Protein AF-A0A3D5KLB0-F1 (afdb_monomer_lite)

Secondary structure (DSSP, 8-state):
-HHHHHHHHHHTT-HHHHHHHHHHHHHH-TT-HHHHHHHHHHHHHHHHHH--HHHHHHHHHHHHHHHHHH--HHHHHHHHHHHHHTT-HHHHHHHHHHHHTTS-TT---HHHHHHHHHHHHHTT-HHHHHHHHHHHHHHHTT-HHHHHHHHHHHHHHHTTS---HHHHHHHPPPEEEEEEEPBPPPTTS-SSS-GGGHHHHHHHHHHHHHHTTEEEEEE---TBHHHHHHHHHHHTTPEEEEEESS-HHHHHHHHTGGG-HHHHHHHHHHHHHS-EEES-SS--TT-THHHHHHHHHHHHHHHHHHHHHTPPEEEEEE--TT-----TTSHHHHHTT-S-GGGEEEE-GGGTS-S-------PPP----SEEEEEEEEEE-GGGTT-HHHHHHHHHHHTTTTTTTEEEEEEETTEEEEEES-HHHHHHHHHHHHHHHHHHHS----EEEEEEEEEEEETTEEESHHHHHHHHHGGGPPTT-EEEEHHHHHHHTTSSS-EEEEEEEEETTTEEEEEEEE---

Radius of gyration: 25.97 Å; chains: 1; bounding box: 57×70×69 Å

pLDDT: mean 86.75, std 13.16, range [27.41, 98.62]

Foldseek 3Di:
DQLVQLVLQQLLLVLVVSCVSLVVVCVVPLLDPSSLLSNLSSLLSVCVVVVDLVSLVVSLVSLVVNCVRVVDLSSLLSNLLSCLVVVNLVVSLVSLVSSVVVADPPDPDLVSLQSVLSSCQSVVVQVSSLVSLVSSLVSCPPVLVSLLVSLSSCVSSCVRGPHPPSSNVSSAHQEEEEEDEDAEDFVVGFPFHHPVCQVVLLVVLLVVCVVRRHQEYFAELFHGDRLSNLVSSVVVNHAYAYEDLEDPVQCCVPGFPSVDPVSVVSVVVSCVVHPYHYQDPDHPLVACQSLLLVLLLSLLVQVSVCVSRVHHYAYEYAGAPLPPDDDRSHPVVSLLLHPCVVRYHYDHSVVRDDDDHDDDDDDDDDDDRLKYKWKKKKKADQVCQVPQVVLVVQLVVCCVVCVVFWPAWDGHRRMIMTTTPALVSNVVSVVSSQVVSCVVPVDQFMWMEIETDTWGCDPRDTDDPVVVVRVVCRVVTGGNWYKYWSSSSSNVVSDPFDKRWRWSQQDPPRTTMTTIDGDDD

Structure (mmCIF, N/CA/C/O backbone):
data_AF-A0A3D5KLB0-F1
#
_entry.id   AF-A0A3D5KLB0-F1
#
loop_
_atom_site.group_PDB
_atom_site.id
_atom_site.type_symbol
_atom_site.label_atom_id
_atom_site.label_alt_id
_atom_site.label_comp_id
_atom_site.label_asym_id
_atom_site.label_entity_id
_atom_site.label_seq_id
_atom_site.pdbx_PDB_ins_code
_atom_site.Cartn_x
_atom_site.Cartn_y
_atom_site.Cartn_z
_atom_site.occupancy
_atom_site.B_iso_or_equiv
_atom_site.auth_seq_id
_atom_site.auth_comp_id
_atom_site.auth_asym_id
_atom_site.auth_atom_id
_atom_site.pdbx_PDB_model_num
ATOM 1 N N . ALA A 1 1 ? -2.690 -20.987 -11.565 1.00 55.50 1 ALA A N 1
ATOM 2 C CA . ALA A 1 1 ? -2.633 -20.817 -10.094 1.00 55.50 1 ALA A CA 1
ATOM 3 C C . ALA A 1 1 ? -1.190 -20.671 -9.607 1.00 55.50 1 ALA A C 1
ATOM 5 O O . ALA A 1 1 ? -0.867 -19.614 -9.087 1.00 55.50 1 ALA A O 1
ATOM 6 N N . TYR A 1 2 ? -0.313 -21.654 -9.857 1.00 65.38 2 TYR A N 1
ATOM 7 C CA . TYR A 1 2 ? 1.107 -21.614 -9.461 1.00 65.38 2 TYR A CA 1
ATOM 8 C C . TYR A 1 2 ? 1.873 -20.370 -9.959 1.00 65.38 2 TYR A C 1
ATOM 10 O O . TYR A 1 2 ? 2.547 -19.728 -9.162 1.00 65.38 2 TYR A O 1
ATOM 18 N N . HIS A 1 3 ? 1.715 -19.970 -11.229 1.00 73.12 3 HIS A N 1
ATOM 19 C CA . HIS A 1 3 ? 2.395 -18.784 -11.786 1.00 73.12 3 HIS A CA 1
ATOM 20 C C . HIS A 1 3 ? 1.969 -17.480 -11.102 1.00 73.12 3 HIS A C 1
ATOM 22 O O . HIS A 1 3 ? 2.809 -16.689 -10.688 1.00 73.12 3 HIS A O 1
ATOM 28 N N . LEU A 1 4 ? 0.658 -17.273 -10.933 1.00 66.88 4 LEU A N 1
ATOM 29 C CA . LEU A 1 4 ? 0.118 -16.083 -10.269 1.00 66.88 4 LEU A CA 1
ATOM 30 C C . LEU A 1 4 ? 0.560 -16.002 -8.807 1.00 66.88 4 LEU A C 1
ATOM 32 O O . LEU A 1 4 ? 0.846 -14.909 -8.336 1.00 66.88 4 LEU A O 1
ATOM 36 N N . TYR A 1 5 ? 0.659 -17.145 -8.125 1.00 65.19 5 TYR A N 1
ATOM 37 C CA . TYR A 1 5 ? 1.131 -17.202 -6.747 1.00 65.19 5 TYR A CA 1
ATOM 38 C C . TYR A 1 5 ? 2.631 -16.893 -6.625 1.00 65.19 5 TYR A C 1
ATOM 40 O O . TYR A 1 5 ? 3.045 -16.107 -5.779 1.00 65.19 5 TYR A O 1
ATOM 48 N N . ALA A 1 6 ? 3.460 -17.439 -7.516 1.00 68.56 6 ALA A N 1
ATOM 49 C CA . ALA A 1 6 ? 4.883 -17.110 -7.552 1.00 68.56 6 ALA A CA 1
ATOM 50 C C . ALA A 1 6 ? 5.122 -15.632 -7.900 1.00 68.56 6 ALA A C 1
ATOM 52 O O . ALA A 1 6 ? 5.950 -14.970 -7.277 1.00 68.56 6 ALA A O 1
ATOM 53 N N . LEU A 1 7 ? 4.352 -15.087 -8.847 1.00 69.12 7 LEU A N 1
ATOM 54 C CA . LEU A 1 7 ? 4.393 -13.670 -9.200 1.00 69.12 7 LEU A CA 1
ATOM 55 C C . LEU A 1 7 ? 3.906 -12.774 -8.062 1.00 69.12 7 LEU A C 1
ATOM 57 O O . LEU A 1 7 ? 4.493 -11.712 -7.863 1.00 69.12 7 LEU A O 1
ATOM 61 N N . SER A 1 8 ? 2.866 -13.168 -7.320 1.00 64.25 8 SER A N 1
ATOM 62 C CA . SER A 1 8 ? 2.427 -12.405 -6.152 1.00 64.25 8 SER A CA 1
ATOM 63 C C . SER A 1 8 ? 3.509 -12.405 -5.082 1.00 64.25 8 SER A C 1
ATOM 65 O O . SER A 1 8 ? 3.887 -11.323 -4.654 1.00 64.25 8 SER A O 1
ATOM 67 N N . LEU A 1 9 ? 4.091 -13.566 -4.751 1.00 64.56 9 LEU A N 1
ATOM 68 C CA . LEU A 1 9 ? 5.199 -13.670 -3.793 1.00 64.56 9 LEU A CA 1
ATOM 69 C C . LEU A 1 9 ? 6.428 -12.853 -4.230 1.00 64.56 9 LEU A C 1
ATOM 71 O O . LEU A 1 9 ? 7.028 -12.157 -3.418 1.00 64.56 9 LEU A O 1
ATOM 75 N N . SER A 1 10 ? 6.792 -12.884 -5.514 1.00 66.38 10 SER A N 1
ATOM 76 C CA . SER A 1 10 ? 7.931 -12.120 -6.040 1.00 66.38 10 SER A CA 1
ATOM 77 C C . SER A 1 10 ? 7.689 -10.609 -6.013 1.00 66.38 10 SER A C 1
ATOM 79 O O . SER A 1 10 ? 8.540 -9.855 -5.547 1.00 66.38 10 SER A O 1
ATOM 81 N N . LYS A 1 11 ? 6.517 -10.149 -6.475 1.00 63.69 11 LYS A N 1
ATOM 82 C CA . LYS A 1 11 ? 6.145 -8.719 -6.463 1.00 63.69 11 LYS A CA 1
ATOM 83 C C . LYS A 1 11 ? 6.002 -8.159 -5.055 1.00 63.69 11 LYS A C 1
ATOM 85 O O . LYS A 1 11 ? 6.143 -6.957 -4.859 1.00 63.69 11 LYS A O 1
ATOM 90 N N . ALA A 1 12 ? 5.729 -9.045 -4.117 1.00 57.78 12 ALA A N 1
ATOM 91 C CA . ALA A 1 12 ? 5.667 -8.800 -2.700 1.00 57.78 12 ALA A CA 1
ATOM 92 C C . ALA A 1 12 ? 7.023 -8.825 -2.005 1.00 57.78 12 ALA A C 1
ATOM 94 O O . ALA A 1 12 ? 7.050 -8.857 -0.794 1.00 57.78 12 ALA A O 1
ATOM 95 N N . GLU A 1 13 ? 8.143 -8.855 -2.719 1.00 61.75 13 GLU A N 1
ATOM 96 C CA . GLU A 1 13 ? 9.479 -8.918 -2.116 1.00 61.75 13 GLU A CA 1
ATOM 97 C C . GLU A 1 13 ? 9.805 -10.239 -1.381 1.00 61.75 13 GLU A C 1
ATOM 99 O O . GLU A 1 13 ? 10.946 -10.406 -0.930 1.00 61.75 13 GLU A O 1
ATOM 104 N N . ALA A 1 14 ? 8.885 -11.221 -1.343 1.00 63.81 14 ALA A N 1
ATOM 105 C CA . ALA A 1 14 ? 9.052 -12.560 -0.747 1.00 63.81 14 ALA A CA 1
ATOM 106 C C . ALA A 1 14 ? 9.805 -13.485 -1.702 1.00 63.81 14 ALA A C 1
ATOM 108 O O . ALA A 1 14 ? 9.432 -14.633 -1.949 1.00 63.81 14 ALA A O 1
ATOM 109 N N . SER A 1 15 ? 10.888 -12.975 -2.274 1.00 71.81 15 SER A N 1
ATOM 110 C CA . SER A 1 15 ? 11.546 -13.623 -3.402 1.00 71.81 15 SER A CA 1
ATOM 111 C C . SER A 1 15 ? 12.196 -14.954 -3.009 1.00 71.81 15 SER A C 1
ATOM 113 O O . SER A 1 15 ? 12.241 -15.855 -3.834 1.00 71.81 15 SER A O 1
ATOM 115 N N . GLY A 1 16 ? 12.597 -15.137 -1.744 1.00 72.06 16 GLY A N 1
ATOM 116 C CA . GLY A 1 16 ? 13.082 -16.432 -1.243 1.00 72.06 16 GLY A CA 1
ATOM 117 C C . GLY A 1 16 ? 11.972 -17.483 -1.117 1.00 72.06 16 GLY A C 1
ATOM 118 O O . GLY A 1 16 ? 12.146 -18.631 -1.517 1.00 72.06 16 GLY A O 1
ATOM 119 N N . ALA A 1 17 ? 10.787 -17.093 -0.634 1.00 67.81 17 ALA A N 1
ATOM 120 C CA . ALA A 1 17 ? 9.629 -17.989 -0.608 1.00 67.81 17 ALA A CA 1
ATOM 121 C C . ALA A 1 17 ? 9.127 -18.295 -2.029 1.00 67.81 17 ALA A C 1
ATOM 123 O O . ALA A 1 17 ? 8.791 -19.440 -2.328 1.00 67.81 17 ALA A O 1
ATOM 124 N N . ALA A 1 18 ? 9.128 -17.290 -2.913 1.00 77.38 18 ALA A N 1
ATOM 125 C CA . ALA A 1 18 ? 8.813 -17.449 -4.328 1.00 77.38 18 ALA A CA 1
ATOM 126 C C . ALA A 1 18 ? 9.775 -18.430 -5.007 1.00 77.38 18 ALA A C 1
ATOM 128 O O . ALA A 1 18 ? 9.322 -19.314 -5.725 1.00 77.38 18 ALA A O 1
ATOM 129 N N . GLU A 1 19 ? 11.077 -18.313 -4.746 1.00 84.06 19 GLU A N 1
ATOM 130 C CA . GLU A 1 19 ? 12.104 -19.213 -5.271 1.00 84.06 19 GLU A CA 1
ATOM 131 C C . GLU A 1 19 ? 11.890 -20.646 -4.767 1.00 84.06 19 GLU A C 1
ATOM 133 O O . GLU A 1 19 ? 11.704 -21.553 -5.577 1.00 84.06 19 GLU A O 1
ATOM 138 N N . LYS A 1 20 ? 11.780 -20.856 -3.446 1.00 81.31 20 LYS A N 1
ATOM 139 C CA . LYS A 1 20 ? 11.517 -22.185 -2.858 1.00 81.31 20 LYS A CA 1
ATOM 140 C C . LYS A 1 20 ? 10.246 -22.830 -3.427 1.00 81.31 20 LYS A C 1
ATOM 142 O O . LYS A 1 20 ? 10.227 -24.033 -3.682 1.00 81.31 20 LYS A O 1
ATOM 147 N N . PHE A 1 21 ? 9.190 -22.042 -3.635 1.00 79.69 21 PHE A N 1
ATOM 148 C CA . PHE A 1 21 ? 7.925 -22.513 -4.198 1.00 79.69 21 PHE A CA 1
ATOM 149 C C . PHE A 1 21 ? 8.008 -22.811 -5.702 1.00 79.69 21 PHE A C 1
ATOM 151 O O . PHE A 1 21 ? 7.431 -23.794 -6.167 1.00 79.69 21 PHE A O 1
ATOM 158 N N . PHE A 1 22 ? 8.687 -21.959 -6.474 1.00 86.44 22 PHE A N 1
ATOM 159 C CA . PHE A 1 22 ? 8.640 -21.990 -7.935 1.00 86.44 22 PHE A CA 1
ATOM 160 C C . PHE A 1 22 ? 9.756 -22.823 -8.576 1.00 86.44 22 PHE A C 1
ATOM 162 O O . PHE A 1 22 ? 9.565 -23.337 -9.678 1.00 86.44 22 PHE A O 1
ATOM 169 N N . SER A 1 23 ? 10.878 -23.040 -7.884 1.00 88.12 23 SER A N 1
ATOM 170 C CA . SER A 1 23 ? 12.003 -23.853 -8.372 1.00 88.12 23 SER A CA 1
ATOM 171 C C . SER A 1 23 ? 11.596 -25.253 -8.868 1.00 88.12 23 SER A C 1
ATOM 173 O O . SER A 1 23 ? 12.036 -25.636 -9.959 1.00 88.12 23 SER A O 1
ATOM 175 N N . PRO A 1 24 ? 10.717 -26.018 -8.179 1.00 87.19 24 PRO A N 1
ATOM 176 C CA . PRO A 1 24 ? 10.232 -27.302 -8.694 1.00 87.19 24 PRO A CA 1
ATOM 177 C C . PRO A 1 24 ? 9.402 -27.172 -9.980 1.00 87.19 24 PRO A C 1
ATOM 179 O O . PRO A 1 24 ? 9.506 -28.015 -10.870 1.00 87.19 24 PRO A O 1
ATOM 182 N N . VAL A 1 25 ? 8.600 -26.106 -10.099 1.00 87.25 25 VAL A N 1
ATOM 183 C CA . VAL A 1 25 ? 7.750 -25.838 -11.274 1.00 87.25 25 VAL A CA 1
ATOM 184 C C . VAL A 1 25 ? 8.613 -25.500 -12.490 1.00 87.25 25 VAL A C 1
ATOM 186 O O . VAL A 1 25 ? 8.428 -26.081 -13.561 1.00 87.25 25 VAL A O 1
ATOM 189 N N . TYR A 1 26 ? 9.596 -24.614 -12.311 1.00 90.06 26 TYR A N 1
ATOM 190 C CA . TYR A 1 26 ? 10.558 -24.265 -13.354 1.00 90.06 26 TYR A CA 1
ATOM 191 C C . TYR A 1 26 ? 11.363 -25.489 -13.813 1.00 90.06 26 TYR A C 1
ATOM 193 O O . TYR A 1 26 ? 11.449 -25.752 -15.011 1.00 90.06 26 TYR A O 1
ATOM 201 N N . SER A 1 27 ? 11.882 -26.284 -12.870 1.00 90.06 27 SER A N 1
ATOM 202 C CA . SER A 1 27 ? 12.705 -27.466 -13.173 1.00 90.06 27 SER A CA 1
ATOM 203 C C . SER A 1 27 ? 11.974 -28.508 -14.027 1.00 90.06 27 SER A C 1
ATOM 205 O O . SER A 1 27 ? 12.606 -29.206 -14.816 1.00 90.06 27 SER A O 1
ATOM 207 N N . ALA A 1 28 ? 10.645 -28.601 -13.911 1.00 90.56 28 ALA A N 1
ATOM 208 C CA . ALA A 1 28 ? 9.840 -29.509 -14.723 1.00 90.56 28 ALA A CA 1
ATOM 209 C C . ALA A 1 28 ? 9.703 -29.057 -16.190 1.00 90.56 28 ALA A C 1
ATOM 211 O O . ALA A 1 28 ? 9.507 -29.891 -17.071 1.00 90.56 28 ALA A O 1
ATOM 212 N N . THR A 1 29 ? 9.778 -27.749 -16.468 1.00 88.62 29 THR A N 1
ATOM 213 C CA . THR A 1 29 ? 9.538 -27.178 -17.810 1.00 88.62 29 THR A CA 1
ATOM 214 C C . THR A 1 29 ? 10.426 -25.953 -18.101 1.00 88.62 29 THR A C 1
ATOM 216 O O . THR A 1 29 ? 9.918 -24.865 -18.378 1.00 88.62 29 THR A O 1
ATOM 219 N N . PRO A 1 30 ? 11.765 -26.100 -18.101 1.00 85.62 30 PRO A N 1
ATOM 220 C CA . PRO A 1 30 ? 12.692 -24.964 -18.195 1.00 85.62 30 PRO A CA 1
ATOM 221 C C . PRO A 1 30 ? 12.663 -24.237 -19.552 1.00 85.62 30 PRO A C 1
ATOM 223 O O . PRO A 1 30 ? 13.030 -23.067 -19.643 1.00 85.62 30 PRO A O 1
ATOM 226 N N . ALA A 1 31 ? 12.207 -24.909 -20.614 1.00 85.44 31 ALA A N 1
ATOM 227 C CA . ALA A 1 31 ? 12.060 -24.322 -21.948 1.00 85.44 31 ALA A CA 1
ATOM 228 C C . ALA A 1 31 ? 10.818 -23.418 -22.086 1.00 85.44 31 ALA A C 1
ATOM 230 O O . ALA A 1 31 ? 10.718 -22.653 -23.044 1.00 85.44 31 ALA A O 1
ATOM 231 N N . ASN A 1 32 ? 9.864 -23.489 -21.149 1.00 91.56 32 ASN A N 1
ATOM 232 C CA . ASN A 1 32 ? 8.684 -22.632 -21.175 1.00 91.56 32 ASN A CA 1
ATOM 233 C C . ASN A 1 32 ? 9.086 -21.176 -20.874 1.00 91.56 32 ASN A C 1
ATOM 235 O O . ASN A 1 32 ? 9.681 -20.890 -19.836 1.00 91.56 32 ASN A O 1
ATOM 239 N N . GLU A 1 33 ? 8.760 -20.264 -21.793 1.00 89.88 33 GLU A N 1
ATOM 240 C CA . GLU A 1 33 ? 9.120 -18.844 -21.706 1.00 89.88 33 GLU A CA 1
ATOM 241 C C . GLU A 1 33 ? 8.577 -18.163 -20.446 1.00 89.88 33 GLU A C 1
ATOM 243 O O . GLU A 1 33 ? 9.309 -17.433 -19.779 1.00 89.88 33 GLU A O 1
ATOM 248 N N . GLU A 1 34 ? 7.317 -18.425 -20.092 1.00 88.56 34 GLU A N 1
ATOM 249 C CA . GLU A 1 34 ? 6.672 -17.837 -18.916 1.00 88.56 34 GLU A CA 1
ATOM 250 C C . GLU A 1 34 ? 7.376 -18.293 -17.630 1.00 88.56 34 GLU A C 1
ATOM 252 O O . GLU A 1 34 ? 7.691 -17.472 -16.771 1.00 88.56 34 GLU A O 1
ATOM 257 N N . ASN A 1 35 ? 7.723 -19.579 -17.531 1.00 91.12 35 ASN A N 1
ATOM 258 C CA . ASN A 1 35 ? 8.427 -20.128 -16.372 1.00 91.12 35 ASN A CA 1
ATOM 259 C C . ASN A 1 35 ? 9.850 -19.586 -16.246 1.00 91.12 35 ASN A C 1
ATOM 261 O O . ASN A 1 35 ? 10.268 -19.215 -15.148 1.00 91.12 35 ASN A O 1
ATOM 265 N N . ALA A 1 36 ? 10.584 -19.498 -17.357 1.00 92.56 36 ALA A N 1
ATOM 266 C CA . ALA A 1 36 ? 11.909 -18.886 -17.372 1.00 92.56 36 ALA A CA 1
ATOM 267 C C . ALA A 1 36 ? 11.844 -17.397 -16.994 1.00 92.56 36 ALA A C 1
ATOM 269 O O . ALA A 1 36 ? 12.669 -16.917 -16.215 1.00 92.56 36 ALA A O 1
ATOM 270 N N . GLY A 1 37 ? 10.829 -16.683 -17.488 1.00 91.31 37 GLY A N 1
ATOM 271 C CA . GLY A 1 37 ? 10.561 -15.290 -17.151 1.00 91.31 37 GLY A CA 1
ATOM 272 C C . GLY A 1 37 ? 10.271 -15.068 -15.669 1.00 91.31 37 GLY A C 1
ATOM 273 O O . GLY A 1 37 ? 10.889 -14.211 -15.038 1.00 91.31 37 GLY A O 1
ATOM 274 N N . ILE A 1 38 ? 9.374 -15.871 -15.091 1.00 90.50 38 ILE A N 1
ATOM 275 C CA . ILE A 1 38 ? 9.019 -15.798 -13.668 1.00 90.50 38 ILE A CA 1
ATOM 276 C C . ILE A 1 38 ? 10.234 -16.129 -12.799 1.00 90.50 38 ILE A C 1
ATOM 278 O O . ILE A 1 38 ? 10.566 -15.350 -11.906 1.00 90.50 38 ILE A O 1
ATOM 282 N N . MET A 1 39 ? 10.933 -17.234 -13.078 1.00 94.06 39 MET A N 1
ATOM 283 C CA . MET A 1 39 ? 12.095 -17.648 -12.288 1.00 94.06 39 MET A CA 1
ATOM 284 C C . MET A 1 39 ? 13.238 -16.629 -12.381 1.00 94.06 39 MET A C 1
ATOM 286 O O . MET A 1 39 ? 13.785 -16.202 -11.364 1.00 94.06 39 MET A O 1
ATOM 290 N N . GLY A 1 40 ? 13.556 -16.156 -13.588 1.00 93.50 40 GLY A N 1
ATOM 291 C CA . GLY A 1 40 ? 14.539 -15.093 -13.779 1.00 93.50 40 GLY A CA 1
ATOM 292 C C . GLY A 1 40 ? 14.119 -13.780 -13.108 1.00 93.50 40 GLY A C 1
ATOM 293 O O . GLY A 1 40 ? 14.967 -13.028 -12.632 1.00 93.50 40 GLY A O 1
ATOM 294 N N . GLY A 1 41 ? 12.820 -13.477 -13.049 1.00 91.00 41 GLY A N 1
ATOM 295 C CA . GLY A 1 41 ? 12.266 -12.327 -12.332 1.00 91.00 41 GLY A CA 1
ATOM 296 C C . GLY A 1 41 ? 12.463 -12.427 -10.819 1.00 91.00 41 GLY A C 1
ATOM 297 O O . GLY A 1 41 ? 12.949 -11.472 -10.213 1.00 91.00 41 GLY A O 1
ATOM 298 N N . ILE A 1 42 ? 12.171 -13.595 -10.238 1.00 89.62 42 ILE A N 1
ATOM 299 C CA . ILE A 1 42 ? 12.395 -13.907 -8.818 1.00 89.62 42 ILE A CA 1
ATOM 300 C C . ILE A 1 42 ? 13.872 -13.731 -8.452 1.00 89.62 42 ILE A C 1
ATOM 302 O O . ILE A 1 42 ? 14.194 -13.045 -7.484 1.00 89.62 42 ILE A O 1
ATOM 306 N N . LEU A 1 43 ? 14.780 -14.288 -9.256 1.00 92.62 43 LEU A N 1
ATOM 307 C CA . LEU A 1 43 ? 16.221 -14.177 -9.023 1.00 92.62 43 LEU A CA 1
ATOM 308 C C . LEU A 1 43 ? 16.728 -12.736 -9.182 1.00 92.62 43 LEU A C 1
ATOM 310 O O . LEU A 1 43 ? 17.587 -12.297 -8.423 1.00 92.62 43 LEU A O 1
ATOM 314 N N . LYS A 1 44 ? 16.170 -11.956 -10.117 1.00 90.38 44 LYS A N 1
ATOM 315 C CA . LYS A 1 44 ? 16.472 -10.519 -10.234 1.00 90.38 44 LYS A CA 1
ATOM 316 C C . LYS A 1 44 ? 16.041 -9.735 -8.998 1.00 90.38 44 LYS A C 1
ATOM 318 O O . LYS A 1 44 ? 16.764 -8.834 -8.581 1.00 90.38 44 LYS A O 1
ATOM 323 N N . GLU A 1 45 ? 14.877 -10.047 -8.435 1.00 85.75 45 GLU A N 1
ATOM 324 C CA . GLU A 1 45 ? 14.444 -9.460 -7.165 1.00 85.75 45 GLU A CA 1
ATOM 325 C C . GLU A 1 45 ? 15.398 -9.876 -6.032 1.00 85.75 45 GLU A C 1
ATOM 327 O O . GLU A 1 45 ? 15.933 -9.008 -5.347 1.00 85.75 45 GLU A O 1
ATOM 332 N N . LEU A 1 46 ? 15.726 -11.168 -5.890 1.00 85.69 46 LEU A N 1
ATOM 333 C CA . LEU A 1 46 ? 16.715 -11.646 -4.908 1.00 85.69 46 LEU A CA 1
ATOM 334 C C . LEU A 1 46 ? 18.063 -10.930 -5.034 1.00 85.69 46 LEU A C 1
ATOM 336 O O . LEU A 1 46 ? 18.630 -10.508 -4.026 1.00 85.69 46 LEU A O 1
ATOM 340 N N . PHE A 1 47 ? 18.553 -10.740 -6.259 1.00 88.25 47 PHE A N 1
ATOM 341 C CA . PHE A 1 47 ? 19.758 -9.966 -6.527 1.00 88.25 47 PHE A CA 1
ATOM 342 C C . PHE A 1 47 ? 19.626 -8.513 -6.045 1.00 88.25 47 PHE A C 1
ATOM 344 O O . PHE A 1 47 ? 20.520 -8.029 -5.359 1.00 88.25 47 PHE A O 1
ATOM 351 N N . ARG A 1 48 ? 18.514 -7.820 -6.333 1.00 83.50 48 ARG A N 1
ATOM 352 C CA . ARG A 1 48 ? 18.299 -6.436 -5.864 1.00 83.50 48 ARG A CA 1
ATOM 353 C C . ARG A 1 48 ? 18.357 -6.317 -4.344 1.00 83.50 48 ARG A C 1
ATOM 355 O O . ARG A 1 48 ? 18.950 -5.364 -3.843 1.00 83.50 48 ARG A O 1
ATOM 362 N N . TYR A 1 49 ? 17.760 -7.266 -3.625 1.00 75.69 49 TYR A N 1
ATOM 363 C CA . TYR A 1 49 ? 17.727 -7.231 -2.161 1.00 75.69 49 TYR A CA 1
ATOM 364 C C . TYR A 1 49 ? 19.063 -7.611 -1.529 1.00 75.69 49 TYR A C 1
ATOM 366 O O . TYR A 1 49 ? 19.502 -6.964 -0.585 1.00 75.69 49 TYR A O 1
ATOM 374 N N . THR A 1 50 ? 19.699 -8.671 -2.023 1.00 82.19 50 THR A N 1
ATOM 375 C CA . THR A 1 50 ? 20.892 -9.251 -1.382 1.00 82.19 50 THR A CA 1
ATOM 376 C C . THR A 1 50 ? 22.200 -8.687 -1.917 1.00 82.19 50 THR A C 1
ATOM 378 O O . THR A 1 50 ? 23.227 -8.809 -1.257 1.00 82.19 50 THR A O 1
ATOM 381 N N . GLN A 1 51 ? 22.178 -8.111 -3.123 1.00 83.56 51 GLN A N 1
ATOM 382 C CA . GLN A 1 51 ? 23.358 -7.740 -3.910 1.00 83.56 51 GLN A CA 1
ATOM 383 C C . GLN A 1 51 ? 24.318 -8.923 -4.168 1.00 83.56 51 GLN A C 1
ATOM 385 O O . GLN A 1 51 ? 25.458 -8.730 -4.594 1.00 83.56 51 GLN A O 1
ATOM 390 N N . ASP A 1 52 ? 23.858 -10.163 -3.955 1.00 89.06 52 ASP A N 1
ATOM 391 C CA . ASP A 1 52 ? 24.636 -11.379 -4.173 1.00 89.06 52 ASP A CA 1
ATOM 392 C C . ASP A 1 52 ? 24.674 -11.714 -5.671 1.00 89.06 52 ASP A C 1
ATOM 394 O O . ASP A 1 52 ? 23.665 -12.071 -6.289 1.00 89.06 52 ASP A O 1
ATOM 398 N N . GLN A 1 53 ? 25.868 -11.609 -6.258 1.00 90.19 53 GLN A N 1
ATOM 399 C CA . GLN A 1 53 ? 26.113 -11.816 -7.686 1.00 90.19 53 GLN A CA 1
ATOM 400 C C . GLN A 1 53 ? 25.670 -13.194 -8.189 1.00 90.19 53 GLN A C 1
ATOM 402 O O . GLN A 1 53 ? 25.394 -13.327 -9.385 1.00 90.19 53 GLN A O 1
ATOM 407 N N . LYS A 1 54 ? 25.550 -14.207 -7.316 1.00 94.38 54 LYS A N 1
ATOM 408 C CA . LYS A 1 54 ? 25.072 -15.535 -7.729 1.00 94.38 54 LYS A CA 1
ATOM 409 C C . LYS A 1 54 ? 23.693 -15.457 -8.388 1.00 94.38 54 LYS A C 1
ATOM 411 O O . LYS A 1 54 ? 23.503 -16.010 -9.465 1.00 94.38 54 LYS A O 1
ATOM 416 N N . TYR A 1 55 ? 22.772 -14.668 -7.827 1.00 93.75 55 TYR A N 1
ATOM 417 C CA . TYR A 1 55 ? 21.408 -14.565 -8.341 1.00 93.75 55 TYR A CA 1
ATOM 418 C C . TYR A 1 55 ? 21.368 -13.825 -9.679 1.00 93.75 55 TYR A C 1
ATOM 420 O O . TYR A 1 55 ? 20.589 -14.177 -10.563 1.00 93.75 55 TYR A O 1
ATOM 428 N N . ALA A 1 56 ? 22.245 -12.834 -9.870 1.00 92.69 56 ALA A N 1
ATOM 429 C CA . ALA A 1 56 ? 22.387 -12.163 -11.158 1.00 92.69 56 ALA A CA 1
ATOM 430 C C . ALA A 1 56 ? 22.914 -13.111 -12.247 1.00 92.69 56 ALA A C 1
ATOM 432 O O . ALA A 1 56 ? 22.440 -13.074 -13.385 1.00 92.69 56 ALA A O 1
ATOM 433 N N . ILE A 1 57 ? 23.882 -13.961 -11.895 1.00 95.00 57 ILE A N 1
ATOM 434 C CA . ILE A 1 57 ? 24.467 -14.970 -12.783 1.00 95.00 57 ILE A CA 1
ATOM 435 C C . ILE A 1 57 ? 23.440 -16.052 -13.137 1.00 95.00 57 ILE A C 1
ATOM 437 O O . ILE A 1 57 ? 23.283 -16.369 -14.313 1.00 95.00 57 ILE A O 1
ATOM 441 N N . GLU A 1 58 ? 22.705 -16.571 -12.158 1.00 95.81 58 GLU A N 1
ATOM 442 C CA . GLU A 1 58 ? 21.666 -17.576 -12.391 1.00 95.81 58 GLU A CA 1
ATOM 443 C C . GLU A 1 58 ? 20.523 -17.015 -13.245 1.00 95.81 58 GLU A C 1
ATOM 445 O O . GLU A 1 58 ? 20.141 -17.627 -14.242 1.00 95.81 58 GLU A O 1
ATOM 450 N N . ALA A 1 59 ? 20.033 -15.807 -12.936 1.00 96.00 59 ALA A N 1
ATOM 451 C CA . ALA A 1 59 ? 19.016 -15.144 -13.750 1.00 96.00 59 ALA A CA 1
ATOM 452 C C . ALA A 1 59 ? 19.488 -14.959 -15.199 1.00 96.00 59 ALA A C 1
ATOM 454 O O . ALA A 1 59 ? 18.740 -15.254 -16.133 1.00 96.00 59 ALA A O 1
ATOM 455 N N . ARG A 1 60 ? 20.736 -14.503 -15.401 1.00 96.44 60 ARG A N 1
ATOM 456 C CA . ARG A 1 60 ? 21.353 -14.372 -16.731 1.00 96.44 60 ARG A CA 1
ATOM 457 C C . ARG A 1 60 ? 21.277 -15.684 -17.501 1.00 96.44 60 ARG A C 1
ATOM 459 O O . ARG A 1 60 ? 20.865 -15.670 -18.657 1.00 96.44 60 ARG A O 1
ATOM 466 N N . ASP A 1 61 ? 21.681 -16.785 -16.877 1.00 96.25 61 ASP A N 1
ATOM 467 C CA . ASP A 1 61 ? 21.772 -18.082 -17.541 1.00 96.25 61 ASP A CA 1
ATOM 468 C C . ASP A 1 61 ? 20.381 -18.641 -17.870 1.00 96.25 61 ASP A C 1
ATOM 470 O O . ASP A 1 61 ? 20.181 -19.144 -18.975 1.00 96.25 61 ASP A O 1
ATOM 474 N N . ILE A 1 62 ? 19.388 -18.459 -16.991 1.00 96.38 62 ILE A N 1
ATOM 475 C CA . ILE A 1 62 ? 17.985 -18.813 -17.269 1.00 96.38 62 ILE A CA 1
ATOM 476 C C . ILE A 1 62 ? 17.450 -18.036 -18.477 1.00 96.38 62 ILE A C 1
ATOM 478 O O . ILE A 1 62 ? 16.954 -18.640 -19.433 1.00 96.38 62 ILE A O 1
ATOM 482 N N . TYR A 1 63 ? 17.582 -16.706 -18.472 1.00 97.38 63 TYR A N 1
ATOM 483 C CA . TYR A 1 63 ? 17.102 -15.873 -19.575 1.00 97.38 63 TYR A CA 1
ATOM 484 C C . TYR A 1 63 ? 17.824 -16.185 -20.890 1.00 97.38 63 TYR A C 1
ATOM 486 O O . TYR A 1 63 ? 17.179 -16.299 -21.931 1.00 97.38 63 TYR A O 1
ATOM 494 N N . ALA A 1 64 ? 19.148 -16.360 -20.853 1.00 96.69 64 ALA A N 1
ATOM 495 C CA . ALA A 1 64 ? 19.953 -16.658 -22.034 1.00 96.69 64 ALA A CA 1
ATOM 496 C C . ALA A 1 64 ? 19.620 -18.033 -22.630 1.00 96.69 64 ALA A C 1
ATOM 498 O O . ALA A 1 64 ? 19.463 -18.153 -23.845 1.00 96.69 64 ALA A O 1
ATOM 499 N N . ASN A 1 65 ? 19.473 -19.060 -21.787 1.00 95.88 65 ASN A N 1
ATOM 500 C CA . ASN A 1 65 ? 19.114 -20.404 -22.230 1.00 95.88 65 ASN A CA 1
ATOM 501 C C . ASN A 1 65 ? 17.727 -20.432 -22.869 1.00 95.88 65 ASN A C 1
ATOM 503 O O . ASN A 1 65 ? 17.566 -21.050 -23.921 1.00 95.88 65 ASN A O 1
ATOM 507 N N . ASN A 1 66 ? 16.749 -19.740 -22.275 1.00 96.19 66 ASN A N 1
ATOM 508 C CA . ASN A 1 66 ? 15.423 -19.640 -22.868 1.00 96.19 66 ASN A CA 1
ATOM 509 C C . ASN A 1 66 ? 15.464 -18.874 -24.197 1.00 96.19 66 ASN A C 1
ATOM 511 O O . ASN A 1 66 ? 14.966 -19.383 -25.196 1.00 96.19 66 ASN A O 1
ATOM 515 N N . PHE A 1 67 ? 16.128 -17.715 -24.245 1.00 96.38 67 PHE A N 1
ATOM 516 C CA . PHE A 1 67 ? 16.250 -16.917 -25.467 1.00 96.38 67 PHE A CA 1
ATOM 517 C C . PHE A 1 67 ? 16.895 -17.692 -26.624 1.00 96.38 67 PHE A C 1
ATOM 519 O O . PHE A 1 67 ? 16.448 -17.575 -27.760 1.00 96.38 67 PHE A O 1
ATOM 526 N N . ASN A 1 68 ? 17.906 -18.520 -26.351 1.00 94.75 68 ASN A N 1
ATOM 527 C CA . ASN A 1 68 ? 18.541 -19.351 -27.377 1.00 94.75 68 ASN A CA 1
ATOM 528 C C . ASN A 1 68 ? 17.595 -20.405 -27.984 1.00 94.75 68 ASN A C 1
ATOM 530 O O . ASN A 1 68 ? 17.866 -20.888 -29.080 1.00 94.75 68 ASN A O 1
ATOM 534 N N . GLN A 1 69 ? 16.522 -20.781 -27.283 1.00 93.06 69 GLN A N 1
ATOM 535 C CA . GLN A 1 69 ? 15.558 -21.792 -27.730 1.00 93.06 69 GLN A CA 1
ATOM 536 C C . GLN A 1 69 ? 14.295 -21.174 -28.331 1.00 93.06 69 GLN A C 1
ATOM 538 O O . GLN A 1 69 ? 13.793 -21.655 -29.341 1.00 93.06 69 GLN A O 1
ATOM 543 N N . THR A 1 70 ? 13.763 -20.137 -27.685 1.00 92.56 70 THR A N 1
ATOM 544 C CA . THR A 1 70 ? 12.469 -19.524 -28.023 1.00 92.56 70 THR A CA 1
ATOM 545 C C . THR A 1 70 ? 12.622 -18.293 -28.887 1.00 92.56 70 THR A C 1
ATOM 547 O O . THR A 1 70 ? 11.678 -17.883 -29.556 1.00 92.56 70 THR A O 1
ATOM 550 N N . GLU A 1 71 ? 13.808 -17.680 -28.860 1.00 92.12 71 GLU A N 1
ATOM 551 C CA . GLU A 1 71 ? 14.091 -16.461 -29.591 1.00 92.12 71 GLU A CA 1
ATOM 552 C C . GLU A 1 71 ? 13.205 -15.258 -29.179 1.00 92.12 71 GLU A C 1
ATOM 554 O O . GLU A 1 71 ? 13.175 -14.248 -29.894 1.00 92.12 71 GLU A O 1
ATOM 559 N N . SER A 1 72 ? 12.552 -15.343 -28.007 1.00 93.62 72 SER A N 1
ATOM 560 C CA . SER A 1 72 ? 11.649 -14.330 -27.443 1.00 93.62 72 SER A CA 1
ATOM 561 C C . SER A 1 72 ? 12.362 -13.027 -27.079 1.00 93.62 72 SER A C 1
ATOM 563 O O . SER A 1 72 ? 13.407 -13.016 -26.423 1.00 93.62 72 SER A O 1
ATOM 565 N N . TYR A 1 73 ? 11.767 -11.889 -27.446 1.00 94.50 73 TYR A N 1
ATOM 566 C CA . TYR A 1 73 ? 12.307 -10.580 -27.073 1.00 94.50 73 TYR A CA 1
ATOM 567 C C . TYR A 1 73 ? 12.288 -10.355 -25.556 1.00 94.50 73 TYR A C 1
ATOM 569 O O . TYR A 1 73 ? 13.172 -9.671 -25.040 1.00 94.50 73 TYR A O 1
ATOM 577 N N . TYR A 1 74 ? 11.317 -10.937 -24.842 1.00 93.44 74 TYR A N 1
ATOM 578 C CA . TYR A 1 74 ? 11.139 -10.740 -23.407 1.00 93.44 74 TYR A CA 1
ATOM 579 C C . TYR A 1 74 ? 12.278 -11.381 -22.610 1.00 93.44 74 TYR A C 1
ATOM 581 O O . TYR A 1 74 ? 12.926 -10.711 -21.799 1.00 93.44 74 TYR A O 1
ATOM 589 N N . THR A 1 75 ? 12.582 -12.655 -22.863 1.00 95.44 75 THR A N 1
ATOM 590 C CA . THR A 1 75 ? 13.725 -13.313 -22.215 1.00 95.44 75 THR A CA 1
ATOM 591 C C . THR A 1 75 ? 15.048 -12.799 -22.773 1.00 95.44 75 THR A C 1
ATOM 593 O O . THR A 1 75 ? 15.995 -12.611 -22.011 1.00 95.44 75 THR A O 1
ATOM 596 N N . GLY A 1 76 ? 15.095 -12.439 -24.059 1.00 97.00 76 GLY A N 1
ATOM 597 C CA . GLY A 1 76 ? 16.264 -11.837 -24.694 1.00 97.00 76 GLY A CA 1
ATOM 598 C C . GLY A 1 76 ? 16.711 -10.520 -24.055 1.00 97.00 76 GLY A C 1
ATOM 599 O O . GLY A 1 76 ? 17.891 -10.371 -23.734 1.00 97.00 76 GLY A O 1
ATOM 600 N N . ILE A 1 77 ? 15.810 -9.548 -23.858 1.00 97.00 77 ILE A N 1
ATOM 601 C CA . ILE A 1 77 ? 16.209 -8.231 -23.328 1.00 97.00 77 ILE A CA 1
ATOM 602 C C . ILE A 1 77 ? 16.673 -8.335 -21.880 1.00 97.00 77 ILE A C 1
ATOM 604 O O . ILE A 1 77 ? 17.684 -7.745 -21.499 1.00 97.00 77 ILE A O 1
ATOM 608 N N . ASN A 1 78 ? 16.007 -9.188 -21.101 1.00 96.31 78 ASN A N 1
ATOM 609 C CA . ASN A 1 78 ? 16.431 -9.502 -19.748 1.00 96.31 78 ASN A CA 1
ATOM 610 C C . ASN A 1 78 ? 17.802 -10.190 -19.737 1.00 96.31 78 ASN A C 1
ATOM 612 O O . ASN A 1 78 ? 18.656 -9.791 -18.948 1.00 96.31 78 ASN A O 1
ATOM 616 N N . ALA A 1 79 ? 18.064 -11.141 -20.643 1.00 96.81 79 ALA A N 1
ATOM 617 C CA . ALA A 1 79 ? 19.391 -11.737 -20.795 1.00 96.81 79 ALA A CA 1
ATOM 618 C C . ALA A 1 79 ? 20.447 -10.663 -21.090 1.00 96.81 79 ALA A C 1
ATOM 620 O O . ALA A 1 79 ? 21.471 -10.614 -20.410 1.00 96.81 79 ALA A O 1
ATOM 621 N N . ALA A 1 80 ? 20.191 -9.773 -22.057 1.00 96.69 80 ALA A N 1
ATOM 622 C CA . ALA A 1 80 ? 21.107 -8.693 -22.424 1.00 96.69 80 ALA A CA 1
ATOM 623 C C . ALA A 1 80 ? 21.444 -7.794 -21.224 1.00 96.69 80 ALA A C 1
ATOM 625 O O . ALA A 1 80 ? 22.620 -7.533 -20.958 1.00 96.69 80 ALA A O 1
ATOM 626 N N . SER A 1 81 ? 20.433 -7.388 -20.457 1.00 95.25 81 SER A N 1
ATOM 627 C CA . SER A 1 81 ? 20.612 -6.579 -19.250 1.00 95.25 81 SER A CA 1
ATOM 628 C C . SER A 1 81 ? 21.396 -7.307 -18.161 1.00 95.25 81 SER A C 1
ATOM 630 O O . SER A 1 81 ? 22.306 -6.721 -17.575 1.00 95.25 81 SER A O 1
ATOM 632 N N . MET A 1 82 ? 21.144 -8.600 -17.936 1.00 95.25 82 MET A N 1
ATOM 633 C CA . MET A 1 82 ? 21.909 -9.380 -16.956 1.00 95.25 82 MET A CA 1
ATOM 634 C C . MET A 1 82 ? 23.353 -9.664 -17.415 1.00 95.25 82 MET A C 1
ATOM 636 O O . MET A 1 82 ? 24.275 -9.692 -16.596 1.00 95.25 82 MET A O 1
ATOM 640 N N . PHE A 1 83 ? 23.604 -9.816 -18.721 1.00 95.19 83 PHE A N 1
ATOM 641 C CA . PHE A 1 83 ? 24.966 -9.867 -19.267 1.00 95.19 83 PHE A CA 1
ATOM 642 C C . PHE A 1 83 ? 25.704 -8.543 -19.052 1.00 95.19 83 PHE A C 1
ATOM 644 O O . PHE A 1 83 ? 26.862 -8.562 -18.637 1.00 95.19 83 PHE A O 1
ATOM 651 N N . ALA A 1 84 ? 25.049 -7.404 -19.292 1.00 92.12 84 ALA A N 1
ATOM 652 C CA . ALA A 1 84 ? 25.643 -6.092 -19.045 1.00 92.12 84 ALA A CA 1
ATOM 653 C C . ALA A 1 84 ? 25.993 -5.914 -17.560 1.00 92.12 84 ALA A C 1
ATOM 655 O O . ALA A 1 84 ? 27.115 -5.526 -17.239 1.00 92.12 84 ALA A O 1
ATOM 656 N N . LEU A 1 85 ? 25.068 -6.288 -16.673 1.00 90.50 85 LEU A N 1
ATOM 657 C CA . LEU A 1 85 ? 25.225 -6.211 -15.222 1.00 90.50 85 LEU A CA 1
ATOM 658 C C . LEU A 1 85 ? 26.376 -7.083 -14.699 1.00 90.50 85 LEU A C 1
ATOM 660 O O . LEU A 1 85 ? 27.129 -6.662 -13.830 1.00 90.50 85 LEU A O 1
ATOM 664 N N . THR A 1 86 ? 26.568 -8.269 -15.279 1.00 90.56 86 THR A N 1
ATOM 665 C CA . THR A 1 86 ? 27.666 -9.190 -14.922 1.00 90.56 86 THR A CA 1
ATOM 666 C C . THR A 1 86 ? 28.976 -8.905 -15.680 1.00 90.56 86 THR A C 1
ATOM 668 O O . THR A 1 86 ? 29.860 -9.759 -15.746 1.00 90.56 86 THR A O 1
ATOM 671 N N . GLY A 1 87 ? 29.116 -7.716 -16.285 1.00 88.81 87 GLY A N 1
ATOM 672 C CA . GLY A 1 87 ? 30.345 -7.239 -16.938 1.00 88.81 87 GLY A CA 1
ATOM 673 C C . GLY A 1 87 ? 30.574 -7.734 -18.374 1.00 88.81 87 GLY A C 1
ATOM 674 O O . GLY A 1 87 ? 31.542 -7.338 -19.026 1.00 88.81 87 GLY A O 1
ATOM 675 N N . LYS A 1 88 ? 29.676 -8.549 -18.934 1.00 92.50 88 LYS A N 1
ATOM 676 C CA . LYS A 1 88 ? 29.780 -9.144 -20.279 1.00 92.50 88 LYS A CA 1
ATOM 677 C C . LYS A 1 88 ? 29.139 -8.252 -21.352 1.00 92.50 88 LYS A C 1
ATOM 679 O O . LYS A 1 88 ? 28.217 -8.640 -22.069 1.00 92.50 88 LYS A O 1
ATOM 684 N N . SER A 1 89 ? 29.664 -7.032 -21.482 1.00 90.38 89 SER A N 1
ATOM 685 C CA . SER A 1 89 ? 29.102 -5.981 -22.348 1.00 90.38 89 SER A CA 1
ATOM 686 C C . SER A 1 89 ? 29.033 -6.334 -23.842 1.00 90.38 89 SER A C 1
ATOM 688 O O . SER A 1 89 ? 28.155 -5.829 -24.536 1.00 90.38 89 SER A O 1
ATOM 690 N N . VAL A 1 90 ? 29.946 -7.160 -24.365 1.00 95.31 90 VAL A N 1
ATOM 691 C CA . VAL A 1 90 ? 29.938 -7.548 -25.792 1.00 95.31 90 VAL A CA 1
ATOM 692 C C . VAL A 1 90 ? 28.708 -8.402 -26.100 1.00 95.31 90 VAL A C 1
ATOM 694 O O . VAL A 1 90 ? 27.892 -8.016 -26.934 1.00 95.31 90 VAL A O 1
ATOM 697 N N . THR A 1 91 ? 28.508 -9.481 -25.341 1.00 96.25 91 THR A N 1
ATOM 698 C CA . THR A 1 91 ? 27.348 -10.374 -25.475 1.00 96.25 91 THR A CA 1
ATOM 699 C C . THR A 1 91 ? 26.029 -9.635 -25.256 1.00 96.25 91 THR A C 1
ATOM 701 O O . THR A 1 91 ? 25.074 -9.840 -26.002 1.00 96.25 91 THR A O 1
ATOM 704 N N . ALA A 1 92 ? 25.978 -8.713 -24.287 1.00 95.75 92 ALA A N 1
ATOM 705 C CA . ALA A 1 92 ? 24.798 -7.878 -24.067 1.00 95.75 92 ALA A CA 1
ATOM 706 C C . ALA A 1 92 ? 24.397 -7.094 -25.330 1.00 95.75 92 ALA A C 1
ATOM 708 O O . ALA A 1 92 ? 23.231 -7.094 -25.724 1.00 95.75 92 ALA A O 1
ATOM 709 N N . LYS A 1 93 ? 25.369 -6.467 -26.006 1.00 96.75 93 LYS A N 1
ATOM 710 C CA . LYS A 1 93 ? 25.129 -5.703 -27.240 1.00 96.75 93 LYS A CA 1
ATOM 711 C C . LYS A 1 93 ? 24.743 -6.594 -28.418 1.00 96.75 93 LYS A C 1
ATOM 713 O O . LYS A 1 93 ? 23.915 -6.191 -29.230 1.00 96.75 93 LYS A O 1
ATOM 718 N N . GLU A 1 94 ? 25.327 -7.783 -28.535 1.00 97.69 94 GLU A N 1
ATOM 719 C CA . GLU A 1 94 ? 24.955 -8.754 -29.572 1.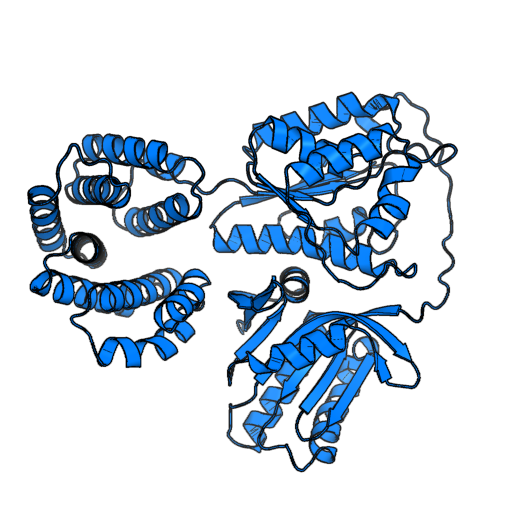00 97.69 94 GLU A CA 1
ATOM 720 C C . GLU A 1 94 ? 23.488 -9.168 -29.438 1.00 97.69 94 GLU A C 1
ATOM 722 O O . GLU A 1 94 ? 22.740 -9.115 -30.415 1.00 97.69 94 GLU A O 1
ATOM 727 N N . ILE A 1 95 ? 23.054 -9.508 -28.221 1.00 97.75 95 ILE A N 1
ATOM 728 C CA . ILE A 1 95 ? 21.660 -9.866 -27.939 1.00 97.75 95 ILE A CA 1
ATOM 729 C C . ILE A 1 95 ? 20.737 -8.664 -28.186 1.00 97.75 95 ILE A C 1
ATOM 731 O O . ILE A 1 95 ? 19.727 -8.808 -28.873 1.00 97.75 95 ILE A O 1
ATOM 735 N N . ALA A 1 96 ? 21.105 -7.464 -27.722 1.00 97.31 96 ALA A N 1
ATOM 736 C CA . ALA A 1 96 ? 20.326 -6.247 -27.960 1.00 97.31 96 ALA A CA 1
ATOM 737 C C . ALA A 1 96 ? 20.123 -5.960 -29.461 1.00 97.31 96 ALA A C 1
ATOM 739 O O . ALA A 1 96 ? 19.012 -5.642 -29.883 1.00 97.31 96 ALA A O 1
ATOM 740 N N . ASN A 1 97 ? 21.159 -6.128 -30.292 1.00 98.00 97 ASN A N 1
ATOM 741 C CA . ASN A 1 97 ? 21.031 -5.984 -31.746 1.00 98.00 97 ASN A CA 1
ATOM 742 C C . ASN A 1 97 ? 20.111 -7.051 -32.360 1.00 98.00 97 ASN A C 1
ATOM 744 O O . ASN A 1 97 ? 19.302 -6.717 -33.224 1.00 98.00 97 ASN A O 1
ATOM 748 N N . LYS A 1 98 ? 20.187 -8.311 -31.902 1.00 97.12 98 LYS A N 1
ATOM 749 C CA . LYS A 1 98 ? 19.277 -9.380 -32.356 1.00 97.12 98 LYS A CA 1
ATOM 750 C C . LYS A 1 98 ? 17.813 -9.060 -32.043 1.00 97.12 98 LYS A C 1
ATOM 752 O O . LYS A 1 98 ? 16.951 -9.326 -32.872 1.00 97.12 98 LYS A O 1
ATOM 757 N N . ILE A 1 99 ? 17.534 -8.473 -30.880 1.00 96.88 99 ILE A N 1
ATOM 758 C CA . ILE A 1 99 ? 16.177 -8.059 -30.489 1.00 96.88 99 ILE A CA 1
ATOM 759 C C . ILE A 1 99 ? 15.683 -6.915 -31.375 1.00 96.88 99 ILE A C 1
ATOM 761 O O . ILE A 1 99 ? 14.577 -6.982 -31.904 1.00 96.88 99 ILE A O 1
ATOM 765 N N . LEU A 1 100 ? 16.515 -5.892 -31.599 1.00 96.75 100 LEU A N 1
ATOM 766 C CA . LEU A 1 100 ? 16.159 -4.771 -32.475 1.00 96.75 100 LEU A CA 1
ATOM 767 C C . LEU A 1 100 ? 15.894 -5.200 -33.921 1.00 96.75 100 LEU A C 1
ATOM 769 O O . LEU A 1 100 ? 15.078 -4.576 -34.584 1.00 96.75 100 LEU A O 1
ATOM 773 N N . ALA A 1 101 ? 16.560 -6.249 -34.409 1.00 95.69 101 ALA A N 1
ATOM 774 C CA . ALA A 1 101 ? 16.314 -6.789 -35.745 1.00 95.69 101 ALA A CA 1
ATOM 775 C C . ALA A 1 101 ? 14.952 -7.499 -35.879 1.00 95.69 101 ALA A C 1
ATOM 777 O O . ALA A 1 101 ? 14.485 -7.702 -36.996 1.00 95.69 101 ALA A O 1
ATOM 778 N N . LYS A 1 102 ? 14.326 -7.887 -34.759 1.00 93.62 102 LYS A N 1
ATOM 779 C CA . LYS A 1 102 ? 13.043 -8.605 -34.725 1.00 93.62 102 LYS A CA 1
ATOM 780 C C . LYS A 1 102 ? 11.840 -7.702 -34.493 1.00 93.62 102 LYS A C 1
ATOM 782 O O . LYS A 1 102 ? 10.749 -8.025 -34.947 1.00 93.62 102 LYS A O 1
ATOM 787 N N . LEU A 1 103 ? 12.026 -6.614 -33.751 1.00 94.88 103 LEU A N 1
ATOM 788 C CA . LEU A 1 103 ? 10.937 -5.723 -33.364 1.00 94.88 103 LEU A CA 1
ATOM 789 C C . LEU A 1 103 ? 10.748 -4.595 -34.381 1.00 94.88 103 LEU A C 1
ATOM 791 O O . LEU A 1 103 ? 11.713 -4.023 -34.888 1.00 94.88 103 LEU A O 1
ATOM 795 N N . SER A 1 104 ? 9.490 -4.239 -34.641 1.00 93.19 104 SER A N 1
ATOM 796 C CA . SER A 1 104 ? 9.157 -3.092 -35.488 1.00 93.19 104 SER A CA 1
ATOM 797 C C . SER A 1 104 ? 9.287 -1.780 -34.711 1.00 93.19 104 SER A C 1
ATOM 799 O O . SER A 1 104 ? 8.733 -1.637 -33.622 1.00 93.19 104 SER A O 1
ATOM 801 N N . ILE A 1 105 ? 9.955 -0.784 -35.300 1.00 90.56 105 ILE A N 1
ATOM 802 C CA . ILE A 1 105 ? 10.051 0.587 -34.759 1.00 90.56 105 ILE A CA 1
ATOM 803 C C . ILE A 1 105 ? 8.667 1.239 -34.585 1.00 90.56 105 ILE A C 1
ATOM 805 O O . ILE A 1 105 ? 8.456 2.034 -33.666 1.00 90.56 105 ILE A O 1
ATOM 809 N N . ASP A 1 106 ? 7.697 0.849 -35.412 1.00 91.38 106 ASP A N 1
ATOM 810 C CA . ASP A 1 106 ? 6.355 1.429 -35.431 1.00 91.38 106 ASP A CA 1
ATOM 811 C C . ASP A 1 106 ? 5.380 0.739 -34.468 1.00 91.38 106 ASP A C 1
ATOM 813 O O . ASP A 1 106 ? 4.241 1.189 -34.331 1.00 91.38 106 ASP A O 1
ATOM 817 N N . THR A 1 107 ? 5.822 -0.290 -33.736 1.00 92.88 107 THR A N 1
ATOM 818 C CA . THR A 1 107 ? 4.972 -1.072 -32.825 1.00 92.88 107 THR A CA 1
ATOM 819 C C . THR A 1 107 ? 4.178 -0.218 -31.840 1.00 92.88 107 THR A C 1
ATOM 821 O O . THR A 1 107 ? 4.694 0.722 -31.236 1.00 92.88 107 THR A O 1
ATOM 824 N N . SER A 1 108 ? 2.899 -0.549 -31.674 1.00 92.62 108 SER A N 1
ATOM 825 C CA . SER A 1 108 ? 2.017 0.042 -30.668 1.00 92.62 108 SER A CA 1
ATOM 826 C C . SER A 1 108 ? 1.965 -0.768 -29.372 1.00 92.62 108 SER A C 1
ATOM 828 O O . SER A 1 108 ? 1.244 -0.371 -28.457 1.00 92.62 108 SER A O 1
ATOM 830 N N . ASP A 1 109 ? 2.682 -1.893 -29.284 1.00 95.75 109 ASP A N 1
ATOM 831 C CA . ASP A 1 109 ? 2.745 -2.679 -28.056 1.00 95.75 109 ASP A CA 1
ATOM 832 C C . ASP A 1 109 ? 3.671 -2.018 -27.027 1.00 95.75 109 ASP A C 1
ATOM 834 O O . ASP A 1 109 ? 4.801 -1.619 -27.315 1.00 95.75 109 ASP A O 1
ATOM 838 N N . PHE A 1 110 ? 3.182 -1.899 -25.792 1.00 95.81 110 PHE A N 1
ATOM 839 C CA . PHE A 1 110 ? 3.926 -1.252 -24.716 1.00 95.81 110 PHE A CA 1
ATOM 840 C C . PHE A 1 110 ? 5.236 -1.976 -24.395 1.00 95.81 110 PHE A C 1
ATOM 842 O O . PHE A 1 110 ? 6.261 -1.314 -24.216 1.00 95.81 110 PHE A O 1
ATOM 849 N N . TRP A 1 111 ? 5.208 -3.309 -24.311 1.00 95.56 111 TRP A N 1
ATOM 850 C CA . TRP A 1 111 ? 6.365 -4.107 -23.919 1.00 95.56 111 TRP A CA 1
ATOM 851 C C . TRP A 1 111 ? 7.427 -4.129 -25.013 1.00 95.56 111 TRP A C 1
ATOM 853 O O . TRP A 1 111 ? 8.615 -4.043 -24.701 1.00 95.56 111 TRP A O 1
ATOM 863 N N . GLU A 1 112 ? 7.026 -4.157 -26.282 1.00 97.06 112 GLU A N 1
ATOM 864 C CA . GLU A 1 112 ? 7.951 -4.008 -27.405 1.00 97.06 112 GLU A CA 1
ATOM 865 C C . GLU A 1 112 ? 8.615 -2.621 -27.416 1.00 97.06 112 GLU A C 1
ATOM 867 O O . GLU A 1 112 ? 9.839 -2.534 -27.528 1.00 97.06 112 GLU A O 1
ATOM 872 N N . ILE A 1 113 ? 7.855 -1.534 -27.210 1.00 97.62 113 ILE A N 1
ATOM 873 C CA . ILE A 1 113 ? 8.396 -0.161 -27.152 1.00 97.62 113 ILE A CA 1
ATOM 874 C C . ILE A 1 113 ? 9.469 -0.027 -26.064 1.00 97.62 113 ILE A C 1
ATOM 876 O O . ILE A 1 113 ? 10.558 0.491 -26.330 1.00 97.62 113 ILE A O 1
ATOM 880 N N . VAL A 1 114 ? 9.183 -0.474 -24.836 1.00 97.00 114 VAL A N 1
ATOM 881 C CA . VAL A 1 114 ? 10.148 -0.359 -23.726 1.00 97.00 114 VAL A CA 1
ATOM 882 C C . VAL A 1 114 ? 11.331 -1.311 -23.901 1.00 97.00 114 VAL A C 1
ATOM 884 O O . VAL A 1 114 ? 12.449 -0.955 -23.539 1.00 97.00 114 VAL A O 1
ATOM 887 N N . THR A 1 115 ? 11.125 -2.464 -24.546 1.00 97.44 115 THR A N 1
ATOM 888 C CA . THR A 1 115 ? 12.207 -3.385 -24.924 1.00 97.44 115 THR A CA 1
ATOM 889 C C . THR A 1 115 ? 13.158 -2.745 -25.936 1.00 97.44 115 THR A C 1
ATOM 891 O O . THR A 1 115 ? 14.377 -2.825 -25.774 1.00 97.44 115 THR A O 1
ATOM 894 N N . ILE A 1 116 ? 12.629 -2.060 -26.958 1.00 98.06 116 ILE A N 1
ATOM 895 C CA . ILE A 1 116 ? 13.444 -1.300 -27.915 1.00 98.06 116 ILE A CA 1
ATOM 896 C C . ILE A 1 116 ? 14.223 -0.204 -27.182 1.00 98.06 116 ILE A C 1
ATOM 898 O O . ILE A 1 116 ? 15.427 -0.061 -27.402 1.00 98.06 116 ILE A O 1
ATOM 902 N N . ALA A 1 117 ? 13.568 0.535 -26.283 1.00 97.31 117 ALA A N 1
ATOM 903 C CA . ALA A 1 117 ? 14.208 1.584 -25.495 1.00 97.31 117 ALA A CA 1
ATOM 904 C C . ALA A 1 117 ? 15.397 1.049 -24.675 1.00 97.31 117 ALA A C 1
ATOM 906 O O . ALA A 1 117 ? 16.490 1.622 -24.710 1.00 97.31 117 ALA A O 1
ATOM 907 N N . GLU A 1 118 ? 15.213 -0.080 -23.987 1.00 96.88 118 GLU A N 1
ATOM 908 C CA . GLU A 1 118 ? 16.253 -0.749 -23.201 1.00 96.88 118 GLU A CA 1
ATOM 909 C C . GLU A 1 118 ? 17.395 -1.265 -24.085 1.00 96.88 118 GLU A C 1
ATOM 911 O O . GLU A 1 118 ? 18.564 -1.023 -23.788 1.00 96.88 118 GLU A O 1
ATOM 916 N N . ALA A 1 119 ? 17.090 -1.881 -25.231 1.00 97.25 119 ALA A N 1
ATOM 917 C CA . ALA A 1 119 ? 18.113 -2.338 -26.168 1.00 97.25 119 ALA A CA 1
ATOM 918 C C . ALA A 1 119 ? 18.964 -1.167 -26.692 1.00 97.25 119 ALA A C 1
ATOM 920 O O . ALA A 1 119 ? 20.194 -1.254 -26.737 1.00 97.25 119 ALA A O 1
ATOM 921 N N . LYS A 1 120 ? 18.336 -0.036 -27.043 1.00 96.50 120 LYS A N 1
ATOM 922 C CA . LYS A 1 120 ? 19.037 1.189 -27.468 1.00 96.50 120 LYS A CA 1
ATOM 923 C C . LYS A 1 120 ? 19.899 1.764 -26.345 1.00 96.50 120 LYS A C 1
ATOM 925 O O . LYS A 1 120 ? 21.031 2.177 -26.606 1.00 96.50 120 LYS A O 1
ATOM 930 N N . LEU A 1 121 ? 19.410 1.731 -25.107 1.00 95.25 121 LEU A N 1
ATOM 931 C CA . LEU A 1 121 ? 20.166 2.148 -23.928 1.00 95.25 121 LEU A CA 1
ATOM 932 C C . LEU A 1 121 ? 21.434 1.293 -23.745 1.00 95.25 121 LEU A C 1
ATOM 934 O O . LEU A 1 121 ? 22.527 1.851 -23.659 1.00 95.25 121 LEU A O 1
ATOM 938 N N . LEU A 1 122 ? 21.322 -0.041 -23.790 1.00 94.31 122 LEU A N 1
ATOM 939 C CA . LEU A 1 122 ? 22.462 -0.971 -23.688 1.00 94.31 122 LEU A CA 1
ATOM 940 C C . LEU A 1 122 ? 23.489 -0.784 -24.822 1.00 94.31 122 LEU A C 1
ATOM 942 O O . LEU A 1 122 ? 24.695 -0.978 -24.640 1.00 94.31 122 LEU A O 1
ATOM 946 N N . LEU A 1 123 ? 23.026 -0.353 -25.998 1.00 95.38 123 LEU A N 1
ATOM 947 C CA . LEU A 1 123 ? 23.868 -0.000 -27.144 1.00 95.38 123 LEU A CA 1
ATOM 948 C C . LEU A 1 123 ? 24.497 1.400 -27.043 1.00 95.38 123 LEU A C 1
ATOM 950 O O . LEU A 1 123 ? 25.191 1.816 -27.970 1.00 95.38 123 LEU A O 1
ATOM 954 N N . LYS A 1 124 ? 24.305 2.113 -25.926 1.00 93.38 124 LYS A N 1
ATOM 955 C CA . LYS A 1 124 ? 24.751 3.499 -25.698 1.00 93.38 124 LYS A CA 1
ATOM 956 C C . LYS A 1 124 ? 24.121 4.527 -26.653 1.00 93.38 124 LYS A C 1
ATOM 958 O O . LYS A 1 124 ? 24.698 5.586 -26.887 1.00 93.38 124 LYS A O 1
ATOM 963 N N . LYS A 1 125 ? 22.933 4.241 -27.195 1.00 94.94 125 LYS A N 1
ATOM 964 C CA . LYS A 1 125 ? 22.156 5.136 -28.070 1.00 94.94 125 LYS A CA 1
ATOM 965 C C . LYS A 1 125 ? 21.135 5.924 -27.247 1.00 94.94 125 LYS A C 1
ATOM 967 O O . LYS A 1 125 ? 19.928 5.742 -27.387 1.00 94.94 125 LYS A O 1
ATOM 972 N N . SER A 1 126 ? 21.627 6.770 -26.340 1.00 91.31 126 SER A N 1
ATOM 973 C CA . SER A 1 126 ? 20.802 7.392 -25.293 1.00 91.31 126 SER A CA 1
ATOM 974 C C . SER A 1 126 ? 19.656 8.253 -25.828 1.00 91.31 126 SER A C 1
ATOM 976 O O . SER A 1 126 ? 18.575 8.227 -25.253 1.00 91.31 126 SER A O 1
ATOM 978 N N . GLN A 1 127 ? 19.861 8.988 -26.925 1.00 94.25 127 GLN A N 1
ATOM 979 C CA . GLN A 1 127 ? 18.816 9.843 -27.502 1.00 94.25 127 GLN A CA 1
ATOM 980 C C . GLN A 1 127 ? 17.644 9.016 -28.050 1.00 94.25 127 GLN A C 1
ATOM 982 O O . GLN A 1 127 ? 16.504 9.246 -27.660 1.00 94.25 127 GLN A O 1
ATOM 987 N N . GLU A 1 128 ? 17.936 7.984 -28.848 1.00 95.81 128 GLU A N 1
ATOM 988 C CA . GLU A 1 128 ? 16.920 7.044 -29.343 1.00 95.81 128 GLU A CA 1
ATOM 989 C C . GLU A 1 128 ? 16.209 6.331 -28.178 1.00 95.81 128 GLU A C 1
ATOM 991 O O . GLU A 1 128 ? 14.991 6.181 -28.184 1.00 95.81 128 GLU A O 1
ATOM 996 N N . ALA A 1 129 ? 16.946 5.930 -27.135 1.00 95.81 129 ALA A N 1
ATOM 997 C CA . ALA A 1 129 ? 16.344 5.307 -25.957 1.00 95.81 129 ALA A CA 1
ATOM 998 C C . ALA A 1 129 ? 15.320 6.234 -25.273 1.00 95.81 129 ALA A C 1
ATOM 1000 O O . ALA A 1 129 ? 14.224 5.792 -24.934 1.00 95.81 129 ALA A O 1
ATOM 1001 N N . VAL A 1 130 ? 15.645 7.523 -25.103 1.00 96.81 130 VAL A N 1
ATOM 1002 C CA . VAL A 1 130 ? 14.748 8.525 -24.494 1.00 96.81 130 VAL A CA 1
ATOM 1003 C C . VAL A 1 130 ? 13.451 8.681 -25.292 1.00 96.81 130 VAL A C 1
ATOM 1005 O O . VAL A 1 130 ? 12.380 8.794 -24.691 1.00 96.81 130 VAL A O 1
ATOM 1008 N N . GLU A 1 131 ? 13.517 8.665 -26.623 1.00 96.50 131 GLU A N 1
ATOM 1009 C CA . GLU A 1 131 ? 12.341 8.783 -27.496 1.00 96.50 131 GLU A CA 1
ATOM 1010 C C . GLU A 1 131 ? 11.368 7.614 -27.293 1.00 96.50 131 GLU A C 1
ATOM 1012 O O . GLU A 1 131 ? 10.177 7.827 -27.037 1.00 96.50 131 GLU A O 1
ATOM 1017 N N . PHE A 1 132 ? 11.878 6.380 -27.309 1.00 97.56 132 PHE A N 1
ATOM 1018 C CA . PHE A 1 132 ? 11.055 5.191 -27.080 1.00 97.56 132 PHE A CA 1
ATOM 1019 C C . PHE A 1 132 ? 10.530 5.105 -25.646 1.00 97.56 132 PHE A C 1
ATOM 1021 O O . PHE A 1 132 ? 9.349 4.821 -25.452 1.00 97.56 132 PHE A O 1
ATOM 1028 N N . TYR A 1 133 ? 11.346 5.426 -24.638 1.00 97.38 133 TYR A N 1
ATOM 1029 C CA . TYR A 1 133 ? 10.872 5.504 -23.253 1.00 97.38 133 TYR A CA 1
ATOM 1030 C C . TYR A 1 133 ? 9.759 6.544 -23.091 1.00 97.38 133 TYR A C 1
ATOM 1032 O O . TYR A 1 133 ? 8.757 6.274 -22.430 1.00 97.38 133 TYR A O 1
ATOM 1040 N N . SER A 1 134 ? 9.875 7.702 -23.745 1.00 95.75 134 SER A N 1
ATOM 1041 C CA . SER A 1 134 ? 8.839 8.742 -23.728 1.00 95.75 134 SER A CA 1
ATOM 1042 C C . SER A 1 134 ? 7.544 8.270 -24.393 1.00 95.75 134 SER A C 1
ATOM 1044 O O . SER A 1 134 ? 6.452 8.534 -23.884 1.00 95.75 134 SER A O 1
ATOM 1046 N N . ARG A 1 135 ? 7.643 7.535 -25.508 1.00 95.50 135 ARG A N 1
ATOM 1047 C CA . ARG A 1 135 ? 6.493 6.901 -26.170 1.00 95.50 135 ARG A CA 1
ATOM 1048 C C . ARG A 1 135 ? 5.831 5.865 -25.259 1.00 95.50 135 ARG A C 1
ATOM 1050 O O . ARG A 1 135 ? 4.617 5.917 -25.068 1.00 95.50 135 ARG A O 1
ATOM 1057 N N . GLY A 1 136 ? 6.622 4.984 -24.645 1.00 95.75 136 GLY A N 1
ATOM 1058 C CA . GLY A 1 136 ? 6.143 3.969 -23.705 1.00 95.75 136 GLY A CA 1
ATOM 1059 C C . GLY A 1 136 ? 5.461 4.592 -22.488 1.00 95.75 136 GLY A C 1
ATOM 1060 O O . GLY A 1 136 ? 4.374 4.167 -22.102 1.00 95.75 136 GLY A O 1
ATOM 1061 N N . ARG A 1 137 ? 6.029 5.669 -21.931 1.00 94.38 137 ARG A N 1
ATOM 1062 C CA . ARG A 1 137 ? 5.439 6.385 -20.794 1.00 94.38 137 ARG A CA 1
ATOM 1063 C C . ARG A 1 137 ? 4.079 6.995 -21.122 1.00 94.38 137 ARG A C 1
ATOM 1065 O O . ARG A 1 137 ? 3.175 6.914 -20.288 1.00 94.38 137 ARG A O 1
ATOM 1072 N N . LYS A 1 138 ? 3.932 7.594 -22.311 1.00 93.44 138 LYS A N 1
ATOM 1073 C CA . LYS A 1 138 ? 2.646 8.121 -22.798 1.00 93.44 138 LYS A CA 1
ATOM 1074 C C . LYS A 1 138 ? 1.613 7.003 -22.929 1.00 93.44 138 LYS A C 1
ATOM 1076 O O . LYS A 1 138 ? 0.494 7.163 -22.457 1.00 93.44 138 LYS A O 1
ATOM 1081 N N . LEU A 1 139 ? 2.008 5.867 -23.507 1.00 94.25 139 LEU A N 1
ATOM 1082 C CA . LEU A 1 139 ? 1.132 4.709 -23.687 1.00 94.25 139 LEU A CA 1
ATOM 1083 C C . LEU A 1 139 ? 0.713 4.062 -22.356 1.00 94.25 139 LEU A C 1
ATOM 1085 O O . LEU A 1 139 ? -0.406 3.571 -22.244 1.00 94.25 139 LEU A O 1
ATOM 1089 N N . ALA A 1 140 ? 1.578 4.081 -21.338 1.00 90.75 140 ALA A N 1
ATOM 1090 C CA . ALA A 1 140 ? 1.259 3.534 -20.019 1.00 90.75 140 ALA A CA 1
ATOM 1091 C C . ALA A 1 140 ? 0.138 4.299 -19.294 1.00 90.75 140 ALA A C 1
ATOM 1093 O O . ALA A 1 140 ? -0.539 3.715 -18.454 1.00 90.75 140 ALA A O 1
ATOM 1094 N N . GLY A 1 141 ? -0.073 5.590 -19.584 1.00 87.38 141 GLY A N 1
ATOM 1095 C CA . GLY A 1 141 ? -1.096 6.397 -18.912 1.00 87.38 141 GLY A CA 1
ATOM 1096 C C . GLY A 1 141 ? -0.951 6.367 -17.383 1.00 87.38 141 GLY A C 1
ATOM 1097 O O . GLY A 1 141 ? 0.078 6.799 -16.857 1.00 87.38 141 GLY A O 1
ATOM 1098 N N . LYS A 1 142 ? -1.978 5.846 -16.695 1.00 78.31 142 LYS A N 1
ATOM 1099 C CA . LYS A 1 142 ? -2.029 5.609 -15.237 1.00 78.31 142 LYS A CA 1
ATOM 1100 C C . LYS A 1 142 ? -1.820 4.138 -14.837 1.00 78.31 142 LYS A C 1
ATOM 1102 O O . LYS A 1 142 ? -2.128 3.747 -13.716 1.00 78.31 142 LYS A O 1
ATOM 1107 N N . ASP A 1 143 ? -1.326 3.291 -15.738 1.00 83.94 143 ASP A N 1
ATOM 1108 C CA . ASP A 1 143 ? -0.983 1.908 -15.403 1.00 83.94 143 ASP A CA 1
ATOM 1109 C C . ASP A 1 143 ? 0.296 1.886 -14.550 1.00 83.94 143 ASP A C 1
ATOM 1111 O O . ASP A 1 143 ? 1.419 1.705 -15.035 1.00 83.94 143 ASP A O 1
ATOM 1115 N N . TRP A 1 144 ? 0.119 2.109 -13.246 1.00 78.44 144 TRP A N 1
ATOM 1116 C CA . TRP A 1 144 ? 1.200 2.130 -12.265 1.00 78.44 144 TRP A CA 1
ATOM 1117 C C . TRP A 1 144 ? 1.954 0.799 -12.197 1.00 78.44 144 TRP A C 1
ATOM 1119 O O . TRP A 1 144 ? 3.137 0.788 -11.867 1.00 78.44 144 TRP A O 1
ATOM 1129 N N . GLY A 1 145 ? 1.311 -0.319 -12.556 1.00 79.19 145 GLY A N 1
ATOM 1130 C CA . GLY A 1 145 ? 1.956 -1.629 -12.632 1.00 79.19 145 GLY A CA 1
ATOM 1131 C C . GLY A 1 145 ? 3.013 -1.683 -13.735 1.00 79.19 145 GLY A C 1
ATOM 1132 O O . GLY A 1 145 ? 4.146 -2.111 -13.489 1.00 79.19 145 GLY A O 1
ATOM 1133 N N . LYS A 1 146 ? 2.676 -1.193 -14.934 1.00 87.88 146 LYS A N 1
ATOM 1134 C CA . LYS A 1 146 ? 3.628 -1.038 -16.046 1.00 87.88 146 LYS A CA 1
ATOM 1135 C C . LYS A 1 146 ? 4.736 -0.045 -15.716 1.00 87.88 146 LYS A C 1
ATOM 1137 O O . LYS A 1 146 ? 5.908 -0.361 -15.913 1.00 87.88 146 LYS A O 1
ATOM 1142 N N . ILE A 1 147 ? 4.376 1.121 -15.177 1.00 88.75 147 ILE A N 1
ATOM 1143 C CA . ILE A 1 147 ? 5.338 2.173 -14.814 1.00 88.75 147 ILE A CA 1
ATOM 1144 C C . ILE A 1 147 ? 6.348 1.645 -13.788 1.00 88.75 147 ILE A C 1
ATOM 1146 O O . ILE A 1 147 ? 7.550 1.743 -14.021 1.00 88.75 147 ILE A O 1
ATOM 1150 N N . ASN A 1 148 ? 5.876 1.000 -12.716 1.00 82.38 148 ASN A N 1
ATOM 1151 C CA . ASN A 1 148 ? 6.736 0.426 -11.680 1.00 82.38 148 ASN A CA 1
ATOM 1152 C C . ASN A 1 148 ? 7.636 -0.696 -12.226 1.00 82.38 148 ASN A C 1
ATOM 1154 O O . ASN A 1 148 ? 8.801 -0.792 -11.854 1.00 82.38 148 ASN A O 1
ATOM 1158 N N . SER A 1 149 ? 7.130 -1.524 -13.148 1.00 86.62 149 SER A N 1
ATOM 1159 C CA . SER A 1 149 ? 7.930 -2.593 -13.767 1.00 86.62 149 SER A CA 1
ATOM 1160 C C . SER A 1 149 ? 9.127 -2.031 -14.544 1.00 86.62 149 SER A C 1
ATOM 1162 O O . SER A 1 149 ? 10.245 -2.522 -14.393 1.00 86.62 149 SER A O 1
ATOM 1164 N N . VAL A 1 150 ? 8.910 -0.967 -15.327 1.00 92.44 150 VAL A N 1
ATOM 1165 C CA . VAL A 1 150 ? 9.986 -0.274 -16.053 1.00 92.44 150 VAL A CA 1
ATOM 1166 C C . VAL A 1 150 ? 10.906 0.468 -15.083 1.00 92.44 150 VAL A C 1
ATOM 1168 O O . VAL A 1 150 ? 12.121 0.379 -15.216 1.00 92.44 150 VAL A O 1
ATOM 1171 N N . TYR A 1 151 ? 10.361 1.144 -14.069 1.00 90.19 151 TYR A N 1
ATOM 1172 C CA . TYR A 1 151 ? 11.155 1.848 -13.061 1.00 90.19 151 TYR A CA 1
ATOM 1173 C C . TYR A 1 151 ? 12.123 0.919 -12.322 1.00 90.19 151 TYR A C 1
ATOM 1175 O O . TYR A 1 151 ? 13.312 1.218 -12.257 1.00 90.19 151 TYR A O 1
ATOM 1183 N N . LYS A 1 152 ? 11.655 -0.242 -11.839 1.00 85.56 152 LYS A N 1
ATOM 1184 C CA . LYS A 1 152 ? 12.504 -1.251 -11.179 1.00 85.56 152 LYS A CA 1
ATOM 1185 C C . LYS A 1 152 ? 13.645 -1.722 -12.082 1.00 85.56 152 LYS A C 1
ATOM 1187 O O . LYS A 1 152 ? 14.775 -1.896 -11.623 1.00 85.56 152 LYS A O 1
ATOM 1192 N N . GLN A 1 153 ? 13.358 -1.906 -13.370 1.00 90.62 153 GLN A N 1
ATOM 1193 C CA . GLN A 1 153 ? 14.352 -2.296 -14.365 1.00 90.62 153 GLN A CA 1
ATOM 1194 C C . GLN A 1 153 ? 15.388 -1.187 -14.595 1.00 90.62 153 GLN A C 1
ATOM 1196 O O . GLN A 1 153 ? 16.589 -1.442 -14.524 1.00 90.62 153 GLN A O 1
ATOM 1201 N N . LEU A 1 154 ? 14.933 0.053 -14.793 1.00 92.25 154 LEU A N 1
ATOM 1202 C CA . LEU A 1 154 ? 15.792 1.226 -14.952 1.00 92.25 154 LEU A CA 1
ATOM 1203 C C . LEU A 1 154 ? 16.656 1.475 -13.719 1.00 92.25 154 LEU A C 1
ATOM 1205 O O . LEU A 1 154 ? 17.837 1.755 -13.868 1.00 92.25 154 LEU A O 1
ATOM 1209 N N . TRP A 1 155 ? 16.093 1.351 -12.516 1.00 87.00 155 TRP A N 1
ATOM 1210 C CA . TRP A 1 155 ? 16.812 1.506 -11.254 1.00 87.00 155 TRP A CA 1
ATOM 1211 C C . TRP A 1 155 ? 17.966 0.503 -11.146 1.00 87.00 155 TRP A C 1
ATOM 1213 O O . TRP A 1 155 ? 19.098 0.892 -10.859 1.00 87.00 155 TRP A O 1
ATOM 1223 N N . MET A 1 156 ? 17.703 -0.769 -11.469 1.00 87.44 156 MET A N 1
ATOM 1224 C CA . MET A 1 156 ? 18.716 -1.827 -11.473 1.00 87.44 156 MET A CA 1
ATOM 1225 C C . MET A 1 156 ? 19.811 -1.557 -12.515 1.00 87.44 156 MET A C 1
ATOM 1227 O O . MET A 1 156 ? 20.994 -1.662 -12.204 1.00 87.44 156 MET A O 1
ATOM 1231 N N . ILE A 1 157 ? 19.432 -1.185 -13.743 1.00 88.62 157 ILE A N 1
ATOM 1232 C CA . ILE A 1 157 ? 20.390 -0.860 -14.809 1.00 88.62 157 ILE A CA 1
ATOM 1233 C C . ILE A 1 157 ? 21.218 0.374 -14.433 1.00 88.62 157 ILE A C 1
ATOM 1235 O O . ILE A 1 157 ? 22.429 0.362 -14.637 1.00 88.62 157 ILE A O 1
ATOM 1239 N N . ASN A 1 158 ? 20.602 1.402 -13.839 1.00 89.62 158 ASN A N 1
ATOM 1240 C CA . ASN A 1 158 ? 21.244 2.676 -13.505 1.00 89.62 158 ASN A CA 1
ATOM 1241 C C . ASN A 1 158 ? 22.429 2.538 -12.544 1.00 89.62 158 ASN A C 1
ATOM 1243 O O . ASN A 1 158 ? 23.348 3.353 -12.582 1.00 89.62 158 ASN A O 1
ATOM 1247 N N . HIS A 1 159 ? 22.435 1.495 -11.713 1.00 81.88 159 HIS A N 1
ATOM 1248 C CA . HIS A 1 159 ? 23.555 1.202 -10.822 1.00 81.88 159 HIS A CA 1
ATOM 1249 C C . HIS A 1 159 ? 24.837 0.807 -11.582 1.00 81.88 159 HIS A C 1
ATOM 1251 O O . HIS A 1 159 ? 25.941 1.017 -11.089 1.00 81.88 159 HIS A O 1
ATOM 1257 N N . TYR A 1 160 ? 24.703 0.267 -12.798 1.00 78.38 160 TYR A N 1
ATOM 1258 C CA . TYR A 1 160 ? 25.814 -0.280 -13.590 1.00 78.38 160 TYR A CA 1
ATOM 1259 C C . TYR A 1 160 ? 26.017 0.429 -14.931 1.00 78.38 160 TYR A C 1
ATOM 1261 O O . TYR A 1 160 ? 27.090 0.351 -15.533 1.00 78.38 160 TYR A O 1
ATOM 1269 N N . PHE A 1 161 ? 24.992 1.123 -15.414 1.00 81.12 161 PHE A N 1
ATOM 1270 C CA . PHE A 1 161 ? 25.002 1.844 -16.671 1.00 81.12 161 PHE A CA 1
ATOM 1271 C C . PHE A 1 161 ? 24.214 3.149 -16.528 1.00 81.12 161 PHE A C 1
ATOM 1273 O O . PHE A 1 161 ? 23.055 3.096 -16.135 1.00 81.12 161 PHE A O 1
ATOM 1280 N N . PRO A 1 162 ? 24.773 4.316 -16.886 1.00 85.75 162 PRO A N 1
ATOM 1281 C CA . PRO A 1 162 ? 24.105 5.593 -16.662 1.00 85.75 162 PRO A CA 1
ATOM 1282 C C . PRO A 1 162 ? 22.805 5.699 -17.472 1.00 85.75 162 PRO A C 1
ATOM 1284 O O . PRO A 1 162 ? 22.824 5.759 -18.705 1.00 85.75 162 PRO A O 1
ATOM 1287 N N . VAL A 1 163 ? 21.671 5.759 -16.771 1.00 92.25 163 VAL A N 1
ATOM 1288 C CA . VAL A 1 163 ? 20.353 6.015 -17.360 1.00 92.25 163 VAL A CA 1
ATOM 1289 C C . VAL A 1 163 ? 20.101 7.527 -17.373 1.00 92.25 163 VAL A C 1
ATOM 1291 O O . VAL A 1 163 ? 20.328 8.195 -16.362 1.00 92.25 163 VAL A O 1
ATOM 1294 N N . PRO A 1 164 ? 19.602 8.106 -18.482 1.00 93.19 164 PRO A N 1
ATOM 1295 C CA . PRO A 1 164 ? 19.219 9.514 -18.514 1.00 93.19 164 PRO A CA 1
ATOM 1296 C C . PRO A 1 164 ? 18.212 9.871 -17.409 1.00 93.19 164 PRO A C 1
ATOM 1298 O O . PRO A 1 164 ? 17.180 9.214 -17.255 1.00 93.19 164 PRO A O 1
ATOM 1301 N N . SER A 1 165 ? 18.467 10.956 -16.673 1.00 90.12 165 SER A N 1
ATOM 1302 C CA . SER A 1 165 ? 17.626 11.386 -15.544 1.00 90.12 165 SER A CA 1
ATOM 1303 C C . SER A 1 165 ? 16.181 11.693 -15.944 1.00 90.12 165 SER A C 1
ATOM 1305 O O . SER A 1 165 ? 15.262 11.450 -15.164 1.00 90.12 165 SER A O 1
ATOM 1307 N N . SER A 1 166 ? 15.959 12.169 -17.172 1.00 91.56 166 SER A N 1
ATOM 1308 C CA . SER A 1 166 ? 14.624 12.392 -17.735 1.00 91.56 166 SER A CA 1
ATOM 1309 C C . SER A 1 166 ? 13.810 11.102 -17.848 1.00 91.56 166 SER A C 1
ATOM 1311 O O . SER A 1 166 ? 12.608 11.126 -17.595 1.00 91.56 166 SER A O 1
ATOM 1313 N N . VAL A 1 167 ? 14.456 9.978 -18.173 1.00 93.81 167 VAL A N 1
ATOM 1314 C CA . VAL A 1 167 ? 13.815 8.659 -18.263 1.00 93.81 167 VAL A CA 1
ATOM 1315 C C . VAL A 1 167 ? 13.480 8.147 -16.870 1.00 93.81 167 VAL A C 1
ATOM 1317 O O . VAL A 1 167 ? 12.338 7.765 -16.638 1.00 93.81 167 VAL A O 1
ATOM 1320 N N . ILE A 1 168 ? 14.425 8.212 -15.924 1.00 90.69 168 ILE A N 1
ATOM 1321 C CA . ILE A 1 168 ? 14.154 7.828 -14.529 1.00 90.69 168 ILE A CA 1
ATOM 1322 C C . ILE A 1 168 ? 12.969 8.634 -13.992 1.00 90.69 168 ILE A C 1
ATOM 1324 O O . ILE A 1 168 ? 11.997 8.041 -13.543 1.00 90.69 168 ILE A O 1
ATOM 1328 N N . LYS A 1 169 ? 12.999 9.968 -14.128 1.00 88.19 169 LYS A N 1
ATOM 1329 C CA . LYS A 1 169 ? 11.929 10.858 -13.658 1.00 88.19 169 LYS A CA 1
ATOM 1330 C C . LYS A 1 169 ? 10.579 10.557 -14.311 1.00 88.19 169 LYS A C 1
ATOM 1332 O O . LYS A 1 169 ? 9.557 10.626 -13.641 1.00 88.19 169 LYS A O 1
ATOM 1337 N N . ALA A 1 170 ? 10.559 10.227 -15.603 1.00 89.38 170 ALA A N 1
ATOM 1338 C CA . ALA A 1 170 ? 9.323 9.911 -16.315 1.00 89.38 170 ALA A CA 1
ATOM 1339 C C . ALA A 1 170 ? 8.640 8.643 -15.777 1.00 89.38 170 ALA A C 1
ATOM 1341 O O . ALA A 1 170 ? 7.410 8.566 -15.791 1.00 89.38 170 ALA A O 1
ATOM 1342 N N . PHE A 1 171 ? 9.426 7.670 -15.312 1.00 90.38 171 PHE A N 1
ATOM 1343 C CA . PHE A 1 171 ? 8.933 6.412 -14.752 1.00 90.38 171 PHE A CA 1
ATOM 1344 C C . PHE A 1 171 ? 8.940 6.374 -13.222 1.00 90.38 171 PHE A C 1
ATOM 1346 O O . PHE A 1 171 ? 8.507 5.373 -12.660 1.00 90.38 171 PHE A O 1
ATOM 1353 N N . SER A 1 172 ? 9.397 7.435 -12.550 1.00 84.69 172 SER A N 1
ATOM 1354 C CA . SER A 1 172 ? 9.369 7.507 -11.093 1.00 84.69 172 SER A CA 1
ATOM 1355 C C . SER A 1 172 ? 7.958 7.236 -10.565 1.00 84.69 172 SER A C 1
ATOM 1357 O O . SER A 1 172 ? 6.976 7.715 -11.147 1.00 84.69 172 SER A O 1
ATOM 1359 N N . PRO A 1 173 ? 7.842 6.465 -9.476 1.00 79.44 173 PRO A N 1
ATOM 1360 C CA . PRO A 1 173 ? 6.556 6.160 -8.878 1.00 79.44 173 PRO A CA 1
ATOM 1361 C C . PRO A 1 173 ? 5.882 7.444 -8.361 1.00 79.44 173 PRO A C 1
ATOM 1363 O O . PRO A 1 173 ? 6.569 8.380 -7.940 1.00 79.44 173 PRO A O 1
ATOM 1366 N N . PRO A 1 174 ? 4.540 7.506 -8.383 1.00 83.56 174 PRO A N 1
ATOM 1367 C CA . PRO A 1 174 ? 3.796 8.662 -7.896 1.00 83.56 174 PRO A CA 1
ATOM 1368 C C . PRO A 1 174 ? 3.982 8.817 -6.390 1.00 83.56 174 PRO A C 1
ATOM 1370 O O . PRO A 1 174 ? 3.947 7.820 -5.662 1.00 83.56 174 PRO A O 1
ATOM 1373 N N . LYS A 1 175 ? 4.125 10.057 -5.915 1.00 91.69 175 LYS A N 1
ATOM 1374 C CA . LYS A 1 175 ? 4.220 10.351 -4.481 1.00 91.69 175 LYS A CA 1
ATOM 1375 C C . LYS A 1 175 ? 2.887 10.099 -3.787 1.00 91.69 175 LYS A C 1
ATOM 1377 O O . LYS A 1 175 ? 1.813 10.313 -4.363 1.00 91.69 175 LYS A O 1
ATOM 1382 N N . ILE A 1 176 ? 2.980 9.616 -2.553 1.00 94.88 176 ILE A N 1
ATOM 1383 C CA . ILE A 1 176 ? 1.838 9.134 -1.777 1.00 94.88 176 ILE A CA 1
ATOM 1384 C C . ILE A 1 176 ? 1.580 10.101 -0.626 1.00 94.88 176 ILE A C 1
ATOM 1386 O O . ILE A 1 176 ? 2.494 10.416 0.129 1.00 94.88 176 ILE A O 1
ATOM 1390 N N . GLY A 1 177 ? 0.339 10.548 -0.469 1.00 96.62 177 GLY A N 1
ATOM 1391 C CA . GLY A 1 177 ? -0.124 11.317 0.679 1.00 96.62 177 GLY A CA 1
ATOM 1392 C C . GLY A 1 177 ? -1.035 10.476 1.566 1.00 96.62 177 GLY A C 1
ATOM 1393 O O . GLY A 1 177 ? -1.964 9.847 1.071 1.00 96.62 177 GLY A O 1
ATOM 1394 N N . VAL A 1 178 ? -0.815 10.488 2.874 1.00 97.25 178 VAL A N 1
ATOM 1395 C CA . VAL A 1 178 ? -1.829 10.095 3.859 1.00 97.25 178 VAL A CA 1
ATOM 1396 C C . VAL A 1 178 ? -2.365 11.346 4.528 1.00 97.25 178 VAL A C 1
ATOM 1398 O O . VAL A 1 178 ? -1.598 12.252 4.854 1.00 97.25 178 VAL A O 1
ATOM 1401 N N . PHE A 1 179 ? -3.678 11.402 4.709 1.00 96.88 179 PHE A N 1
ATOM 1402 C CA . PHE A 1 179 ? -4.355 12.516 5.340 1.00 96.88 179 PHE A CA 1
ATOM 1403 C C . PHE A 1 179 ? -5.086 12.078 6.603 1.00 96.88 179 PHE A C 1
ATOM 1405 O O . PHE A 1 179 ? -5.844 11.110 6.587 1.00 96.88 179 PHE A O 1
ATOM 1412 N N . VAL A 1 180 ? -4.889 12.841 7.678 1.00 92.06 180 VAL A N 1
ATOM 1413 C CA . VAL A 1 180 ? -5.734 12.796 8.874 1.00 92.06 180 VAL A CA 1
ATOM 1414 C C . VAL A 1 180 ? -5.948 14.225 9.358 1.00 92.06 180 VAL A C 1
ATOM 1416 O O . VAL A 1 180 ? -4.985 14.959 9.581 1.00 92.06 180 VAL A O 1
ATOM 1419 N N . GLY A 1 181 ? -7.196 14.641 9.563 1.00 87.06 181 GLY A N 1
ATOM 1420 C CA . GLY A 1 181 ? -7.474 16.017 9.960 1.00 87.06 181 GLY A CA 1
ATOM 1421 C C . GLY A 1 181 ? -8.706 16.189 10.828 1.00 87.06 181 GLY A C 1
ATOM 1422 O O . GLY A 1 181 ? -9.437 15.254 11.145 1.00 87.06 181 GLY A O 1
ATOM 1423 N N . HIS A 1 182 ? -8.919 17.429 11.251 1.00 86.88 182 HIS A N 1
ATOM 1424 C CA . HIS A 1 182 ? -10.103 17.806 11.994 1.00 86.88 182 HIS A CA 1
ATOM 1425 C C . HIS A 1 182 ? -11.348 17.768 11.121 1.00 86.88 182 HIS A C 1
ATOM 1427 O O . HIS A 1 182 ? -11.367 18.249 9.980 1.00 86.88 182 HIS A O 1
ATOM 1433 N N . MET A 1 183 ? -12.421 17.289 11.744 1.00 91.69 183 MET A N 1
ATOM 1434 C CA . MET A 1 183 ? -13.749 17.587 11.260 1.00 91.69 183 MET A CA 1
ATOM 1435 C C . MET A 1 183 ? -14.078 19.069 11.445 1.00 91.69 183 MET A C 1
ATOM 1437 O O . MET A 1 183 ? -13.568 19.693 12.382 1.00 91.69 183 MET A O 1
ATOM 1441 N N . VAL A 1 184 ? -14.957 19.612 10.598 1.00 90.94 184 VAL A N 1
ATOM 1442 C CA . VAL A 1 184 ? -15.541 20.938 10.850 1.00 90.94 184 VAL A CA 1
ATOM 1443 C C . VAL A 1 184 ? -16.258 20.967 12.195 1.00 90.94 184 VAL A C 1
ATOM 1445 O O . VAL A 1 184 ? -16.796 19.957 12.662 1.00 90.94 184 VAL A O 1
ATOM 1448 N N . ASP A 1 185 ? -16.263 22.135 12.829 1.00 87.56 185 ASP A N 1
ATOM 1449 C CA . ASP A 1 185 ? -16.828 22.267 14.165 1.00 87.56 185 ASP A CA 1
ATOM 1450 C C . ASP A 1 185 ? -18.336 21.990 14.183 1.00 87.56 185 ASP A C 1
ATOM 1452 O O . ASP A 1 185 ? -19.098 22.432 13.316 1.00 87.56 185 ASP A O 1
ATOM 1456 N N . ARG A 1 186 ? -18.769 21.270 15.222 1.00 85.81 186 ARG A N 1
ATOM 1457 C CA . ARG A 1 186 ? -20.186 21.128 15.568 1.00 85.81 186 ARG A CA 1
ATOM 1458 C C . ARG A 1 186 ? -20.748 22.479 15.992 1.00 85.81 186 ARG A C 1
ATOM 1460 O O . ARG A 1 186 ? -20.051 23.271 16.627 1.00 85.81 186 ARG A O 1
ATOM 1467 N N . GLU A 1 187 ? -22.025 22.711 15.708 1.00 78.19 187 GLU A N 1
ATOM 1468 C CA . GLU A 1 187 ? -22.726 23.889 16.223 1.00 78.19 187 GLU A CA 1
ATOM 1469 C C . GLU A 1 187 ? -22.659 23.921 17.758 1.00 78.19 187 GLU A C 1
ATOM 1471 O O . GLU A 1 187 ? -22.890 22.912 18.424 1.00 78.19 187 GLU A O 1
ATOM 1476 N N . GLY A 1 188 ? -22.265 25.068 18.318 1.00 71.75 188 GLY A N 1
ATOM 1477 C CA . GLY A 1 188 ? -22.055 25.238 19.762 1.00 71.75 188 GLY A CA 1
ATOM 1478 C C . GLY A 1 188 ? -20.797 24.564 20.336 1.00 71.75 188 GLY A C 1
ATOM 1479 O O . GLY A 1 188 ? -20.587 24.623 21.546 1.00 71.75 188 GLY A O 1
ATOM 1480 N N . GLY A 1 189 ? -19.962 23.931 19.503 1.00 71.06 189 GLY A N 1
ATOM 1481 C CA . GLY A 1 189 ? -18.693 23.323 19.907 1.00 71.06 189 GLY A CA 1
ATOM 1482 C C . GLY A 1 189 ? -17.525 24.313 20.018 1.00 71.06 189 GLY A C 1
ATOM 1483 O O . GLY A 1 189 ? -17.656 25.510 19.768 1.00 71.06 189 GLY A O 1
ATOM 1484 N N . ASN A 1 190 ? -16.347 23.794 20.384 1.00 73.25 190 ASN A N 1
ATOM 1485 C CA . ASN A 1 190 ? -15.104 24.571 20.399 1.00 73.25 190 ASN A CA 1
ATOM 1486 C C . ASN A 1 190 ? -14.723 25.009 18.978 1.00 73.25 190 ASN A C 1
ATOM 1488 O O . ASN A 1 190 ? -14.689 24.168 18.082 1.00 73.25 190 ASN A O 1
ATOM 1492 N N . VAL A 1 191 ? -14.359 26.284 18.805 1.00 79.00 191 VAL A N 1
ATOM 1493 C CA . VAL A 1 191 ? -13.894 26.828 17.521 1.00 79.00 191 VAL A CA 1
ATOM 1494 C C . VAL A 1 191 ? -12.469 26.342 17.247 1.00 79.00 191 VAL A C 1
ATOM 1496 O O . VAL A 1 191 ? -11.512 26.804 17.870 1.00 79.00 191 VAL A O 1
ATOM 1499 N N . ARG A 1 192 ? -12.331 25.382 16.333 1.00 83.25 192 ARG A N 1
ATOM 1500 C CA . ARG A 1 192 ? -11.055 24.818 15.867 1.00 83.25 192 ARG A CA 1
ATOM 1501 C C . ARG A 1 192 ? -10.981 24.821 14.349 1.00 83.25 192 ARG A C 1
ATOM 1503 O O . ARG A 1 192 ? -9.965 25.224 13.804 1.00 83.25 192 ARG A O 1
ATOM 1510 N N . PHE A 1 193 ? -12.046 24.402 13.677 1.00 88.62 193 PHE A N 1
ATOM 1511 C CA . PHE A 1 193 ? -12.183 24.431 12.226 1.00 88.62 193 PHE A CA 1
ATOM 1512 C C . PHE A 1 193 ? -13.583 24.953 11.841 1.00 88.62 193 PHE A C 1
ATOM 1514 O O . PHE A 1 193 ? -14.473 24.170 11.485 1.00 88.62 193 PHE A O 1
ATOM 1521 N N . PRO A 1 194 ? -13.799 26.282 11.902 1.00 87.81 194 PRO A N 1
ATOM 1522 C CA . PRO A 1 194 ? -15.089 26.873 11.574 1.00 87.81 194 PRO A CA 1
ATOM 1523 C C . PRO A 1 194 ? -15.419 26.750 10.081 1.00 87.81 194 PRO A C 1
ATOM 1525 O O . PRO A 1 194 ? -14.545 26.815 9.215 1.00 87.81 194 PRO A O 1
ATOM 1528 N N . LYS A 1 195 ? -16.716 26.656 9.758 1.00 89.44 195 LYS A N 1
ATOM 1529 C CA . LYS A 1 195 ? -17.206 26.554 8.368 1.00 89.44 195 LYS A CA 1
ATOM 1530 C C . LYS A 1 195 ? -16.731 27.710 7.470 1.00 89.44 195 LYS A C 1
ATOM 1532 O O . LYS A 1 195 ? -16.551 27.517 6.273 1.00 89.44 195 LYS A O 1
ATOM 1537 N N . SER A 1 196 ? -16.488 28.893 8.040 1.00 90.31 196 SER A N 1
ATOM 1538 C CA . SER A 1 196 ? -16.063 30.098 7.310 1.00 90.31 196 SER A CA 1
ATOM 1539 C C . SER A 1 196 ? -14.679 30.001 6.662 1.00 90.31 196 SER A C 1
ATOM 1541 O O . SER A 1 196 ? -14.416 30.747 5.722 1.00 90.31 196 SER A O 1
ATOM 1543 N N . ILE A 1 197 ? -13.806 29.106 7.141 1.00 92.81 197 ILE A N 1
ATOM 1544 C CA . ILE A 1 197 ? -12.438 28.947 6.615 1.00 92.81 197 ILE A CA 1
ATOM 1545 C C . ILE A 1 197 ? -12.268 27.705 5.729 1.00 92.81 197 ILE A C 1
ATOM 1547 O O . ILE A 1 197 ? -11.163 27.406 5.280 1.00 92.81 197 ILE A O 1
ATOM 1551 N N . VAL A 1 198 ? -13.350 26.961 5.474 1.00 95.75 198 VAL A N 1
ATOM 1552 C CA . VAL A 1 198 ? -13.342 25.754 4.629 1.00 95.75 198 VAL A CA 1
ATOM 1553 C C . VAL A 1 198 ? -12.714 26.005 3.247 1.00 95.75 198 VAL A C 1
ATOM 1555 O O . VAL A 1 198 ? -11.863 25.202 2.855 1.00 95.75 198 VAL A O 1
ATOM 1558 N N . PRO A 1 199 ? -13.032 27.098 2.519 1.00 96.62 199 PRO A N 1
ATOM 1559 C CA . PRO A 1 1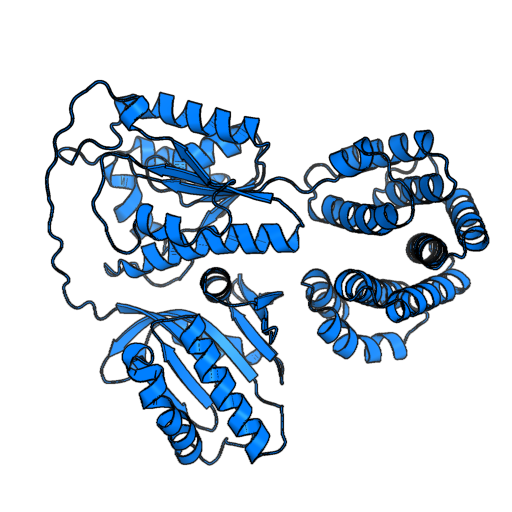99 ? -12.393 27.386 1.232 1.00 96.62 199 PRO A CA 1
ATOM 1560 C C . PRO A 1 199 ? -10.870 27.563 1.326 1.00 96.62 199 PRO A C 1
ATOM 1562 O O . PRO A 1 199 ? -10.137 27.028 0.497 1.00 96.62 199 PRO A O 1
ATOM 1565 N N . GLN A 1 200 ? -10.386 28.261 2.354 1.00 96.44 200 GLN A N 1
ATOM 1566 C CA . GLN A 1 200 ? -8.965 28.530 2.577 1.00 96.44 200 GLN A CA 1
ATOM 1567 C C . GLN A 1 200 ? -8.207 27.243 2.912 1.00 96.44 200 GLN A C 1
ATOM 1569 O O . GLN A 1 200 ? -7.112 27.018 2.401 1.00 96.44 200 GLN A O 1
ATOM 1574 N N . ILE A 1 201 ? -8.809 26.363 3.718 1.00 96.69 201 ILE A N 1
ATOM 1575 C CA . ILE A 1 201 ? -8.227 25.051 4.018 1.00 96.69 201 ILE A CA 1
ATOM 1576 C C . ILE A 1 201 ? -8.177 24.178 2.768 1.00 96.69 201 ILE A C 1
ATOM 1578 O O . ILE A 1 201 ? -7.145 23.560 2.513 1.00 96.69 201 ILE A O 1
ATOM 1582 N N . LYS A 1 202 ? -9.236 24.167 1.946 1.00 97.94 202 LYS A N 1
ATOM 1583 C CA . LYS A 1 202 ? -9.220 23.444 0.666 1.00 97.94 202 LYS A CA 1
ATOM 1584 C C . LYS A 1 202 ? -8.088 23.932 -0.238 1.00 97.94 202 LYS A C 1
ATOM 1586 O O . LYS A 1 202 ? -7.352 23.110 -0.777 1.00 97.94 202 LYS A O 1
ATOM 1591 N N . GLN A 1 203 ? -7.917 25.248 -0.359 1.00 97.81 203 GLN A N 1
ATOM 1592 C CA . GLN A 1 203 ? -6.835 25.836 -1.146 1.00 97.81 203 GLN A CA 1
ATOM 1593 C C . GLN A 1 203 ? -5.452 25.436 -0.607 1.00 97.81 203 GLN A C 1
ATOM 1595 O O . GLN A 1 203 ? -4.599 25.004 -1.376 1.00 97.81 203 GLN A O 1
ATOM 1600 N N . ALA A 1 204 ? -5.236 25.514 0.708 1.00 97.75 204 ALA A N 1
ATOM 1601 C CA . ALA A 1 204 ? -3.963 25.129 1.315 1.00 97.75 204 ALA A CA 1
ATOM 1602 C C . ALA A 1 204 ? -3.638 23.637 1.107 1.00 97.75 204 ALA A C 1
ATOM 1604 O O . ALA A 1 204 ? -2.476 23.278 0.895 1.00 97.75 204 ALA A O 1
ATOM 1605 N N . ILE A 1 205 ? -4.653 22.763 1.140 1.00 98.12 205 ILE A N 1
ATOM 1606 C CA . ILE A 1 205 ? -4.488 21.339 0.819 1.00 98.12 205 ILE A CA 1
ATOM 1607 C C . ILE A 1 205 ? -4.106 21.166 -0.656 1.00 98.12 205 ILE A C 1
ATOM 1609 O O . ILE A 1 205 ? -3.139 20.466 -0.952 1.00 98.12 205 ILE A O 1
ATOM 1613 N N . ASP A 1 206 ? -4.815 21.823 -1.575 1.00 98.25 206 ASP A N 1
ATOM 1614 C CA . ASP A 1 206 ? -4.544 21.763 -3.016 1.00 98.25 206 ASP A CA 1
ATOM 1615 C C . ASP A 1 206 ? -3.116 22.225 -3.370 1.00 98.25 206 ASP A C 1
ATOM 1617 O O . ASP A 1 206 ? -2.383 21.532 -4.079 1.00 98.25 206 ASP A O 1
ATOM 1621 N N . GLU A 1 207 ? -2.666 23.347 -2.803 1.00 97.25 207 GLU A N 1
ATOM 1622 C CA . GLU A 1 207 ? -1.299 23.857 -2.970 1.00 97.25 207 GLU A CA 1
ATOM 1623 C C . GLU A 1 207 ? -0.250 22.860 -2.453 1.00 97.25 207 GLU A C 1
ATOM 1625 O O . GLU A 1 207 ? 0.807 22.658 -3.069 1.00 97.25 207 GLU A O 1
ATOM 1630 N N . ARG A 1 208 ? -0.544 22.181 -1.338 1.00 96.62 208 ARG A N 1
ATOM 1631 C CA . ARG A 1 208 ? 0.343 21.156 -0.782 1.00 96.62 208 ARG A CA 1
ATOM 1632 C C . ARG A 1 208 ? 0.412 19.922 -1.678 1.00 96.62 208 ARG A C 1
ATOM 1634 O O . ARG A 1 208 ? 1.510 19.431 -1.929 1.00 96.62 208 ARG A O 1
ATOM 1641 N N . LEU A 1 209 ? -0.725 19.455 -2.193 1.00 97.00 209 LEU A N 1
ATOM 1642 C CA . LEU A 1 209 ? -0.786 18.312 -3.107 1.00 97.00 209 LEU A CA 1
ATOM 1643 C C . LEU A 1 209 ? 0.018 18.577 -4.384 1.00 97.00 209 LEU A C 1
ATOM 1645 O O . LEU A 1 209 ? 0.831 17.744 -4.779 1.00 97.00 209 LEU A O 1
ATOM 1649 N N . LYS A 1 210 ? -0.148 19.764 -4.982 1.00 95.25 210 LYS A N 1
ATOM 1650 C CA . LYS A 1 210 ? 0.573 20.178 -6.195 1.00 95.25 210 LYS A CA 1
ATOM 1651 C C . LYS A 1 210 ? 2.069 20.356 -5.968 1.00 95.25 210 LYS A C 1
ATOM 1653 O O . LYS A 1 210 ? 2.862 19.881 -6.774 1.00 95.25 210 LYS A O 1
ATOM 1658 N N . SER A 1 211 ? 2.470 21.030 -4.888 1.00 94.38 211 SER A N 1
ATOM 1659 C CA . SER A 1 211 ? 3.895 21.279 -4.614 1.00 94.38 211 SER A CA 1
ATOM 1660 C C . SER A 1 211 ? 4.679 19.994 -4.348 1.00 94.38 211 SER A C 1
ATOM 1662 O O . SER A 1 211 ? 5.847 19.898 -4.723 1.00 94.38 211 SER A O 1
ATOM 1664 N N . LEU A 1 212 ? 4.032 19.001 -3.735 1.00 92.69 212 LEU A N 1
ATOM 1665 C CA . LEU A 1 212 ? 4.616 17.690 -3.475 1.00 92.69 212 LEU A CA 1
ATOM 1666 C C . LEU A 1 212 ? 4.408 16.687 -4.615 1.00 92.69 212 LEU A C 1
ATOM 1668 O O . LEU A 1 212 ? 4.938 15.589 -4.506 1.00 92.69 212 LEU A O 1
ATOM 1672 N N . ASP A 1 213 ? 3.673 17.029 -5.679 1.00 90.56 213 ASP A N 1
ATOM 1673 C CA . ASP A 1 213 ? 3.286 16.103 -6.760 1.00 90.56 213 ASP A CA 1
ATOM 1674 C C . ASP A 1 213 ? 2.659 14.797 -6.223 1.00 90.56 213 ASP A C 1
ATOM 1676 O O . ASP A 1 213 ? 2.973 13.686 -6.661 1.00 90.56 213 ASP A O 1
ATOM 1680 N N . ILE A 1 214 ? 1.796 14.924 -5.207 1.00 94.12 214 ILE A N 1
ATOM 1681 C CA . ILE A 1 214 ? 1.064 13.788 -4.640 1.00 94.12 214 ILE A CA 1
ATOM 1682 C C . ILE A 1 214 ? -0.039 13.390 -5.614 1.00 94.12 214 ILE A C 1
ATOM 1684 O O . ILE A 1 214 ? -0.936 14.176 -5.913 1.00 94.12 214 ILE A O 1
ATOM 1688 N N . GLN A 1 215 ? 0.011 12.139 -6.064 1.00 92.19 215 GLN A N 1
ATOM 1689 C CA . GLN A 1 215 ? -0.953 11.587 -7.018 1.00 92.19 215 GLN A CA 1
ATOM 1690 C C . GLN A 1 215 ? -1.716 10.385 -6.457 1.00 92.19 215 GLN A C 1
ATOM 1692 O O . GLN A 1 215 ? -2.697 9.972 -7.064 1.00 92.19 215 GLN A O 1
ATOM 1697 N N . ILE A 1 216 ? -1.306 9.832 -5.312 1.00 94.00 216 ILE A N 1
ATOM 1698 C CA . ILE A 1 216 ? -2.029 8.768 -4.603 1.00 94.00 216 ILE A CA 1
ATOM 1699 C C . ILE A 1 216 ? -2.311 9.240 -3.178 1.00 94.00 216 ILE A C 1
ATOM 1701 O O . ILE A 1 216 ? -1.385 9.633 -2.475 1.00 94.00 216 ILE A O 1
ATOM 1705 N N . GLY A 1 217 ? -3.570 9.189 -2.746 1.00 96.56 217 GLY A N 1
ATOM 1706 C CA . GLY A 1 217 ? -4.002 9.648 -1.425 1.00 96.56 217 GLY A CA 1
ATOM 1707 C C . GLY A 1 217 ? -4.668 8.553 -0.605 1.00 96.56 217 GLY A C 1
ATOM 1708 O O . GLY A 1 217 ? -5.401 7.743 -1.167 1.00 96.56 217 GLY A O 1
ATOM 1709 N N . TYR A 1 218 ? -4.454 8.563 0.709 1.00 97.75 218 TYR A N 1
ATOM 1710 C CA . TYR A 1 218 ? -5.168 7.749 1.696 1.00 97.75 218 TYR A CA 1
ATOM 1711 C C . TYR A 1 218 ? -5.866 8.664 2.697 1.00 97.75 218 TYR A C 1
ATOM 1713 O O . TYR A 1 218 ? -5.214 9.500 3.319 1.00 97.75 218 TYR A O 1
ATOM 1721 N N . CYS A 1 219 ? -7.176 8.514 2.858 1.00 97.62 219 CYS A N 1
ATOM 1722 C CA . CYS A 1 219 ? -7.972 9.318 3.784 1.00 97.62 219 CYS A CA 1
ATOM 1723 C C . CYS A 1 219 ? -9.229 8.564 4.226 1.00 97.62 219 CYS A C 1
ATOM 1725 O O . CYS A 1 219 ? -9.578 7.517 3.669 1.00 97.62 219 CYS A O 1
ATOM 1727 N N . SER A 1 220 ? -9.935 9.121 5.211 1.00 95.31 220 SER A N 1
ATOM 1728 C CA . SER A 1 220 ? -11.357 8.819 5.383 1.00 95.31 220 SER A CA 1
ATOM 1729 C C . SER A 1 220 ? -12.200 9.745 4.506 1.00 95.31 220 SER A C 1
ATOM 1731 O O . SER A 1 220 ? -11.704 10.320 3.541 1.00 95.31 220 SER A O 1
ATOM 1733 N N . LEU A 1 221 ? -13.474 9.913 4.853 1.00 97.25 221 LEU A N 1
ATOM 1734 C CA . LEU A 1 221 ? -14.347 10.954 4.316 1.00 97.25 221 LEU A CA 1
ATOM 1735 C C . LEU A 1 221 ? -15.133 11.640 5.443 1.00 97.25 221 LEU A C 1
ATOM 1737 O O . LEU A 1 221 ? -16.324 11.908 5.309 1.00 97.25 221 LEU A O 1
ATOM 1741 N N . ALA A 1 222 ? -14.493 11.890 6.588 1.00 96.75 222 ALA A N 1
ATOM 1742 C CA . ALA A 1 222 ? -15.105 12.695 7.642 1.00 96.75 222 ALA A CA 1
ATOM 1743 C C . ALA A 1 222 ? -15.351 14.144 7.160 1.00 96.75 222 ALA A C 1
ATOM 1745 O O . ALA A 1 222 ? -14.583 14.688 6.358 1.00 96.75 222 ALA A O 1
ATOM 1746 N N . CYS A 1 223 ? -16.419 14.792 7.638 1.00 96.31 223 CYS A N 1
ATOM 1747 C CA . CYS A 1 223 ? -16.756 16.160 7.230 1.00 96.31 223 CYS A CA 1
ATOM 1748 C C . CYS A 1 223 ? -15.658 17.144 7.636 1.00 96.31 223 CYS A C 1
ATOM 1750 O O . CYS A 1 223 ? -15.350 17.250 8.812 1.00 96.31 223 CYS A O 1
ATOM 1752 N N . GLY A 1 224 ? -15.105 17.918 6.708 1.00 95.75 224 GLY A N 1
ATOM 1753 C CA . GLY A 1 224 ? -13.950 18.783 6.953 1.00 95.75 224 GLY A CA 1
ATOM 1754 C C . GLY A 1 224 ? -12.729 18.303 6.189 1.00 95.75 224 GLY A C 1
ATOM 1755 O O . GLY A 1 224 ? -12.820 18.077 4.986 1.00 95.75 224 GLY A O 1
ATOM 1756 N N . GLY A 1 225 ? -11.585 18.193 6.870 1.00 95.88 225 GLY A N 1
ATOM 1757 C CA . GLY A 1 225 ? -10.286 18.007 6.222 1.00 95.88 225 GLY A CA 1
ATOM 1758 C C . GLY A 1 225 ? -10.234 16.824 5.251 1.00 95.88 225 GLY A C 1
ATOM 1759 O O . GLY A 1 225 ? -9.766 16.992 4.129 1.00 95.88 225 GLY A O 1
ATOM 1760 N N . ASP A 1 226 ? -10.753 15.663 5.655 1.00 97.44 226 ASP A N 1
ATOM 1761 C CA . ASP A 1 226 ? -10.689 14.426 4.870 1.00 97.44 226 ASP A CA 1
ATOM 1762 C C . ASP A 1 226 ? -11.430 14.537 3.532 1.00 97.44 226 ASP A C 1
ATOM 1764 O O . ASP A 1 226 ? -10.858 14.241 2.482 1.00 97.44 226 ASP A O 1
ATOM 1768 N N . ILE A 1 227 ? -12.672 15.041 3.544 1.00 98.50 227 ILE A N 1
ATOM 1769 C CA . ILE A 1 227 ? -13.425 15.308 2.309 1.00 98.50 227 ILE A CA 1
ATOM 1770 C C . ILE A 1 227 ? -12.709 16.358 1.450 1.00 98.50 227 ILE A C 1
ATOM 1772 O O . ILE A 1 227 ? -12.589 16.166 0.243 1.00 98.50 227 ILE A O 1
ATOM 1776 N N . LEU A 1 228 ? -12.195 17.445 2.039 1.00 98.62 228 LEU A N 1
ATOM 1777 C CA . LEU A 1 228 ? -11.501 18.491 1.271 1.00 98.62 228 LEU A CA 1
ATOM 1778 C C . LEU A 1 228 ? -10.218 17.971 0.608 1.00 98.62 228 LEU A C 1
ATOM 1780 O O . LEU A 1 228 ? -9.927 18.342 -0.528 1.00 98.62 228 LEU A O 1
ATOM 1784 N N . PHE A 1 229 ? -9.479 17.092 1.287 1.00 98.62 229 PHE A N 1
ATOM 1785 C CA . PHE A 1 229 ? -8.316 16.407 0.731 1.00 98.62 229 PHE A CA 1
ATOM 1786 C C . PHE A 1 229 ? -8.695 15.487 -0.428 1.00 98.62 229 PHE A C 1
ATOM 1788 O O . PHE A 1 229 ? -8.090 15.573 -1.498 1.00 98.62 229 PHE A O 1
ATOM 1795 N N . ALA A 1 230 ? -9.719 14.652 -0.244 1.00 98.50 230 ALA A N 1
ATOM 1796 C CA . ALA A 1 230 ? -10.207 13.757 -1.285 1.00 98.50 230 ALA A CA 1
ATOM 1797 C C . ALA A 1 230 ? -10.704 14.531 -2.518 1.00 98.50 230 ALA A C 1
ATOM 1799 O O . ALA A 1 230 ? -10.382 14.157 -3.647 1.00 98.50 230 ALA A O 1
ATOM 1800 N N . GLU A 1 231 ? -11.437 15.632 -2.327 1.00 98.62 231 GLU A N 1
ATOM 1801 C CA . GLU A 1 231 ? -11.868 16.522 -3.410 1.00 98.62 231 GLU A CA 1
ATOM 1802 C C . GLU A 1 231 ? -10.680 17.149 -4.144 1.00 98.62 231 GLU A C 1
ATOM 1804 O O . GLU A 1 231 ? -10.598 17.029 -5.364 1.00 98.62 231 GLU A O 1
ATOM 1809 N N . ALA A 1 232 ? -9.742 17.774 -3.424 1.00 98.56 232 ALA A N 1
ATOM 1810 C CA . ALA A 1 232 ? -8.591 18.439 -4.035 1.00 98.56 232 ALA A CA 1
ATOM 1811 C C . ALA A 1 232 ? -7.715 17.448 -4.820 1.00 98.56 232 ALA A C 1
ATOM 1813 O O . ALA A 1 232 ? -7.306 17.718 -5.949 1.00 98.56 232 ALA A O 1
ATOM 1814 N N . LEU A 1 233 ? -7.472 16.253 -4.272 1.00 97.81 233 LEU A N 1
ATOM 1815 C CA . LEU A 1 233 ? -6.722 15.218 -4.980 1.00 97.81 233 LEU A CA 1
ATOM 1816 C C . LEU A 1 233 ? -7.472 14.722 -6.223 1.00 97.81 233 LEU A C 1
ATOM 1818 O O . LEU A 1 233 ? -6.872 14.540 -7.281 1.00 97.81 233 LEU A O 1
ATOM 1822 N N . THR A 1 234 ? -8.790 14.567 -6.118 1.00 97.44 234 THR A N 1
ATOM 1823 C CA . THR A 1 234 ? -9.663 14.203 -7.238 1.00 97.44 234 THR A CA 1
ATOM 1824 C C . THR A 1 234 ? -9.628 15.244 -8.361 1.00 97.44 234 THR A C 1
ATOM 1826 O O . THR A 1 234 ? -9.573 14.877 -9.537 1.00 97.44 234 THR A O 1
ATOM 1829 N N . GLU A 1 235 ? -9.678 16.530 -8.011 1.00 97.38 235 GLU A N 1
ATOM 1830 C CA . GLU A 1 235 ? -9.605 17.674 -8.931 1.00 97.38 235 GLU A CA 1
ATOM 1831 C C . GLU A 1 235 ? -8.233 17.751 -9.623 1.00 97.38 235 GLU A C 1
ATOM 1833 O O . GLU A 1 235 ? -8.150 18.092 -10.803 1.00 97.38 235 GLU A O 1
ATOM 1838 N N . ASN A 1 236 ? -7.174 17.318 -8.934 1.00 94.69 236 ASN A N 1
ATOM 1839 C CA . ASN A 1 236 ? -5.820 17.181 -9.474 1.00 94.69 236 ASN A CA 1
ATOM 1840 C C . ASN A 1 236 ? -5.588 15.894 -10.284 1.00 94.69 236 ASN A C 1
ATOM 1842 O O . ASN A 1 236 ? -4.452 15.585 -10.640 1.00 94.69 236 ASN A O 1
ATOM 1846 N N . ASN A 1 237 ? -6.647 15.145 -10.612 1.00 90.56 237 ASN A N 1
ATOM 1847 C CA . ASN A 1 237 ? -6.577 13.849 -11.292 1.00 90.56 237 ASN A CA 1
ATOM 1848 C C . ASN A 1 237 ? -5.738 12.795 -10.547 1.00 90.56 237 ASN A C 1
ATOM 1850 O O . ASN A 1 237 ? -5.233 11.868 -11.185 1.00 90.56 237 ASN A O 1
ATOM 1854 N N . GLY A 1 238 ? -5.595 12.904 -9.227 1.00 92.06 238 GLY A N 1
ATOM 1855 C CA . GLY A 1 238 ? -4.998 11.866 -8.393 1.00 92.06 238 GLY A CA 1
ATOM 1856 C C . GLY A 1 238 ? -5.950 10.696 -8.136 1.00 92.06 238 GLY A C 1
ATOM 1857 O O . GLY A 1 238 ? -7.142 10.762 -8.445 1.00 92.06 238 GLY A O 1
ATOM 1858 N N . ASP A 1 239 ? -5.401 9.625 -7.573 1.00 93.00 239 ASP A N 1
ATOM 1859 C CA . ASP A 1 239 ? -6.108 8.410 -7.186 1.00 93.00 239 ASP A CA 1
ATOM 1860 C C . ASP A 1 239 ? -6.365 8.433 -5.666 1.00 93.00 239 ASP A C 1
ATOM 1862 O O . ASP A 1 239 ? -5.425 8.466 -4.865 1.00 93.00 239 ASP A O 1
ATOM 1866 N N . VAL A 1 240 ? -7.639 8.437 -5.259 1.00 97.00 240 VAL A N 1
ATOM 1867 C CA . VAL A 1 240 ? -8.044 8.498 -3.843 1.00 97.00 240 VAL A CA 1
ATOM 1868 C C . VAL A 1 240 ? -8.389 7.098 -3.340 1.00 97.00 240 VAL A C 1
ATOM 1870 O O . VAL A 1 240 ? -9.236 6.415 -3.911 1.00 97.00 240 VAL A O 1
ATOM 1873 N N . ASN A 1 241 ? -7.754 6.685 -2.245 1.00 96.31 241 ASN A N 1
ATOM 1874 C CA . ASN A 1 241 ? -8.015 5.424 -1.559 1.00 96.31 241 ASN A CA 1
ATOM 1875 C C . ASN A 1 241 ? -8.750 5.733 -0.253 1.00 96.31 241 ASN A C 1
ATOM 1877 O O . ASN A 1 241 ? -8.164 6.283 0.685 1.00 96.31 241 ASN A O 1
ATOM 1881 N N . VAL A 1 242 ? -10.038 5.400 -0.210 1.00 97.25 242 VAL A N 1
ATOM 1882 C CA . VAL A 1 242 ? -10.913 5.738 0.913 1.00 97.25 242 VAL A CA 1
ATOM 1883 C C . VAL A 1 242 ? -11.067 4.544 1.842 1.00 97.25 242 VAL A C 1
ATOM 1885 O O . VAL A 1 242 ? -11.623 3.522 1.446 1.00 97.25 242 VAL A O 1
ATOM 1888 N N . TYR A 1 243 ? -10.643 4.698 3.096 1.00 95.94 243 TYR A N 1
ATOM 1889 C CA . TYR A 1 243 ? -10.862 3.701 4.144 1.00 95.94 243 TYR A CA 1
ATOM 1890 C C . TYR A 1 243 ? -11.712 4.290 5.262 1.00 95.94 243 TYR A C 1
ATOM 1892 O O . TYR A 1 243 ? -11.415 5.370 5.774 1.00 95.94 243 TYR A O 1
ATOM 1900 N N . LEU A 1 244 ? -12.749 3.562 5.660 1.00 96.19 244 LEU A N 1
ATOM 1901 C CA . LEU A 1 244 ? -13.620 3.878 6.781 1.00 96.19 244 LEU A CA 1
ATOM 1902 C C . LEU A 1 244 ? -13.355 2.894 7.934 1.00 96.19 244 LEU A C 1
ATOM 1904 O O . LEU A 1 244 ? -13.079 1.718 7.685 1.00 96.19 244 LEU A O 1
ATOM 1908 N N . PRO A 1 245 ? -13.419 3.355 9.196 1.00 93.25 245 PRO A N 1
ATOM 1909 C CA . PRO A 1 245 ? -13.149 2.523 10.368 1.00 93.25 245 PRO A CA 1
ATOM 1910 C C . PRO A 1 245 ? -14.140 1.363 10.533 1.00 93.25 245 PRO A C 1
ATOM 1912 O O . PRO A 1 245 ? -13.763 0.332 11.066 1.00 93.25 245 PRO A O 1
ATOM 1915 N N . PHE A 1 246 ? -15.382 1.542 10.088 1.00 94.19 246 PHE A N 1
ATOM 1916 C CA . PHE A 1 246 ? -16.528 0.646 10.276 1.00 94.19 246 PHE A CA 1
ATOM 1917 C C . PHE A 1 246 ? -17.604 0.982 9.217 1.00 94.19 246 PHE A C 1
ATOM 1919 O O . PHE A 1 246 ? -17.410 1.948 8.461 1.00 94.19 246 PHE A O 1
ATOM 1926 N N . PRO A 1 247 ? -18.723 0.233 9.119 1.00 95.25 247 PRO A N 1
ATOM 1927 C CA . PRO A 1 247 ? -19.715 0.390 8.059 1.00 95.25 247 PRO A CA 1
ATOM 1928 C C . PRO A 1 247 ? -20.222 1.820 7.831 1.00 95.25 247 PRO A C 1
ATOM 1930 O O . PRO A 1 247 ? -20.375 2.633 8.748 1.00 95.25 247 PRO A O 1
ATOM 1933 N N . LYS A 1 248 ? -20.537 2.108 6.561 1.00 96.19 248 LYS A N 1
ATOM 1934 C CA . LYS A 1 248 ? -20.907 3.438 6.046 1.00 96.19 248 LYS A CA 1
ATOM 1935 C C . LYS A 1 248 ? -22.001 4.125 6.862 1.00 96.19 248 LYS A C 1
ATOM 1937 O O . LYS A 1 248 ? -21.910 5.325 7.108 1.00 96.19 248 LYS A O 1
ATOM 1942 N N . GLU A 1 249 ? -23.049 3.392 7.229 1.00 95.44 249 GLU A N 1
ATOM 1943 C CA . GLU A 1 249 ? -24.223 3.958 7.901 1.00 95.44 249 GLU A CA 1
ATOM 1944 C C . GLU A 1 249 ? -23.868 4.576 9.253 1.00 95.44 249 GLU A C 1
ATOM 1946 O O . GLU A 1 249 ? -24.311 5.684 9.566 1.00 95.44 249 GLU A O 1
ATOM 1951 N N . ASP A 1 250 ? -23.032 3.890 10.030 1.00 94.88 250 ASP A N 1
ATOM 1952 C CA . ASP A 1 250 ? -22.534 4.401 11.300 1.00 94.88 250 ASP A CA 1
ATOM 1953 C C . ASP A 1 250 ? -21.590 5.576 11.056 1.00 94.88 250 ASP A C 1
ATOM 1955 O O . ASP A 1 250 ? -21.722 6.612 11.706 1.00 94.88 250 ASP A O 1
ATOM 1959 N N . PHE A 1 251 ? -20.705 5.472 10.058 1.00 96.38 251 PHE A N 1
ATOM 1960 C CA . PHE A 1 251 ? -19.733 6.525 9.765 1.00 96.38 251 PHE A CA 1
ATOM 1961 C C . PHE A 1 251 ? -20.401 7.841 9.345 1.00 96.38 251 PHE A C 1
ATOM 1963 O O . PHE A 1 251 ? -20.016 8.916 9.810 1.00 96.38 251 PHE A O 1
ATOM 1970 N N . LEU A 1 252 ? -21.447 7.775 8.515 1.00 96.44 252 LEU A N 1
ATOM 1971 C CA . LEU A 1 252 ? -22.239 8.945 8.134 1.00 96.44 252 LEU A CA 1
ATOM 1972 C C . LEU A 1 252 ? -22.872 9.620 9.356 1.00 96.44 252 LEU A C 1
ATOM 1974 O O . LEU A 1 252 ? -22.849 10.850 9.461 1.00 96.44 252 LEU A O 1
ATOM 1978 N N . LYS A 1 253 ? -23.413 8.843 10.301 1.00 94.12 253 LYS A N 1
ATOM 1979 C CA . LYS A 1 253 ? -24.016 9.374 11.536 1.00 94.12 253 LYS A CA 1
ATOM 1980 C C . LYS A 1 253 ? -22.969 10.016 12.445 1.00 94.12 253 LYS A C 1
ATOM 1982 O O . LYS A 1 253 ? -23.186 11.116 12.950 1.00 94.12 253 LYS A O 1
ATOM 1987 N N . THR A 1 254 ? -21.831 9.357 12.649 1.00 91.44 254 THR A N 1
ATOM 1988 C CA . THR A 1 254 ? -20.820 9.798 13.621 1.00 91.44 254 THR A CA 1
ATOM 1989 C C . THR A 1 254 ? -19.950 10.942 13.108 1.00 91.44 254 THR A C 1
ATOM 1991 O O . THR A 1 254 ? -19.590 11.827 13.890 1.00 91.44 254 THR A O 1
ATOM 1994 N N . SER A 1 255 ? -19.629 10.932 11.810 1.00 94.81 255 SER A N 1
ATOM 1995 C CA . SER A 1 255 ? -18.479 11.660 11.256 1.00 94.81 255 SER A CA 1
ATOM 1996 C C . SER A 1 255 ? -18.809 12.600 10.094 1.00 94.81 255 SER A C 1
ATOM 1998 O O . SER A 1 255 ? -17.906 13.279 9.613 1.00 94.81 255 SER A O 1
ATOM 2000 N N . VAL A 1 256 ? -20.061 12.644 9.612 1.00 96.75 256 VAL A N 1
ATOM 2001 C CA . VAL A 1 256 ? -20.426 13.445 8.423 1.00 96.75 256 VAL A CA 1
ATOM 2002 C C . VAL A 1 256 ? -21.698 14.266 8.630 1.00 96.75 256 VAL A C 1
ATOM 2004 O O . VAL A 1 256 ? -21.667 15.494 8.588 1.00 96.75 256 VAL A O 1
ATOM 2007 N N . SER A 1 257 ? -22.828 13.598 8.864 1.00 95.69 257 SER A N 1
ATOM 2008 C CA . SER A 1 257 ? -24.175 14.187 8.790 1.00 95.69 257 SER A CA 1
ATOM 2009 C C . SER A 1 257 ? -24.420 15.329 9.777 1.00 95.69 257 SER A C 1
ATOM 2011 O O . SER A 1 257 ? -25.151 16.265 9.455 1.00 95.69 257 SER A O 1
ATOM 2013 N N . PHE A 1 258 ? -23.757 15.323 10.941 1.00 92.38 258 PHE A N 1
ATOM 2014 C CA . PHE A 1 258 ? -23.884 16.405 11.923 1.00 92.38 258 PHE A CA 1
ATOM 2015 C C . PHE A 1 258 ? -23.431 17.771 11.380 1.00 92.38 258 PHE A C 1
ATOM 2017 O O . PHE A 1 258 ? -23.812 18.802 11.931 1.00 92.38 258 PHE A O 1
ATOM 2024 N N . ALA A 1 259 ? -22.600 17.803 10.333 1.00 93.31 259 ALA A N 1
ATOM 2025 C CA . ALA A 1 259 ? -22.108 19.044 9.745 1.00 93.31 259 ALA A CA 1
ATOM 2026 C C . ALA A 1 259 ? -23.091 19.679 8.742 1.00 93.31 259 ALA A C 1
ATOM 2028 O O . ALA A 1 259 ? -22.873 20.821 8.318 1.00 93.31 259 ALA A O 1
ATOM 2029 N N . GLY A 1 260 ? -24.187 18.986 8.415 1.00 94.88 260 GLY A N 1
ATOM 2030 C CA . GLY A 1 260 ? -25.247 19.431 7.510 1.00 94.88 260 GLY A CA 1
ATOM 2031 C C . GLY A 1 260 ? -25.263 18.677 6.177 1.00 94.88 260 GLY A C 1
ATOM 2032 O O . GLY A 1 260 ? -24.295 18.012 5.810 1.00 94.88 260 GLY A O 1
ATOM 2033 N N . GLN A 1 261 ? -26.370 18.818 5.439 1.00 96.62 261 GLN A N 1
ATOM 2034 C CA . GLN A 1 261 ? -26.636 18.074 4.199 1.00 96.62 261 GLN A CA 1
ATOM 2035 C C . GLN A 1 261 ? -25.549 18.263 3.128 1.00 96.62 261 GLN A C 1
ATOM 2037 O O . GLN A 1 261 ? -25.193 17.307 2.453 1.00 96.62 261 GLN A O 1
ATOM 2042 N N . GLU A 1 262 ? -24.944 19.452 3.038 1.00 97.00 262 GLU A N 1
ATOM 2043 C CA . GLU A 1 262 ? -23.838 19.718 2.105 1.00 97.00 262 GLU A CA 1
ATOM 2044 C C . GLU A 1 262 ? -22.695 18.695 2.234 1.00 97.00 262 GLU A C 1
ATOM 2046 O O . GLU A 1 262 ? -22.132 18.260 1.230 1.00 97.00 262 GLU A O 1
ATOM 2051 N N . TRP A 1 263 ? -22.337 18.297 3.459 1.00 97.88 263 TRP A N 1
ATOM 2052 C CA . TRP A 1 263 ? -21.245 17.347 3.682 1.00 97.88 263 TRP A CA 1
ATOM 2053 C C . TRP A 1 263 ? -21.631 15.917 3.316 1.00 97.88 263 TRP A C 1
ATOM 2055 O O . TRP A 1 263 ? -20.776 15.166 2.852 1.00 97.88 263 TRP A O 1
ATOM 2065 N N . VAL A 1 264 ? -22.908 15.562 3.474 1.00 98.38 264 VAL A N 1
ATOM 2066 C CA . VAL A 1 264 ? -23.447 14.279 3.008 1.00 98.38 264 VAL A CA 1
ATOM 2067 C C . VAL A 1 264 ? -23.383 14.222 1.482 1.00 98.38 264 VAL A C 1
ATOM 2069 O O . VAL A 1 264 ? -22.823 13.277 0.937 1.00 98.38 264 VAL A O 1
ATOM 2072 N N . ASP A 1 265 ? -23.819 15.278 0.793 1.00 98.50 265 ASP A N 1
ATOM 2073 C CA . ASP A 1 265 ? -23.775 15.344 -0.672 1.00 98.50 265 ASP A CA 1
ATOM 2074 C C . ASP A 1 265 ? -22.331 15.253 -1.207 1.00 98.50 265 ASP A C 1
ATOM 2076 O O . ASP A 1 265 ? -22.072 14.631 -2.240 1.00 98.50 265 ASP A O 1
ATOM 2080 N N . ARG A 1 266 ? -21.363 15.873 -0.514 1.00 98.44 266 ARG A N 1
ATOM 2081 C CA . ARG A 1 266 ? -19.929 15.767 -0.847 1.00 98.44 266 ARG A CA 1
ATOM 2082 C C . ARG A 1 266 ? -19.392 14.352 -0.632 1.00 98.44 266 ARG A C 1
ATOM 2084 O O . ARG A 1 266 ? -18.680 13.845 -1.499 1.00 98.44 266 ARG A O 1
ATOM 2091 N N . PHE A 1 267 ? -19.751 13.710 0.482 1.00 98.62 267 PHE A N 1
ATOM 2092 C CA . PHE A 1 267 ? -19.405 12.313 0.755 1.00 98.62 267 PHE A CA 1
ATOM 2093 C C . PHE A 1 267 ? -19.921 11.395 -0.359 1.00 98.62 267 PHE A C 1
ATOM 2095 O O . PHE A 1 267 ? -19.146 10.638 -0.939 1.00 98.62 267 PHE A O 1
ATOM 2102 N N . GLU A 1 268 ? -21.207 11.498 -0.705 1.00 98.31 268 GLU A N 1
ATOM 2103 C CA . GLU A 1 268 ? -21.851 10.635 -1.702 1.00 98.31 268 GLU A CA 1
ATOM 2104 C C . GLU A 1 268 ? -21.245 10.817 -3.099 1.00 98.31 268 GLU A C 1
ATOM 2106 O O . GLU A 1 268 ? -21.036 9.841 -3.820 1.00 98.31 268 GLU A O 1
ATOM 2111 N N . LYS A 1 269 ? -20.884 12.050 -3.480 1.00 98.38 269 LYS A N 1
ATOM 2112 C CA . LYS A 1 269 ? -20.163 12.315 -4.738 1.00 98.38 269 LYS A CA 1
ATOM 2113 C C . LYS A 1 269 ? -18.805 11.619 -4.792 1.00 98.38 269 LYS A C 1
ATOM 2115 O O . LYS A 1 269 ? -18.417 11.119 -5.848 1.00 98.38 269 LYS A O 1
ATOM 2120 N N . LEU A 1 270 ? -18.068 11.609 -3.682 1.00 98.31 270 LEU A N 1
ATOM 2121 C CA . LEU A 1 270 ? -16.766 10.949 -3.604 1.00 98.31 270 LEU A CA 1
ATOM 2122 C C . LEU A 1 270 ? -16.908 9.428 -3.582 1.00 98.31 270 LEU A C 1
ATOM 2124 O O . LEU A 1 270 ? -16.166 8.762 -4.291 1.00 98.31 270 LEU A O 1
ATOM 2128 N N . GLU A 1 271 ? -17.890 8.890 -2.862 1.00 96.88 271 GLU A N 1
ATOM 2129 C CA . GLU A 1 271 ? -18.223 7.460 -2.863 1.00 96.88 271 GLU A CA 1
ATOM 2130 C C . GLU A 1 271 ? -18.598 6.950 -4.262 1.00 96.88 271 GLU A C 1
ATOM 2132 O O . GLU A 1 271 ? -18.174 5.871 -4.668 1.00 96.88 271 GLU A O 1
ATOM 2137 N N . GLN A 1 272 ? -19.365 7.724 -5.034 1.00 97.00 272 GLN A N 1
ATOM 2138 C CA . GLN A 1 272 ? -19.705 7.356 -6.413 1.00 97.00 272 GLN A CA 1
ATOM 2139 C C . GLN A 1 272 ? -18.471 7.275 -7.321 1.00 97.00 272 GLN A C 1
ATOM 2141 O O . GLN A 1 272 ? -18.488 6.563 -8.326 1.00 97.00 272 GLN A O 1
ATOM 2146 N N . LYS A 1 273 ? -17.408 8.017 -6.988 1.00 96.75 273 LYS A N 1
ATOM 2147 C CA . LYS A 1 273 ? -16.177 8.084 -7.779 1.00 96.75 273 LYS A CA 1
ATOM 2148 C C . LYS A 1 273 ? -15.099 7.112 -7.300 1.00 96.75 273 LYS A C 1
ATOM 2150 O O . LYS A 1 273 ? -14.354 6.593 -8.131 1.00 96.75 273 LYS A O 1
ATOM 2155 N N . TRP A 1 274 ? -15.004 6.881 -5.995 1.00 96.38 274 TRP A N 1
ATOM 2156 C CA . TRP A 1 274 ? -13.935 6.123 -5.354 1.00 96.38 274 TRP A CA 1
ATOM 2157 C C . TRP A 1 274 ? -14.512 5.008 -4.477 1.00 96.38 274 TRP A C 1
ATOM 2159 O O . TRP A 1 274 ? -15.364 5.283 -3.632 1.00 96.38 274 TRP A O 1
ATOM 2169 N N . PRO A 1 275 ? -14.041 3.757 -4.628 1.00 93.75 275 PRO A N 1
ATOM 2170 C CA . PRO A 1 275 ? -14.490 2.655 -3.789 1.00 93.75 275 PRO A CA 1
ATOM 2171 C C . PRO A 1 275 ? -14.255 2.928 -2.301 1.00 93.75 275 PRO A C 1
ATOM 2173 O O . PRO A 1 275 ? -13.172 3.359 -1.904 1.00 93.75 275 PRO A O 1
ATOM 2176 N N . LEU A 1 276 ? -15.259 2.618 -1.480 1.00 94.75 276 LEU A N 1
ATOM 2177 C CA . LEU A 1 276 ? -15.117 2.608 -0.028 1.00 94.75 276 LEU A CA 1
ATOM 2178 C C . LEU A 1 276 ? -14.549 1.264 0.429 1.00 94.75 276 LEU A C 1
ATOM 2180 O O . LEU A 1 276 ? -15.059 0.200 0.064 1.00 94.75 276 LEU A O 1
ATOM 2184 N N . HIS A 1 277 ? -13.512 1.328 1.254 1.00 93.06 277 HIS A N 1
ATOM 2185 C CA . HIS A 1 277 ? -12.946 0.194 1.969 1.00 93.06 277 HIS A CA 1
ATOM 2186 C C . HIS A 1 277 ? -13.290 0.310 3.456 1.00 93.06 277 HIS A C 1
ATOM 2188 O O . HIS A 1 277 ? -13.293 1.410 4.004 1.00 93.06 277 HIS A O 1
ATOM 2194 N N . PHE A 1 278 ? -13.554 -0.812 4.116 1.00 92.25 278 PHE A N 1
ATOM 2195 C CA . PHE A 1 278 ? -13.864 -0.867 5.546 1.00 92.25 278 PHE A CA 1
ATOM 2196 C C . PHE A 1 278 ? -12.771 -1.659 6.259 1.00 92.25 278 PHE A C 1
ATOM 2198 O O . PHE A 1 278 ? -12.278 -2.644 5.708 1.00 92.25 278 PHE A O 1
ATOM 2205 N N . LEU A 1 279 ? -12.349 -1.206 7.441 1.00 90.25 279 LEU A N 1
ATOM 2206 C CA . LEU A 1 279 ? -11.350 -1.934 8.236 1.00 90.25 279 LEU A CA 1
ATOM 2207 C C . LEU A 1 279 ? -11.940 -3.132 8.964 1.00 90.25 279 LEU A C 1
ATOM 2209 O O . LEU A 1 279 ? -11.230 -4.108 9.176 1.00 90.25 279 LEU A O 1
ATOM 2213 N N . THR A 1 280 ? -13.215 -3.031 9.320 1.00 89.25 280 THR A N 1
ATOM 2214 C CA . THR A 1 280 ? -13.998 -4.110 9.895 1.00 89.25 280 THR A CA 1
ATOM 2215 C C . THR A 1 280 ? -15.425 -4.032 9.369 1.00 89.25 280 THR A C 1
ATOM 2217 O O . THR A 1 280 ? -15.926 -2.943 9.061 1.00 89.25 280 THR A O 1
ATOM 2220 N N . ASP A 1 281 ? -16.066 -5.192 9.272 1.00 88.25 281 ASP A N 1
ATOM 2221 C CA . ASP A 1 281 ? -17.499 -5.303 9.001 1.00 88.25 281 ASP A CA 1
ATOM 2222 C C . ASP A 1 281 ? -18.339 -5.143 10.287 1.00 88.25 281 ASP A C 1
ATOM 2224 O O . ASP A 1 281 ? -19.566 -5.051 10.219 1.00 88.25 281 ASP A O 1
ATOM 2228 N N . GLU A 1 282 ? -17.691 -5.063 11.457 1.00 90.12 282 GLU A N 1
ATOM 2229 C CA . GLU A 1 282 ? -18.342 -4.812 12.745 1.00 90.12 282 GLU A CA 1
ATOM 2230 C C . GLU A 1 282 ? -18.890 -3.382 12.851 1.00 90.12 282 GLU A C 1
ATOM 2232 O O . GLU A 1 282 ? -18.278 -2.412 12.395 1.00 90.12 282 GLU A O 1
ATOM 2237 N N . GLN A 1 283 ? -20.051 -3.233 13.493 1.00 89.75 283 GLN A N 1
ATOM 2238 C CA . GLN A 1 283 ? -20.654 -1.920 13.744 1.00 89.75 283 GLN A CA 1
ATOM 2239 C C . GLN A 1 283 ? -19.824 -1.103 14.743 1.00 89.75 283 GLN A C 1
ATOM 2241 O O . GLN A 1 283 ? -19.006 -1.631 15.497 1.00 89.75 283 GLN A O 1
ATOM 2246 N N . PHE A 1 284 ? -20.058 0.212 14.792 1.00 88.69 284 PHE A N 1
ATOM 2247 C CA . PHE A 1 284 ? -19.253 1.106 15.626 1.00 88.69 284 PHE A CA 1
ATOM 2248 C C . PHE A 1 284 ? -19.368 0.790 17.124 1.00 88.69 284 PHE A C 1
ATOM 2250 O O . PHE A 1 284 ? -18.394 0.931 17.855 1.00 88.69 284 PHE A O 1
ATOM 2257 N N . HIS A 1 285 ? -20.561 0.420 17.601 1.00 85.94 285 HIS A N 1
ATOM 2258 C CA . HIS A 1 285 ? -20.862 0.123 19.013 1.00 85.94 285 HIS A CA 1
ATOM 2259 C C . HIS A 1 285 ? -20.396 1.177 20.045 1.00 85.94 285 HIS A C 1
ATOM 2261 O O . HIS A 1 285 ? -20.402 0.910 21.240 1.00 85.94 285 HIS A O 1
ATOM 2267 N N . GLY A 1 286 ? -20.027 2.393 19.621 1.00 83.31 286 GLY A N 1
ATOM 2268 C CA . GLY A 1 286 ? -19.416 3.394 20.503 1.00 83.31 286 GLY A CA 1
ATOM 2269 C C . GLY A 1 286 ? -17.946 3.118 20.850 1.00 83.31 286 GLY A C 1
ATOM 2270 O O . GLY A 1 286 ? -17.401 3.791 21.724 1.00 83.31 286 GLY A O 1
ATOM 2271 N N . ASN A 1 287 ? -17.306 2.156 20.179 1.00 83.88 287 ASN A N 1
ATOM 2272 C CA . ASN A 1 287 ? -15.922 1.764 20.402 1.00 83.88 287 ASN A CA 1
ATOM 2273 C C . ASN A 1 287 ? -14.953 2.727 19.694 1.00 83.88 287 ASN A C 1
ATOM 2275 O O . ASN A 1 287 ? -14.691 2.616 18.494 1.00 83.88 287 ASN A O 1
ATOM 2279 N N . ASN A 1 288 ? -14.391 3.669 20.451 1.00 83.50 288 ASN A N 1
ATOM 2280 C CA . ASN A 1 288 ? -13.454 4.655 19.912 1.00 83.50 288 ASN A CA 1
ATOM 2281 C C . ASN A 1 288 ? -12.108 4.052 19.468 1.00 83.50 288 ASN A C 1
ATOM 2283 O O . ASN A 1 288 ? -11.437 4.674 18.640 1.00 83.50 288 ASN A O 1
ATOM 2287 N N . ASP A 1 289 ? -11.744 2.843 19.915 1.00 85.31 289 ASP A N 1
ATOM 2288 C CA . ASP A 1 289 ? -10.523 2.154 19.472 1.00 85.31 289 ASP A CA 1
ATOM 2289 C C . ASP A 1 289 ? -10.516 1.946 17.952 1.00 85.31 289 ASP A C 1
ATOM 2291 O O . ASP A 1 289 ? -9.456 1.921 17.327 1.00 85.31 289 ASP A O 1
ATOM 2295 N N . LEU A 1 290 ? -11.697 1.852 17.329 1.00 89.44 290 LEU A N 1
ATOM 2296 C CA . LEU A 1 290 ? -11.834 1.743 15.877 1.00 89.44 290 LEU A CA 1
ATOM 2297 C C . LEU A 1 290 ? -11.287 2.973 15.143 1.00 89.44 290 LEU A C 1
ATOM 2299 O O . LEU A 1 290 ? -10.716 2.833 14.063 1.00 89.44 290 LEU A O 1
ATOM 2303 N N . PHE A 1 291 ? -11.399 4.172 15.725 1.00 88.31 291 PHE A N 1
ATOM 2304 C CA . PHE A 1 291 ? -10.783 5.373 15.156 1.00 88.31 291 PHE A CA 1
ATOM 2305 C C . PHE A 1 291 ? -9.259 5.360 15.315 1.00 88.31 291 PHE A C 1
ATOM 2307 O O . PHE A 1 291 ? -8.549 5.766 14.394 1.00 88.31 291 PHE A O 1
ATOM 2314 N N . LEU A 1 292 ? -8.743 4.847 16.439 1.00 86.44 292 LEU A N 1
ATOM 2315 C CA . LEU A 1 292 ? -7.301 4.673 16.633 1.00 86.44 292 LEU A CA 1
ATOM 2316 C C . LEU A 1 292 ? -6.727 3.658 15.637 1.00 86.44 292 LEU A C 1
ATOM 2318 O O . LEU A 1 292 ? -5.747 3.959 14.949 1.00 86.44 292 LEU A O 1
ATOM 2322 N N . LEU A 1 293 ? -7.356 2.484 15.519 1.00 89.94 293 LEU A N 1
ATOM 2323 C CA . LEU A 1 293 ? -7.004 1.468 14.527 1.00 89.94 293 LEU A CA 1
ATOM 2324 C C . LEU A 1 293 ? -7.054 2.053 13.116 1.00 89.94 293 LEU A C 1
ATOM 2326 O O . LEU A 1 293 ? -6.180 1.772 12.299 1.00 89.94 293 LEU A O 1
ATOM 2330 N N . HIS A 1 294 ? -8.043 2.897 12.831 1.00 93.00 294 HIS A N 1
ATOM 2331 C CA . HIS A 1 294 ? -8.194 3.526 11.529 1.00 93.00 294 HIS A CA 1
ATOM 2332 C C . HIS A 1 294 ? -7.099 4.521 11.187 1.00 93.00 294 HIS A C 1
ATOM 2334 O O . HIS A 1 294 ? -6.497 4.406 10.118 1.00 93.00 294 HIS A O 1
ATOM 2340 N N . GLY A 1 295 ? -6.758 5.415 12.111 1.00 91.62 295 GLY A N 1
ATOM 2341 C CA . GLY A 1 295 ? -5.626 6.316 11.939 1.00 91.62 295 GLY A CA 1
ATOM 2342 C C . GLY A 1 295 ? -4.309 5.566 11.726 1.00 91.62 295 GLY A C 1
ATOM 2343 O O . GLY A 1 295 ? -3.566 5.878 10.794 1.00 91.62 295 GLY A O 1
ATOM 2344 N N . ARG A 1 296 ? -4.051 4.526 12.535 1.00 91.62 296 ARG A N 1
ATOM 2345 C CA . ARG A 1 296 ? -2.904 3.616 12.353 1.00 91.62 296 ARG A CA 1
ATOM 2346 C C . ARG A 1 296 ? -2.935 2.967 10.973 1.00 91.62 296 ARG A C 1
ATOM 2348 O O . ARG A 1 296 ? -1.933 2.955 10.265 1.00 91.62 296 ARG A O 1
ATOM 2355 N N . SER A 1 297 ? -4.101 2.485 10.557 1.00 92.94 297 SER A N 1
ATOM 2356 C CA . SER A 1 297 ? -4.265 1.791 9.284 1.00 92.94 297 SER A CA 1
ATOM 2357 C C . SER A 1 297 ? -3.981 2.693 8.091 1.00 92.94 297 SER A C 1
ATOM 2359 O O . SER A 1 297 ? -3.195 2.311 7.231 1.00 92.94 297 SER A O 1
ATOM 2361 N N . LEU A 1 298 ? -4.529 3.913 8.057 1.00 94.75 298 LEU A N 1
ATOM 2362 C CA . LEU A 1 298 ? -4.262 4.880 6.987 1.00 94.75 298 LEU A CA 1
ATOM 2363 C C . LEU A 1 298 ? -2.765 5.173 6.828 1.00 94.75 298 LEU A C 1
ATOM 2365 O O . LEU A 1 298 ? -2.246 5.148 5.709 1.00 94.75 298 LEU A O 1
ATOM 2369 N N . ILE A 1 299 ? -2.065 5.420 7.940 1.00 94.31 299 ILE A N 1
ATOM 2370 C CA . ILE A 1 299 ? -0.622 5.681 7.916 1.00 94.31 299 ILE A CA 1
ATOM 2371 C C . ILE A 1 299 ? 0.126 4.438 7.433 1.00 94.31 299 ILE A C 1
ATOM 2373 O O . ILE A 1 299 ? 0.942 4.524 6.513 1.00 94.31 299 ILE A O 1
ATOM 2377 N N . GLY A 1 300 ? -0.180 3.273 8.005 1.00 92.56 300 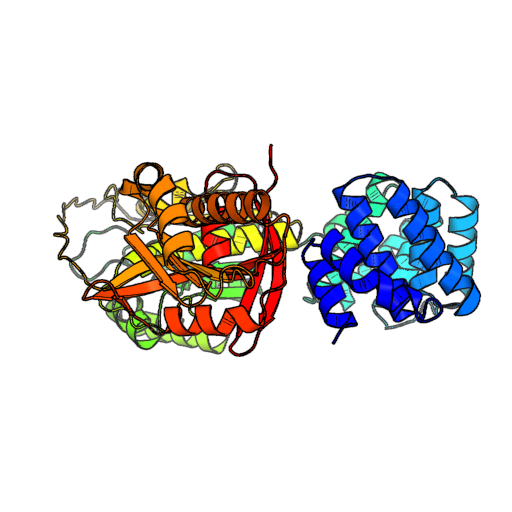GLY A N 1
ATOM 2378 C CA . GLY A 1 300 ? 0.450 2.018 7.624 1.00 92.56 300 GLY A CA 1
ATOM 2379 C C . GLY A 1 300 ? 0.230 1.666 6.152 1.00 92.56 300 GLY A C 1
ATOM 2380 O O . GLY A 1 300 ? 1.170 1.226 5.495 1.00 92.56 300 GLY A O 1
ATOM 2381 N N . PHE A 1 301 ? -0.956 1.922 5.588 1.00 92.31 301 PHE A N 1
ATOM 2382 C CA . PHE A 1 301 ? -1.232 1.697 4.166 1.00 92.31 301 PHE A CA 1
ATOM 2383 C C . PHE A 1 301 ? -0.340 2.554 3.277 1.00 92.31 301 PHE A C 1
ATOM 2385 O O . PHE A 1 301 ? 0.239 2.042 2.319 1.00 92.31 301 PHE A O 1
ATOM 2392 N N . ALA A 1 302 ? -0.189 3.838 3.604 1.00 92.69 302 ALA A N 1
ATOM 2393 C CA . ALA A 1 302 ? 0.682 4.727 2.849 1.00 92.69 302 ALA A CA 1
ATOM 2394 C C . ALA A 1 302 ? 2.154 4.300 2.935 1.00 92.69 302 ALA A C 1
ATOM 2396 O O . ALA A 1 302 ? 2.847 4.310 1.917 1.00 92.69 302 ALA A O 1
ATOM 2397 N N . LEU A 1 303 ? 2.622 3.869 4.112 1.00 90.69 303 LEU A N 1
ATOM 2398 C CA . LEU A 1 303 ? 3.987 3.367 4.301 1.00 90.69 303 LEU A CA 1
ATOM 2399 C C . LEU A 1 303 ? 4.231 2.058 3.538 1.00 90.69 303 LEU A C 1
ATOM 2401 O O . LEU A 1 303 ? 5.203 1.969 2.788 1.00 90.69 303 LEU A O 1
ATOM 2405 N N . LEU A 1 304 ? 3.330 1.078 3.657 1.00 86.88 304 LEU A N 1
ATOM 2406 C CA . LEU A 1 304 ? 3.404 -0.189 2.921 1.00 86.88 304 LEU A CA 1
ATOM 2407 C C . LEU A 1 304 ? 3.368 0.054 1.409 1.00 86.88 304 LEU A C 1
ATOM 2409 O O . LEU A 1 304 ? 4.166 -0.507 0.656 1.00 86.88 304 LEU A O 1
ATOM 2413 N N . ARG A 1 305 ? 2.473 0.932 0.940 1.00 85.50 305 ARG A N 1
ATOM 2414 C CA . ARG A 1 305 ? 2.380 1.293 -0.478 1.00 85.50 305 ARG A CA 1
ATOM 2415 C C . ARG A 1 305 ? 3.661 1.958 -0.969 1.00 85.50 305 ARG A C 1
ATOM 2417 O O . ARG A 1 305 ? 4.127 1.621 -2.058 1.00 85.50 305 ARG A O 1
ATOM 2424 N N . ALA A 1 306 ? 4.236 2.865 -0.184 1.00 86.19 306 ALA A N 1
ATOM 2425 C CA . ALA A 1 306 ? 5.497 3.516 -0.512 1.00 86.19 306 ALA A CA 1
ATOM 2426 C C . ALA A 1 306 ? 6.659 2.523 -0.585 1.00 86.19 306 ALA A C 1
ATOM 2428 O O . ALA A 1 306 ? 7.427 2.584 -1.542 1.00 86.19 306 ALA A O 1
ATOM 2429 N N . GLN A 1 307 ? 6.739 1.564 0.344 1.00 79.19 307 GLN A N 1
ATOM 2430 C CA . GLN A 1 307 ? 7.724 0.481 0.292 1.00 79.19 307 GLN A CA 1
ATOM 2431 C C . GLN A 1 307 ? 7.584 -0.341 -0.998 1.00 79.19 307 GLN A C 1
ATOM 2433 O O . GLN A 1 307 ? 8.538 -0.433 -1.765 1.00 79.19 307 GLN A O 1
ATOM 2438 N N . MET A 1 308 ? 6.379 -0.836 -1.308 1.00 74.12 308 MET A N 1
ATOM 2439 C CA . MET A 1 308 ? 6.126 -1.684 -2.490 1.00 74.12 308 MET A CA 1
ATOM 2440 C C . MET A 1 308 ? 6.354 -0.982 -3.838 1.00 74.12 308 MET A C 1
ATOM 2442 O O . MET A 1 308 ? 6.590 -1.631 -4.863 1.00 74.12 308 MET A O 1
ATOM 2446 N N . THR A 1 309 ? 6.211 0.343 -3.868 1.00 74.69 309 THR A N 1
ATOM 2447 C CA . THR A 1 309 ? 6.337 1.144 -5.094 1.00 74.69 309 THR A CA 1
ATOM 2448 C C . THR A 1 309 ? 7.637 1.933 -5.165 1.00 74.69 309 THR A C 1
ATOM 2450 O O . THR A 1 309 ? 7.829 2.643 -6.141 1.00 74.69 309 THR A O 1
ATOM 2453 N N . HIS A 1 310 ? 8.525 1.807 -4.172 1.00 76.31 310 HIS A N 1
ATOM 2454 C CA . HIS A 1 310 ? 9.720 2.646 -4.014 1.00 76.31 310 HIS A CA 1
ATOM 2455 C C . HIS A 1 310 ? 9.409 4.151 -4.106 1.00 76.31 310 HIS A C 1
ATOM 2457 O O . HIS A 1 310 ? 10.164 4.925 -4.694 1.00 76.31 310 HIS A O 1
ATOM 2463 N N . SER A 1 311 ? 8.267 4.551 -3.547 1.00 84.44 311 SER A N 1
ATOM 2464 C CA . SER A 1 311 ? 7.798 5.934 -3.538 1.00 84.44 311 SER A CA 1
ATOM 2465 C C . SER A 1 311 ? 8.111 6.639 -2.216 1.00 84.44 311 SER A C 1
ATOM 2467 O O . SER A 1 311 ? 8.503 6.028 -1.220 1.00 84.44 311 SER A O 1
ATOM 2469 N N . GLU A 1 312 ? 7.919 7.954 -2.203 1.00 86.81 312 GLU A N 1
ATOM 2470 C CA . GLU A 1 312 ? 8.023 8.797 -1.019 1.00 86.81 312 GLU A CA 1
ATOM 2471 C C . GLU A 1 312 ? 6.626 9.020 -0.416 1.00 86.81 312 GLU A C 1
ATOM 2473 O O . GLU A 1 312 ? 5.745 9.557 -1.099 1.00 86.81 312 GLU A O 1
ATOM 2478 N N . PRO A 1 313 ? 6.404 8.620 0.851 1.00 94.44 313 PRO A N 1
ATOM 2479 C CA . PRO A 1 313 ? 5.162 8.894 1.548 1.00 94.44 313 PRO A CA 1
ATOM 2480 C C . PRO A 1 313 ? 5.254 10.241 2.282 1.00 94.44 313 PRO A C 1
ATOM 2482 O O . PRO A 1 313 ? 6.304 10.589 2.833 1.00 94.44 313 PRO A O 1
ATOM 2485 N N . TYR A 1 314 ? 4.138 10.964 2.307 1.00 96.69 314 TYR A N 1
ATOM 2486 C CA . TYR A 1 314 ? 3.952 12.250 2.971 1.00 96.69 314 TYR A CA 1
ATOM 2487 C C . TYR A 1 314 ? 2.735 12.203 3.880 1.00 96.69 314 TYR A C 1
ATOM 2489 O O . TYR A 1 314 ? 1.686 11.693 3.486 1.00 96.69 314 TYR A O 1
ATOM 2497 N N . PHE A 1 315 ? 2.855 12.777 5.072 1.00 96.50 315 PHE A N 1
ATOM 2498 C CA . PHE A 1 315 ? 1.743 12.895 6.001 1.00 96.50 315 PHE A CA 1
ATOM 2499 C C . PHE A 1 315 ? 1.228 14.328 5.997 1.00 96.50 315 PHE A C 1
ATOM 2501 O O . PHE A 1 315 ? 1.945 15.255 6.366 1.00 96.50 315 PHE A O 1
ATOM 2508 N N . ILE A 1 316 ? -0.013 14.521 5.563 1.00 96.38 316 ILE A N 1
ATOM 2509 C CA . ILE A 1 316 ? -0.676 15.822 5.556 1.00 96.38 316 ILE A CA 1
ATOM 2510 C C . ILE A 1 316 ? -1.721 15.826 6.662 1.00 96.38 316 ILE A C 1
ATOM 2512 O O . ILE A 1 316 ? -2.558 14.930 6.743 1.00 96.38 316 ILE A O 1
ATOM 2516 N N . THR A 1 317 ? -1.695 16.850 7.508 1.00 95.00 317 THR A N 1
ATOM 2517 C CA . THR A 1 317 ? -2.692 17.005 8.567 1.00 95.00 317 THR A CA 1
ATOM 2518 C C . THR A 1 317 ? -3.382 18.351 8.493 1.00 95.00 317 THR A C 1
ATOM 2520 O O . THR A 1 317 ? -2.768 19.353 8.140 1.00 95.00 317 THR A O 1
ATOM 2523 N N . VAL A 1 318 ? -4.658 18.382 8.875 1.00 92.81 318 VAL A N 1
ATOM 2524 C CA . VAL A 1 318 ? -5.343 19.622 9.262 1.00 92.81 318 VAL A CA 1
ATOM 2525 C C . VAL A 1 318 ? -5.595 19.549 10.756 1.00 92.81 318 VAL A C 1
ATOM 2527 O O . VAL A 1 318 ? -6.528 18.882 11.200 1.00 92.81 318 VAL A O 1
ATOM 2530 N N . LEU A 1 319 ? -4.736 20.191 11.539 1.00 88.50 319 LEU A N 1
ATOM 2531 C CA . LEU A 1 319 ? -4.781 20.149 12.995 1.00 88.50 319 LEU A CA 1
ATOM 2532 C C . LEU A 1 319 ? -4.592 21.556 13.557 1.00 88.50 319 LEU A C 1
ATOM 2534 O O . LEU A 1 319 ? -3.600 22.221 13.254 1.00 88.50 319 LEU A O 1
ATOM 2538 N N . ALA A 1 320 ? -5.523 21.979 14.413 1.00 84.19 320 ALA A N 1
ATOM 2539 C CA . ALA A 1 320 ? -5.449 23.266 15.085 1.00 84.19 320 ALA A CA 1
ATOM 2540 C C . ALA A 1 320 ? -4.384 23.227 16.187 1.00 84.19 320 ALA A C 1
ATOM 2542 O O . ALA A 1 320 ? -4.469 22.410 17.111 1.00 84.19 320 ALA A O 1
ATOM 2543 N N . SER A 1 321 ? -3.400 24.134 16.151 1.00 77.75 321 SER A N 1
ATOM 2544 C CA . SER A 1 321 ? -2.368 24.177 17.203 1.00 77.75 321 SER A CA 1
ATOM 2545 C C . SER A 1 321 ? -2.949 24.498 18.583 1.00 77.75 321 SER A C 1
ATOM 2547 O O . SER A 1 321 ? -2.379 24.093 19.596 1.00 77.75 321 SER A O 1
ATOM 2549 N N . SER A 1 322 ? -4.099 25.178 18.625 1.00 66.00 322 SER A N 1
ATOM 2550 C CA . SER A 1 322 ? -4.848 25.510 19.842 1.00 66.00 322 SER A CA 1
ATOM 2551 C C . SER A 1 322 ? -5.532 24.308 20.500 1.00 66.00 322 SER A C 1
ATOM 2553 O O . SER A 1 322 ? -5.804 24.356 21.703 1.00 66.00 322 SER A O 1
ATOM 2555 N N . ASP A 1 323 ? -5.796 23.234 19.752 1.00 67.31 323 ASP A N 1
ATOM 2556 C CA . ASP A 1 323 ? -6.385 22.012 20.291 1.00 67.31 323 ASP A CA 1
ATOM 2557 C C . ASP A 1 323 ? -5.289 21.196 20.975 1.00 67.31 323 ASP A C 1
ATOM 2559 O O . ASP A 1 323 ? -4.559 20.461 20.320 1.00 67.31 323 ASP A O 1
ATOM 2563 N N . THR A 1 324 ? -5.110 21.369 22.286 1.00 58.69 324 THR A N 1
ATOM 2564 C CA . THR A 1 324 ? -4.124 20.619 23.084 1.00 58.69 324 THR A CA 1
ATOM 2565 C C . THR A 1 324 ? -4.709 19.363 23.728 1.00 58.69 324 THR A C 1
ATOM 2567 O O . THR A 1 324 ? -4.008 18.703 24.497 1.00 58.69 324 THR A O 1
ATOM 2570 N N . GLN A 1 325 ? -5.985 19.042 23.480 1.00 59.28 325 GLN A N 1
ATOM 2571 C CA . GLN A 1 325 ? -6.610 17.866 24.077 1.00 59.28 325 GLN A CA 1
ATOM 2572 C C . GLN A 1 325 ? -6.019 16.599 23.449 1.00 59.28 325 GLN A C 1
ATOM 2574 O O . GLN A 1 325 ? -6.030 16.420 22.232 1.00 59.28 325 GLN A O 1
ATOM 2579 N N . ARG A 1 326 ? -5.495 15.708 24.295 1.00 52.97 326 ARG A N 1
ATOM 2580 C CA . ARG A 1 326 ? -5.156 14.342 23.894 1.00 52.97 326 ARG A CA 1
ATOM 2581 C C . ARG A 1 326 ? -6.417 13.509 24.052 1.00 52.97 326 ARG A C 1
ATOM 2583 O O . ARG A 1 326 ? -6.862 13.283 25.172 1.00 52.97 326 ARG A O 1
ATOM 2590 N N . LYS A 1 327 ? -7.025 13.140 22.930 1.00 57.28 327 LYS A N 1
ATOM 2591 C CA . LYS A 1 327 ? -8.018 12.071 22.879 1.00 57.28 327 LYS A CA 1
ATOM 2592 C C . LYS A 1 327 ? -7.318 10.880 22.259 1.00 57.28 327 LYS A C 1
ATOM 2594 O O . LYS A 1 327 ? -6.748 11.051 21.184 1.00 57.28 327 LYS A O 1
ATOM 2599 N N . GLU A 1 328 ? -7.382 9.734 22.921 1.00 50.47 328 GLU A N 1
ATOM 2600 C CA . GLU A 1 328 ? -6.876 8.479 22.375 1.00 50.47 328 GLU A CA 1
ATOM 2601 C C . GLU A 1 328 ? -7.493 8.232 20.987 1.00 50.47 328 GLU A C 1
ATOM 2603 O O . GLU A 1 328 ? -8.686 8.463 20.774 1.00 50.47 328 GLU A O 1
ATOM 2608 N N . GLY A 1 329 ? -6.654 7.900 20.000 1.00 52.50 329 GLY A N 1
ATOM 2609 C CA . GLY A 1 329 ? -7.065 7.809 18.590 1.00 52.50 329 GLY A CA 1
ATOM 2610 C C . GLY A 1 329 ? -7.205 9.141 17.844 1.00 52.50 329 GLY A C 1
ATOM 2611 O O . GLY A 1 329 ? -7.552 9.153 16.666 1.00 52.50 329 GLY A O 1
ATOM 2612 N N . GLY A 1 330 ? -6.922 10.276 18.485 1.00 62.44 330 GLY A N 1
ATOM 2613 C CA . GLY A 1 330 ? -6.970 11.593 17.857 1.00 62.44 330 GLY A CA 1
ATOM 2614 C C . GLY A 1 330 ? -5.782 11.876 16.930 1.00 62.44 330 GLY A C 1
ATOM 2615 O O . GLY A 1 330 ? -4.700 11.305 17.067 1.00 62.44 330 GLY A O 1
ATOM 2616 N N . THR A 1 331 ? -5.945 12.852 16.028 1.00 63.75 331 THR A N 1
ATOM 2617 C CA . THR A 1 331 ? -4.924 13.274 15.046 1.00 63.75 331 THR A CA 1
ATOM 2618 C C . THR A 1 331 ? -3.546 13.534 15.673 1.00 63.75 331 THR A C 1
ATOM 2620 O O . THR A 1 331 ? -2.532 13.218 15.063 1.00 63.75 331 THR A O 1
ATOM 2623 N N . ARG A 1 332 ? -3.485 14.061 16.907 1.00 69.31 332 ARG A N 1
ATOM 2624 C CA . ARG A 1 332 ? -2.219 14.308 17.623 1.00 69.31 332 ARG A CA 1
ATOM 2625 C C . ARG A 1 332 ? -1.482 13.049 18.065 1.00 69.31 332 ARG A C 1
ATOM 2627 O O . ARG A 1 332 ? -0.255 13.071 18.076 1.00 69.31 332 ARG A O 1
ATOM 2634 N N . ASP A 1 333 ? -2.189 11.992 18.448 1.00 70.56 333 ASP A N 1
ATOM 2635 C CA . ASP A 1 333 ? -1.541 10.748 18.875 1.00 70.56 333 ASP A CA 1
ATOM 2636 C C . ASP A 1 333 ? -0.955 10.003 17.673 1.00 70.56 333 ASP A C 1
ATOM 2638 O O . ASP A 1 333 ? 0.127 9.427 17.768 1.00 70.56 333 ASP A O 1
ATOM 2642 N N . LEU A 1 334 ? -1.595 10.140 16.510 1.00 79.19 334 LEU A N 1
ATOM 2643 C CA . LEU A 1 334 ? -1.126 9.587 15.242 1.00 79.19 334 LEU A CA 1
ATOM 2644 C C . LEU A 1 334 ? 0.146 10.269 14.712 1.00 79.19 334 LEU A C 1
ATOM 2646 O O . LEU A 1 334 ? 0.937 9.613 14.041 1.00 79.19 334 LEU A O 1
ATOM 2650 N N . LEU A 1 335 ? 0.396 11.545 15.045 1.00 81.06 335 LEU A N 1
ATOM 2651 C CA . LEU A 1 335 ? 1.633 12.245 14.654 1.00 81.06 335 LEU A CA 1
ATOM 2652 C C . LEU A 1 335 ? 2.892 11.521 15.137 1.00 81.06 335 LEU A C 1
ATOM 2654 O O . LEU A 1 335 ? 3.881 11.473 14.416 1.00 81.06 335 LEU A O 1
ATOM 2658 N N . LYS A 1 336 ? 2.848 10.923 16.332 1.00 81.25 336 LYS A N 1
ATOM 2659 C CA . LYS A 1 336 ? 3.990 10.196 16.910 1.00 81.25 336 LYS A CA 1
ATOM 2660 C C . LYS A 1 336 ? 4.316 8.901 16.168 1.00 81.25 336 LYS A C 1
ATOM 2662 O O . LYS A 1 336 ? 5.399 8.363 16.349 1.00 81.25 336 LYS A O 1
ATOM 2667 N N . LEU A 1 337 ? 3.367 8.383 15.391 1.00 83.62 337 LEU A N 1
ATOM 2668 C CA . LEU A 1 337 ? 3.527 7.142 14.639 1.00 83.62 337 LEU A CA 1
ATOM 2669 C C . LEU A 1 337 ? 4.224 7.371 13.299 1.00 83.62 337 LEU A C 1
ATOM 2671 O O . LEU A 1 337 ? 4.613 6.412 12.639 1.00 83.62 337 LEU A O 1
ATOM 2675 N N . TRP A 1 338 ? 4.346 8.626 12.862 1.00 90.44 338 TRP A N 1
ATOM 2676 C CA . TRP A 1 338 ? 4.933 8.940 11.574 1.00 90.44 338 TRP A CA 1
ATOM 2677 C C . TRP A 1 338 ? 6.465 8.855 11.629 1.00 90.44 338 TRP A C 1
ATOM 2679 O O . TRP A 1 338 ? 7.086 9.608 12.376 1.00 90.44 338 TRP A O 1
ATOM 2689 N N . PRO A 1 339 ? 7.103 7.994 10.817 1.00 87.06 339 PRO A N 1
ATOM 2690 C CA . PRO A 1 339 ? 8.537 7.736 10.940 1.00 87.06 339 PRO A CA 1
ATOM 2691 C C . PRO A 1 339 ? 9.434 8.767 10.231 1.00 87.06 339 PRO A C 1
ATOM 2693 O O . PRO A 1 339 ? 10.653 8.648 10.310 1.00 87.06 339 PRO A O 1
ATOM 2696 N N . LYS A 1 340 ? 8.865 9.732 9.490 1.00 87.19 340 LYS A N 1
ATOM 2697 C CA . LYS A 1 340 ? 9.604 10.675 8.624 1.00 87.19 340 LYS A CA 1
ATOM 2698 C C . LYS A 1 340 ? 9.213 12.124 8.898 1.00 87.19 340 LYS A C 1
ATOM 2700 O O . LYS A 1 340 ? 8.462 12.712 8.119 1.00 87.19 340 LYS A O 1
ATOM 2705 N N . GLU A 1 341 ? 9.645 12.692 10.019 1.00 86.44 341 GLU A N 1
ATOM 2706 C CA . GLU A 1 341 ? 9.248 14.044 10.452 1.00 86.44 341 GLU A CA 1
ATOM 2707 C C . GLU A 1 341 ? 9.374 15.105 9.340 1.00 86.44 341 GLU A C 1
ATOM 2709 O O . GLU A 1 341 ? 8.498 15.952 9.185 1.00 86.44 341 GLU A O 1
ATOM 2714 N N . GLU A 1 342 ? 10.396 15.007 8.490 1.00 90.62 342 GLU A N 1
ATOM 2715 C CA . GLU A 1 342 ? 10.651 15.898 7.356 1.00 90.62 342 GLU A CA 1
ATOM 2716 C C . GLU A 1 342 ? 9.588 15.832 6.241 1.00 90.62 342 GLU A C 1
ATOM 2718 O O . GLU A 1 342 ? 9.497 16.727 5.399 1.00 90.62 342 GLU A O 1
ATOM 2723 N N . HIS A 1 343 ? 8.774 14.777 6.233 1.00 93.56 343 HIS A N 1
ATOM 2724 C CA . HIS A 1 343 ? 7.672 14.548 5.298 1.00 93.56 343 HIS A CA 1
ATOM 2725 C C . HIS A 1 343 ? 6.290 14.761 5.935 1.00 93.56 343 HIS A C 1
ATOM 2727 O O . HIS A 1 343 ? 5.275 14.379 5.343 1.00 93.56 343 HIS A O 1
ATOM 2733 N N . HIS A 1 344 ? 6.227 15.356 7.129 1.00 94.94 344 HIS A N 1
ATOM 2734 C CA . HIS A 1 344 ? 4.975 15.783 7.747 1.00 94.94 344 HIS A CA 1
ATOM 2735 C C . HIS A 1 344 ? 4.688 17.261 7.456 1.00 94.94 344 HIS A C 1
ATOM 2737 O O . HIS A 1 344 ? 5.532 18.134 7.646 1.00 94.94 344 HIS A O 1
ATOM 2743 N N . PHE A 1 345 ? 3.463 17.555 7.019 1.00 94.06 345 PHE A N 1
ATOM 2744 C CA . PHE A 1 345 ? 2.991 18.910 6.761 1.00 94.06 345 PHE A CA 1
ATOM 2745 C C . PHE A 1 345 ? 1.644 19.154 7.437 1.00 94.06 345 PHE A C 1
ATOM 2747 O O . PHE A 1 345 ? 0.617 18.621 7.015 1.00 94.06 345 PHE A O 1
ATOM 2754 N N . ASN A 1 346 ? 1.638 20.014 8.457 1.00 94.44 346 ASN A N 1
ATOM 2755 C CA . ASN A 1 346 ? 0.406 20.470 9.088 1.00 94.44 346 ASN A CA 1
ATOM 2756 C C . ASN A 1 346 ? -0.111 21.768 8.455 1.00 94.44 346 ASN A C 1
ATOM 2758 O O . ASN A 1 346 ? 0.617 22.754 8.344 1.00 94.44 346 ASN A O 1
ATOM 2762 N N . ILE A 1 347 ? -1.392 21.780 8.111 1.00 94.25 347 ILE A N 1
ATOM 2763 C CA . ILE A 1 347 ? -2.160 22.965 7.744 1.00 94.25 347 ILE A CA 1
ATOM 2764 C C . ILE A 1 347 ? -2.971 23.347 8.978 1.00 94.25 347 ILE A C 1
ATOM 2766 O O . ILE A 1 347 ? -3.939 22.674 9.317 1.00 94.25 347 ILE A O 1
ATOM 2770 N N . ASP A 1 348 ? -2.560 24.406 9.672 1.00 92.00 348 ASP A N 1
ATOM 2771 C CA . ASP A 1 348 ? -3.231 24.854 10.893 1.00 92.00 348 ASP A CA 1
ATOM 2772 C C . ASP A 1 348 ? -4.431 25.764 10.568 1.00 92.00 348 ASP A C 1
ATOM 2774 O O . ASP A 1 348 ? -4.224 26.869 10.052 1.00 92.00 348 ASP A O 1
ATOM 2778 N N . PRO A 1 349 ? -5.676 25.362 10.900 1.00 89.44 349 PRO A N 1
ATOM 2779 C CA . PRO A 1 349 ? -6.853 26.226 10.812 1.00 89.44 349 PRO A CA 1
ATOM 2780 C C . PRO A 1 349 ? -6.706 27.596 11.482 1.00 89.44 349 PRO A C 1
ATOM 2782 O O . PRO A 1 349 ? -7.262 28.582 10.995 1.00 89.44 349 PRO A O 1
ATOM 2785 N N . GLY A 1 350 ? -5.930 27.683 12.566 1.00 85.12 350 GLY A N 1
ATOM 2786 C CA . GLY A 1 350 ? -5.669 28.923 13.293 1.00 85.12 350 GLY A CA 1
ATOM 2787 C C . GLY A 1 350 ? -4.973 29.996 12.454 1.00 85.12 350 GLY A C 1
ATOM 2788 O O . GLY A 1 350 ? -5.139 31.177 12.739 1.00 85.12 350 GLY A O 1
ATOM 2789 N N . ASN A 1 351 ? -4.274 29.616 11.380 1.00 86.81 351 ASN A N 1
ATOM 2790 C CA . ASN A 1 351 ? -3.641 30.569 10.462 1.00 86.81 351 ASN A CA 1
ATOM 2791 C C . ASN A 1 351 ? -4.652 31.299 9.559 1.00 86.81 351 ASN A C 1
ATOM 2793 O O . ASN A 1 351 ? -4.301 32.296 8.932 1.00 86.81 351 ASN A O 1
ATOM 2797 N N . PHE A 1 352 ? -5.892 30.806 9.479 1.00 84.56 352 PHE A N 1
ATOM 2798 C CA . PHE A 1 352 ? -6.940 31.335 8.600 1.00 84.56 352 PHE A CA 1
ATOM 2799 C C . PHE A 1 352 ? -8.124 31.927 9.372 1.00 84.56 352 PHE A C 1
ATOM 2801 O O . PHE A 1 352 ? -8.916 32.679 8.805 1.00 84.56 352 PHE A O 1
ATOM 2808 N N . ALA A 1 353 ? -8.262 31.593 10.657 1.00 72.44 353 ALA A N 1
ATOM 2809 C CA . ALA A 1 353 ? -9.314 32.117 11.516 1.00 72.44 353 ALA A CA 1
ATOM 2810 C C . ALA A 1 353 ? -8.917 33.480 12.113 1.00 72.44 353 ALA A C 1
ATOM 2812 O O . ALA A 1 353 ? -7.869 33.627 12.737 1.00 72.44 353 ALA A O 1
ATOM 2813 N N . THR A 1 354 ? -9.780 34.489 11.978 1.00 59.59 354 THR A N 1
ATOM 2814 C CA . THR A 1 354 ? -9.617 35.778 12.665 1.00 59.59 354 THR A CA 1
ATOM 2815 C C . THR A 1 354 ? -9.985 35.633 14.144 1.00 59.59 354 THR A C 1
ATOM 2817 O O . THR A 1 354 ? -11.149 35.405 14.455 1.00 59.59 354 THR A O 1
ATOM 2820 N N . ASN A 1 355 ? -8.984 35.740 15.026 1.00 51.69 355 ASN A N 1
ATOM 2821 C CA . ASN A 1 355 ? -9.034 35.847 16.495 1.00 51.69 355 ASN A CA 1
ATOM 2822 C C . ASN A 1 355 ? -10.421 35.768 17.175 1.00 51.69 355 ASN A C 1
ATOM 2824 O O . ASN A 1 355 ? -10.958 36.792 17.577 1.00 51.69 355 ASN A O 1
ATOM 2828 N N . GLU A 1 356 ? -10.908 34.560 17.465 1.00 46.91 356 GLU A N 1
ATOM 2829 C CA . GLU A 1 356 ? -11.706 34.291 18.672 1.00 46.91 356 GLU A CA 1
ATOM 2830 C C . GLU A 1 356 ? -11.342 32.905 19.222 1.00 46.91 356 GLU A C 1
ATOM 2832 O O . GLU A 1 356 ? -11.907 31.878 18.855 1.00 46.91 356 GLU A O 1
ATOM 2837 N N . ILE A 1 357 ? -10.344 32.869 20.110 1.00 44.31 357 ILE A N 1
ATOM 2838 C CA . ILE A 1 357 ? -9.938 31.650 20.816 1.00 44.31 357 ILE A CA 1
ATOM 2839 C C . ILE A 1 357 ? -10.767 31.556 22.099 1.00 44.31 357 ILE A C 1
ATOM 2841 O O . ILE A 1 357 ? -10.486 32.249 23.077 1.00 44.31 357 ILE A O 1
ATOM 2845 N N . ARG A 1 358 ? -11.760 30.661 22.137 1.00 40.62 358 ARG A N 1
ATOM 2846 C CA . ARG A 1 358 ? -12.340 30.183 23.402 1.00 40.62 358 ARG A CA 1
ATOM 2847 C C . ARG A 1 358 ? -11.836 28.775 23.691 1.00 40.62 358 ARG A C 1
ATOM 2849 O O . ARG A 1 358 ? -12.098 27.842 22.940 1.00 40.62 358 ARG A O 1
ATOM 2856 N N . LYS A 1 359 ? -11.110 28.631 24.803 1.00 36.00 359 LYS A N 1
ATOM 2857 C CA . LYS A 1 359 ? -10.747 27.332 25.381 1.00 36.00 359 LYS A CA 1
ATOM 2858 C C . LYS A 1 359 ? -11.916 26.814 26.213 1.00 36.00 359 LYS A C 1
ATOM 2860 O O . LYS A 1 359 ? -12.408 27.536 27.076 1.00 36.00 359 LYS A O 1
ATOM 2865 N N . SER A 1 360 ? -12.289 25.553 26.028 1.00 36.09 360 SER A N 1
ATOM 2866 C CA . SER A 1 360 ? -13.010 24.807 27.059 1.00 36.09 360 SER A CA 1
ATOM 2867 C C . SER A 1 360 ? -12.495 23.370 27.149 1.00 36.09 360 SER A C 1
ATOM 2869 O O . SER A 1 360 ? -12.150 22.735 26.147 1.00 36.09 360 SER A O 1
ATOM 2871 N N . SER A 1 361 ? -12.380 22.897 28.386 1.00 31.88 361 SER A N 1
ATOM 2872 C CA . SER A 1 361 ? -11.992 21.545 28.771 1.00 31.88 361 SER A CA 1
ATOM 2873 C C . SER A 1 361 ? -13.228 20.654 28.821 1.00 31.88 361 SER A C 1
ATOM 2875 O O . SER A 1 361 ? -14.152 20.941 29.579 1.00 31.88 361 SER A O 1
ATOM 2877 N N . SER A 1 362 ? -13.224 19.559 28.064 1.00 31.17 362 SER A N 1
ATOM 2878 C CA . SER A 1 362 ? -14.196 18.476 28.223 1.00 31.17 362 SER A CA 1
ATOM 2879 C C . SER A 1 362 ? -13.471 17.232 28.719 1.00 31.17 362 SER A C 1
ATOM 2881 O O . SER A 1 362 ? -12.620 16.691 28.014 1.00 31.17 362 SER A O 1
ATOM 2883 N N . THR A 1 363 ? -13.806 16.790 29.924 1.00 27.41 363 THR A N 1
ATOM 2884 C CA . THR A 1 363 ? -13.417 15.495 30.481 1.00 27.41 363 THR A CA 1
ATOM 2885 C C . THR A 1 363 ? -14.316 14.419 29.877 1.00 27.41 363 THR A C 1
ATOM 2887 O O . THR A 1 363 ? -15.535 14.474 30.030 1.00 27.41 363 THR A O 1
ATOM 2890 N N . PHE A 1 364 ? -13.724 13.460 29.166 1.00 33.53 364 PHE A N 1
ATOM 2891 C CA . PHE A 1 364 ? -14.405 12.222 28.793 1.00 33.53 364 PHE A CA 1
ATOM 2892 C C . PHE A 1 364 ? -14.308 11.252 29.971 1.00 33.53 364 PHE A C 1
ATOM 2894 O O . PHE A 1 364 ? -13.243 11.100 30.562 1.00 33.53 364 PHE A O 1
ATOM 2901 N N . ILE A 1 365 ? -15.437 10.647 30.329 1.00 30.94 365 ILE A N 1
ATOM 2902 C CA . ILE A 1 365 ? -15.510 9.551 31.294 1.00 30.94 365 ILE A CA 1
ATOM 2903 C C . ILE A 1 365 ? -15.496 8.269 30.461 1.00 30.94 365 ILE A C 1
ATOM 2905 O O . ILE A 1 365 ? -16.400 8.072 29.649 1.00 30.94 365 ILE A O 1
ATOM 2909 N N . GLU A 1 366 ? -14.473 7.430 30.627 1.00 36.66 366 GLU A N 1
ATOM 2910 C CA . GLU A 1 366 ? -14.471 6.068 30.090 1.00 36.66 366 GLU A CA 1
ATOM 2911 C C . GLU A 1 366 ? -15.551 5.257 30.809 1.00 36.66 366 GLU A C 1
ATOM 2913 O O . GLU A 1 366 ? -15.494 5.045 32.019 1.00 36.66 366 GLU A O 1
ATOM 2918 N N . GLN A 1 367 ? -16.571 4.837 30.066 1.00 44.28 367 GLN A N 1
ATOM 2919 C CA . GLN A 1 367 ? -17.407 3.715 30.473 1.00 44.28 367 GLN A CA 1
ATOM 2920 C C . GLN A 1 367 ? -16.744 2.443 29.946 1.00 44.28 367 GLN A C 1
ATOM 2922 O O . GLN A 1 367 ? -16.304 2.431 28.797 1.00 44.28 367 GLN A O 1
ATOM 2927 N N . GLU A 1 368 ? -16.680 1.389 30.762 1.00 47.28 368 GLU A N 1
ATOM 2928 C CA . GLU A 1 368 ? -16.237 0.066 30.311 1.00 47.28 368 GLU A CA 1
ATOM 2929 C C . GLU A 1 368 ? -17.112 -0.390 29.135 1.00 47.28 368 GLU A C 1
ATOM 2931 O O . GLU A 1 368 ? -18.295 -0.701 29.287 1.00 47.28 368 GLU A O 1
ATOM 2936 N N . GLN A 1 369 ? -16.527 -0.378 27.939 1.00 59.50 369 GLN A N 1
ATOM 2937 C CA . GLN A 1 369 ? -17.134 -0.883 26.715 1.00 59.50 369 GLN A CA 1
ATOM 2938 C C . GLN A 1 369 ? -16.753 -2.365 26.575 1.00 59.50 369 GLN A C 1
ATOM 2940 O O . GLN A 1 369 ? -15.570 -2.697 26.659 1.00 59.50 369 GLN A O 1
ATOM 2945 N N . PRO A 1 370 ? -17.709 -3.284 26.345 1.00 73.75 370 PRO A N 1
ATOM 2946 C CA . PRO A 1 370 ? -17.399 -4.703 26.158 1.00 73.75 370 PRO A CA 1
ATOM 2947 C C . PRO A 1 370 ? -16.690 -4.986 24.822 1.00 73.75 370 PRO A C 1
ATOM 2949 O O . PRO A 1 370 ? -16.087 -6.049 24.663 1.00 73.75 370 PRO A O 1
ATOM 2952 N N . TRP A 1 371 ? -16.778 -4.049 23.872 1.00 84.81 371 TRP A N 1
ATOM 2953 C CA . TRP A 1 371 ? -16.112 -4.090 22.575 1.00 84.81 371 TRP A CA 1
ATOM 2954 C C . TRP A 1 371 ? -14.809 -3.307 22.612 1.00 84.81 371 TRP A C 1
ATOM 2956 O O . TRP A 1 371 ? -14.791 -2.160 23.055 1.00 84.81 371 TRP A O 1
ATOM 2966 N N . ARG A 1 372 ? -13.741 -3.914 22.098 1.00 88.75 372 ARG A N 1
ATOM 2967 C CA . ARG A 1 372 ? -12.424 -3.284 21.985 1.00 88.75 372 ARG A CA 1
ATOM 2968 C C . ARG A 1 372 ? -11.658 -3.822 20.788 1.00 88.75 372 ARG A C 1
ATOM 2970 O O . ARG A 1 372 ? -11.974 -4.901 20.285 1.00 88.75 372 ARG A O 1
ATOM 2977 N N . VAL A 1 373 ? -10.636 -3.095 20.348 1.00 90.56 373 VAL A N 1
ATOM 2978 C CA . VAL A 1 373 ? -9.720 -3.623 19.326 1.00 90.56 373 VAL A CA 1
ATOM 2979 C C . VAL A 1 373 ? -8.643 -4.475 19.997 1.00 90.56 373 VAL A C 1
ATOM 2981 O O . VAL A 1 373 ? -7.923 -3.995 20.870 1.00 90.56 373 VAL A O 1
ATOM 2984 N N . LEU A 1 374 ? -8.512 -5.736 19.576 1.00 93.81 374 LEU A N 1
ATOM 2985 C CA . LEU A 1 374 ? -7.411 -6.622 19.959 1.00 93.81 374 LEU A CA 1
ATOM 2986 C C . LEU A 1 374 ? -6.611 -7.064 18.734 1.00 93.81 374 LEU A C 1
ATOM 2988 O O . LEU A 1 374 ? -7.146 -7.327 17.660 1.00 93.81 374 LEU A O 1
ATOM 2992 N N . TYR A 1 375 ? -5.310 -7.215 18.927 1.00 94.75 375 TYR A N 1
ATOM 2993 C CA . TYR A 1 375 ? -4.396 -7.842 17.989 1.00 94.75 375 TYR A CA 1
ATOM 2994 C C . TYR A 1 375 ? -4.387 -9.341 18.261 1.00 94.75 375 TYR A C 1
ATOM 2996 O O . TYR A 1 375 ? -3.756 -9.823 19.206 1.00 94.75 375 TYR A O 1
ATOM 3004 N N . ILE A 1 376 ? -5.149 -10.069 17.453 1.00 95.62 376 ILE A N 1
ATOM 3005 C CA . ILE A 1 376 ? -5.370 -11.498 17.617 1.00 95.62 376 ILE A CA 1
ATOM 3006 C C . ILE A 1 376 ? -4.415 -12.309 16.740 1.00 95.62 376 ILE A C 1
ATOM 3008 O O . ILE A 1 376 ? -4.104 -11.941 15.606 1.00 95.62 376 ILE A O 1
ATOM 3012 N N . GLY A 1 377 ? -3.943 -13.428 17.279 1.00 96.12 377 GLY A N 1
ATOM 3013 C CA . GLY A 1 377 ? -3.119 -14.405 16.580 1.00 96.12 377 GLY A CA 1
ATOM 3014 C C . GLY A 1 377 ? -3.764 -15.777 16.665 1.00 96.12 377 GLY A C 1
ATOM 3015 O O . GLY A 1 377 ? -4.063 -16.251 17.758 1.00 96.12 377 GLY A O 1
ATOM 3016 N N . TYR A 1 378 ? -3.958 -16.427 15.524 1.00 96.38 378 TYR A N 1
ATOM 3017 C CA . TYR A 1 378 ? -4.405 -17.809 15.449 1.00 96.38 378 TYR A CA 1
ATOM 3018 C C . TYR A 1 378 ? -3.259 -18.670 14.930 1.00 96.38 378 TYR A C 1
ATOM 3020 O O . TYR A 1 378 ? -2.774 -18.464 13.818 1.00 96.38 378 TYR A O 1
ATOM 3028 N N . LEU A 1 379 ? -2.792 -19.605 15.753 1.00 95.69 379 LEU A N 1
ATOM 3029 C CA . LEU A 1 379 ? -1.658 -20.477 15.474 1.00 95.69 379 LEU A CA 1
ATOM 3030 C C . LEU A 1 379 ? -2.116 -21.929 15.446 1.00 95.69 379 LEU A C 1
ATOM 3032 O O . LEU A 1 379 ? -2.884 -22.358 16.301 1.00 95.69 379 LEU A O 1
ATOM 3036 N N . ASP A 1 380 ? -1.617 -22.694 14.486 1.00 94.69 380 ASP A N 1
ATOM 3037 C CA . ASP A 1 380 ? -1.876 -24.122 14.352 1.00 94.69 380 ASP A CA 1
ATOM 3038 C C . ASP A 1 380 ? -0.559 -24.896 14.420 1.00 94.69 380 ASP A C 1
ATOM 3040 O O . ASP A 1 380 ? 0.362 -24.660 13.632 1.00 94.69 380 ASP A O 1
ATOM 3044 N N . PHE A 1 381 ? -0.489 -25.821 15.377 1.00 93.69 381 PHE A N 1
ATOM 3045 C CA . PHE A 1 381 ? 0.650 -26.693 15.638 1.00 93.69 381 PHE A CA 1
ATOM 3046 C C . PHE A 1 381 ? 0.214 -28.151 15.430 1.00 93.69 381 PHE A C 1
ATOM 3048 O O . PHE A 1 381 ? -0.199 -28.814 16.389 1.00 93.69 381 PHE A O 1
ATOM 3055 N N . PRO A 1 382 ? 0.317 -28.694 14.200 1.00 88.06 382 PRO A N 1
ATOM 3056 C CA . PRO A 1 382 ? -0.259 -29.996 13.849 1.00 88.06 382 PRO A CA 1
ATOM 3057 C C . PRO A 1 382 ? 0.178 -31.153 14.760 1.00 88.06 382 PRO A C 1
ATOM 3059 O O . PRO A 1 382 ? -0.587 -32.084 15.003 1.00 88.06 382 PRO A O 1
ATOM 3062 N N . HIS A 1 383 ? 1.391 -31.085 15.314 1.00 83.56 383 HIS A N 1
ATOM 3063 C CA . HIS A 1 383 ? 1.963 -32.132 16.167 1.00 83.56 383 HIS A CA 1
ATOM 3064 C C . HIS A 1 383 ? 1.717 -31.944 17.669 1.00 83.56 383 HIS A C 1
ATOM 3066 O O . HIS A 1 383 ? 2.115 -32.794 18.463 1.00 83.56 383 HIS A O 1
ATOM 3072 N N . LEU A 1 384 ? 1.028 -30.871 18.060 1.00 80.44 384 LEU A N 1
ATOM 3073 C CA . LEU A 1 384 ? 0.512 -30.677 19.417 1.00 80.44 384 LEU A CA 1
ATOM 3074 C C . LEU A 1 384 ? -1.007 -30.922 19.502 1.00 80.44 384 LEU A C 1
ATOM 3076 O O . LEU A 1 384 ? -1.594 -30.733 20.564 1.00 80.44 384 LEU A O 1
ATOM 3080 N N . ALA A 1 385 ? -1.635 -31.410 18.420 1.00 63.66 385 ALA A N 1
ATOM 3081 C CA . ALA A 1 385 ? -3.086 -31.584 18.270 1.00 63.66 385 ALA A CA 1
ATOM 3082 C C . ALA A 1 385 ? -3.788 -32.437 19.342 1.00 63.66 385 ALA A C 1
ATOM 3084 O O . ALA A 1 385 ? -5.001 -32.328 19.504 1.00 63.66 385 ALA A O 1
ATOM 3085 N N . LEU A 1 386 ? -3.044 -33.273 20.071 1.00 63.88 386 LEU A N 1
ATOM 3086 C CA . LEU A 1 386 ? -3.577 -34.179 21.093 1.00 63.88 386 LEU A CA 1
ATOM 3087 C C . LEU A 1 386 ? -3.263 -33.735 22.535 1.00 63.88 386 LEU A C 1
ATOM 3089 O O . LEU A 1 386 ? -3.597 -34.463 23.467 1.00 63.88 386 LEU A O 1
ATOM 3093 N N . VAL A 1 387 ? -2.607 -32.583 22.744 1.00 71.88 387 VAL A N 1
ATOM 3094 C CA . VAL A 1 387 ? -2.120 -32.167 24.073 1.00 71.88 387 VAL A CA 1
ATOM 3095 C C . VAL A 1 387 ? -2.316 -30.663 24.322 1.00 71.88 387 VAL A C 1
ATOM 3097 O O . VAL A 1 387 ? -1.354 -29.914 24.478 1.00 71.88 387 VAL A O 1
ATOM 3100 N N . ASP A 1 388 ? -3.568 -30.210 24.424 1.00 77.50 388 ASP A N 1
ATOM 3101 C CA . ASP A 1 388 ? -3.899 -28.795 24.709 1.00 77.50 388 ASP A CA 1
ATOM 3102 C C . ASP A 1 388 ? -3.294 -28.298 26.033 1.00 77.50 388 ASP A C 1
ATOM 3104 O O . ASP A 1 388 ? -2.798 -27.174 26.133 1.00 77.50 388 ASP A O 1
ATOM 3108 N N . ALA A 1 389 ? -3.207 -29.183 27.033 1.00 82.50 389 ALA A N 1
ATOM 3109 C CA . ALA A 1 389 ? -2.527 -28.906 28.299 1.00 82.50 389 ALA A CA 1
ATOM 3110 C C . ALA A 1 389 ? -1.060 -28.482 28.115 1.00 82.50 389 ALA A C 1
ATOM 3112 O O . ALA A 1 389 ? -0.512 -27.773 28.955 1.00 82.50 389 ALA A O 1
ATOM 3113 N N . GLU A 1 390 ? -0.411 -28.908 27.033 1.00 84.56 390 GLU A N 1
ATOM 3114 C CA . GLU A 1 390 ? 0.973 -28.551 26.757 1.00 84.56 390 GLU A CA 1
ATOM 3115 C C . GLU A 1 390 ? 1.105 -27.167 26.128 1.00 84.56 390 GLU A C 1
ATOM 3117 O O . GLU A 1 390 ? 1.993 -26.412 26.518 1.00 84.56 390 GLU A O 1
ATOM 3122 N N . LEU A 1 391 ? 0.206 -26.803 25.209 1.00 86.19 391 LEU A N 1
ATOM 3123 C CA . LEU A 1 391 ? 0.158 -25.444 24.668 1.00 86.19 391 LEU A CA 1
ATOM 3124 C C . LEU A 1 391 ? -0.118 -24.426 25.774 1.00 86.19 391 LEU A C 1
ATOM 3126 O O . LEU A 1 391 ? 0.570 -23.410 25.840 1.00 86.19 391 LEU A O 1
ATOM 3130 N N . ASN A 1 392 ? -1.042 -24.736 26.688 1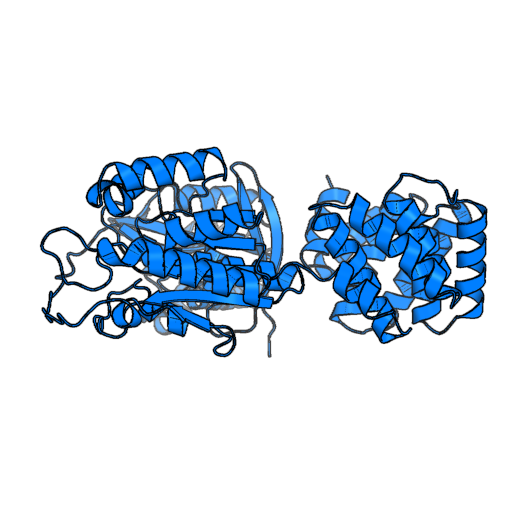.00 88.81 392 ASN A N 1
ATOM 3131 C CA . ASN A 1 392 ? -1.317 -23.878 27.841 1.00 88.81 392 ASN A CA 1
ATOM 3132 C C . ASN A 1 392 ? -0.066 -23.661 28.702 1.00 88.81 392 ASN A C 1
ATOM 3134 O O . ASN A 1 392 ? 0.262 -22.521 29.005 1.00 88.81 392 ASN A O 1
ATOM 3138 N N . LYS A 1 393 ? 0.716 -24.712 28.993 1.00 89.31 393 LYS A N 1
ATOM 3139 C CA . LYS A 1 393 ? 1.991 -24.567 29.725 1.00 89.31 393 LYS A CA 1
ATOM 3140 C C . LYS A 1 393 ? 3.011 -23.686 29.002 1.00 89.31 393 LYS A C 1
ATOM 3142 O O . LYS A 1 393 ? 3.765 -22.973 29.662 1.00 89.31 393 LYS A O 1
ATOM 3147 N N . ILE A 1 394 ? 3.088 -23.766 27.670 1.00 88.62 394 ILE A N 1
ATOM 3148 C CA . ILE A 1 394 ? 3.992 -22.917 26.879 1.00 88.62 394 ILE A CA 1
ATOM 3149 C C . ILE A 1 394 ? 3.550 -21.454 26.988 1.00 88.62 394 ILE A C 1
ATOM 3151 O O . ILE A 1 394 ? 4.382 -20.595 27.261 1.00 88.62 394 ILE A O 1
ATOM 3155 N N . VAL A 1 395 ? 2.252 -21.172 26.834 1.00 90.19 395 VAL A N 1
ATOM 3156 C CA . VAL A 1 395 ? 1.702 -19.814 26.982 1.00 90.19 395 VAL A CA 1
ATOM 3157 C C . VAL A 1 395 ? 1.925 -19.286 28.402 1.00 90.19 395 VAL A C 1
ATOM 3159 O O . VAL A 1 395 ? 2.431 -18.179 28.571 1.00 90.19 395 VAL A O 1
ATOM 3162 N N . ASP A 1 396 ? 1.624 -20.090 29.422 1.00 91.94 396 ASP A N 1
ATOM 3163 C CA . ASP A 1 396 ? 1.739 -19.697 30.829 1.00 91.94 396 ASP A CA 1
ATOM 3164 C C . ASP A 1 396 ? 3.181 -19.382 31.243 1.00 91.94 396 ASP A C 1
ATOM 3166 O O . ASP A 1 396 ? 3.394 -18.512 32.085 1.00 91.94 396 ASP A O 1
ATOM 3170 N N . ARG A 1 397 ? 4.186 -19.998 30.601 1.00 93.31 397 ARG A N 1
ATOM 3171 C CA . ARG A 1 397 ? 5.606 -19.655 30.806 1.00 93.31 397 ARG A CA 1
ATOM 3172 C C . ARG A 1 397 ? 5.913 -18.194 30.477 1.00 93.31 397 ARG A C 1
ATOM 3174 O O . ARG A 1 397 ? 6.793 -17.606 31.098 1.00 93.31 397 ARG A O 1
ATOM 3181 N N . TYR A 1 398 ? 5.224 -17.633 29.488 1.00 95.44 398 TYR A N 1
ATOM 3182 C CA . TYR A 1 398 ? 5.436 -16.261 29.032 1.00 95.44 398 TYR A CA 1
ATOM 3183 C C . TYR A 1 398 ? 4.407 -15.285 29.599 1.00 95.44 398 TYR A C 1
ATOM 3185 O O . TYR A 1 398 ? 4.573 -14.083 29.431 1.00 95.44 398 TYR A O 1
ATOM 3193 N N . ARG A 1 399 ? 3.368 -15.759 30.297 1.00 93.06 399 ARG A N 1
ATOM 3194 C CA . ARG A 1 399 ? 2.256 -14.917 30.760 1.00 93.06 399 ARG A CA 1
ATOM 3195 C C . ARG A 1 399 ? 2.715 -13.718 31.594 1.00 93.06 399 ARG A C 1
ATOM 3197 O O . ARG A 1 399 ? 2.198 -12.634 31.376 1.00 93.06 399 ARG A O 1
ATOM 3204 N N . SER A 1 400 ? 3.711 -13.881 32.468 1.00 92.94 400 SER A N 1
ATOM 3205 C CA . SER A 1 400 ? 4.255 -12.772 33.268 1.00 92.94 400 SER A CA 1
ATOM 3206 C C . SER A 1 400 ? 5.065 -11.757 32.453 1.00 92.94 400 SER A C 1
ATOM 3208 O O . SER A 1 400 ? 5.164 -10.604 32.845 1.00 92.94 400 SER A O 1
ATOM 3210 N N . GLU A 1 401 ? 5.664 -12.157 31.325 1.00 95.00 401 GLU A N 1
ATOM 3211 C CA . GLU A 1 401 ? 6.378 -11.230 30.428 1.00 95.00 401 GLU A CA 1
ATOM 3212 C C . GLU A 1 401 ? 5.405 -10.341 29.637 1.00 95.00 401 GLU A C 1
ATOM 3214 O O . GLU A 1 401 ? 5.772 -9.239 29.246 1.00 95.00 401 GLU A O 1
ATOM 3219 N N . PHE A 1 402 ? 4.178 -10.818 29.408 1.00 94.31 402 PHE A N 1
ATOM 3220 C CA . PHE A 1 402 ? 3.139 -10.133 28.636 1.00 94.31 402 PHE A CA 1
ATOM 3221 C C . PHE A 1 402 ? 1.921 -9.790 29.503 1.00 94.31 402 PHE A C 1
ATOM 3223 O O . PHE A 1 402 ? 0.817 -9.713 28.977 1.00 94.31 402 PHE A O 1
ATOM 3230 N N . GLU A 1 403 ? 2.081 -9.625 30.817 1.00 90.31 403 GLU A N 1
ATOM 3231 C CA . GLU A 1 403 ? 0.954 -9.440 31.748 1.00 90.31 403 GLU A CA 1
ATOM 3232 C C . GLU A 1 403 ? 0.096 -8.217 31.384 1.00 90.31 403 GLU A C 1
ATOM 3234 O O . GLU A 1 403 ? -1.129 -8.304 31.376 1.00 90.31 403 GLU A O 1
ATOM 3239 N N . ASP A 1 404 ? 0.744 -7.127 30.965 1.00 89.00 404 ASP A N 1
ATOM 3240 C CA . ASP A 1 404 ? 0.081 -5.888 30.542 1.00 89.00 404 ASP A CA 1
ATOM 3241 C C . ASP A 1 404 ? -0.437 -5.928 29.091 1.00 89.00 404 ASP A C 1
ATOM 3243 O O . ASP A 1 404 ? -1.164 -5.026 28.668 1.00 89.00 404 ASP A O 1
ATOM 3247 N N . GLU A 1 405 ? -0.059 -6.946 28.307 1.00 91.88 405 GLU A N 1
ATOM 3248 C CA . GLU A 1 405 ? -0.391 -7.046 26.880 1.00 91.88 405 GLU A CA 1
ATOM 3249 C C . GLU A 1 405 ? -1.391 -8.166 26.560 1.00 91.88 405 GLU A C 1
ATOM 3251 O O . GLU A 1 405 ? -2.241 -8.005 25.681 1.00 91.88 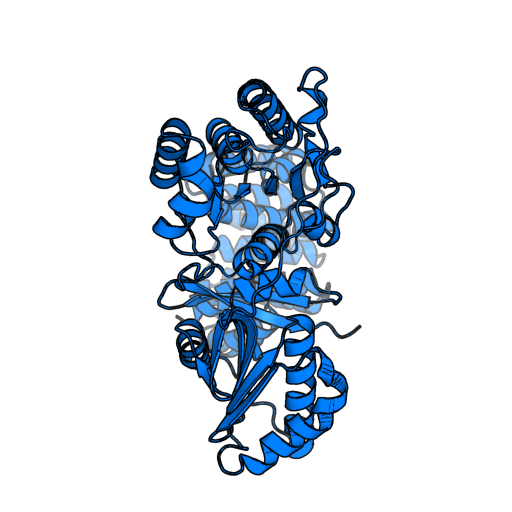405 GLU A O 1
ATOM 3256 N N . LEU A 1 406 ? -1.293 -9.310 27.243 1.00 94.56 406 LEU A N 1
ATOM 3257 C CA . LEU A 1 406 ? -2.053 -10.528 26.977 1.00 94.56 406 LEU A CA 1
ATOM 3258 C C . LEU A 1 406 ? -3.430 -10.485 27.635 1.00 94.56 406 LEU A C 1
ATOM 3260 O O . LEU A 1 406 ? -3.590 -10.773 28.817 1.00 94.56 406 LEU A O 1
ATOM 3264 N N . ILE A 1 407 ? -4.445 -10.216 26.819 1.00 92.94 407 ILE A N 1
ATOM 3265 C CA . ILE A 1 407 ? -5.840 -10.120 27.258 1.00 92.94 407 ILE A CA 1
ATOM 3266 C C . ILE A 1 407 ? -6.537 -11.483 27.211 1.00 92.94 407 ILE A C 1
ATOM 3268 O O . ILE A 1 407 ? -7.363 -11.797 28.066 1.00 92.94 407 ILE A O 1
ATOM 3272 N N . PHE A 1 408 ? -6.219 -12.302 26.207 1.00 93.44 408 PHE A N 1
ATOM 3273 C CA . PHE A 1 408 ? -6.912 -13.562 25.953 1.00 93.44 408 PHE A CA 1
ATOM 3274 C C . PHE A 1 408 ? -5.970 -14.644 25.419 1.00 93.44 408 PHE A C 1
ATOM 3276 O O . PHE A 1 408 ? -5.091 -14.372 24.602 1.00 93.44 408 PHE A O 1
ATOM 3283 N N . SER A 1 409 ? -6.192 -15.889 25.844 1.00 94.06 409 SER A N 1
ATOM 3284 C CA . SER A 1 409 ? -5.537 -17.073 25.284 1.00 94.06 409 SER A CA 1
ATOM 3285 C C . SER A 1 409 ? -6.434 -18.304 25.424 1.00 94.06 409 SER A C 1
ATOM 3287 O O . SER A 1 409 ? -6.834 -18.629 26.542 1.00 94.06 409 SER A O 1
ATOM 3289 N N . GLU A 1 410 ? -6.674 -19.030 24.337 1.00 93.50 410 GLU A N 1
ATOM 3290 C CA . GLU A 1 410 ? -7.397 -20.306 24.326 1.00 93.50 410 GLU A CA 1
ATOM 3291 C C . GLU A 1 410 ? -6.664 -21.311 23.437 1.00 93.50 410 GLU A C 1
ATOM 3293 O O . GLU A 1 410 ? -6.327 -21.004 22.292 1.00 93.50 410 GLU A O 1
ATOM 3298 N N . SER A 1 411 ? -6.436 -22.525 23.945 1.00 92.44 411 SER A N 1
ATOM 3299 C CA . SER A 1 411 ? -5.916 -23.634 23.144 1.00 92.44 411 SER A CA 1
ATOM 3300 C C . SER A 1 411 ? -6.961 -24.729 22.949 1.00 92.44 411 SER A C 1
ATOM 3302 O O . SER A 1 411 ? -7.707 -25.071 23.868 1.00 92.44 411 SER A O 1
ATOM 3304 N N . LYS A 1 412 ? -7.024 -25.269 21.728 1.00 91.38 412 LYS A N 1
ATOM 3305 C CA . LYS A 1 412 ? -7.950 -26.341 21.357 1.00 91.38 412 LYS A CA 1
ATOM 3306 C C . LYS A 1 412 ? -7.429 -27.158 20.182 1.00 91.38 412 LYS A C 1
ATOM 3308 O O . LYS A 1 412 ? -7.230 -26.634 19.085 1.00 91.38 412 LYS A O 1
ATOM 3313 N N . SER A 1 413 ? -7.279 -28.463 20.385 1.00 89.81 413 SER A N 1
ATOM 3314 C CA . SER A 1 413 ? -6.812 -29.422 19.376 1.00 89.81 413 SER A CA 1
ATOM 3315 C C . SER A 1 413 ? -5.537 -28.969 18.650 1.00 89.81 413 SER A C 1
ATOM 3317 O O . SER A 1 413 ? -5.486 -28.957 17.414 1.00 89.81 413 SER A O 1
ATOM 3319 N N . GLY A 1 414 ? -4.523 -28.548 19.416 1.00 89.69 414 GLY A N 1
ATOM 3320 C CA . GLY A 1 414 ? -3.229 -28.081 18.886 1.00 89.69 414 GLY A CA 1
ATOM 3321 C C . GLY A 1 414 ? -3.257 -26.703 18.231 1.00 89.69 414 GLY A C 1
ATOM 3322 O O . GLY A 1 414 ? -2.258 -26.286 17.645 1.00 89.69 414 GLY A O 1
ATOM 3323 N N . LYS A 1 415 ? -4.384 -25.996 18.321 1.00 94.00 415 LYS A N 1
ATOM 3324 C CA . LYS A 1 415 ? -4.526 -24.615 17.864 1.00 94.00 415 LYS A CA 1
ATOM 3325 C C . LYS A 1 415 ? -4.529 -23.689 19.058 1.00 94.00 415 LYS A C 1
ATOM 3327 O O . LYS A 1 415 ? -4.990 -24.071 20.129 1.00 94.00 415 LYS A O 1
ATOM 3332 N N . LEU A 1 416 ? -4.021 -22.486 18.863 1.00 95.06 416 LEU A N 1
ATOM 3333 C CA . LEU A 1 416 ? -3.924 -21.459 19.879 1.00 95.06 416 LEU A CA 1
ATOM 3334 C C . LEU A 1 416 ? -4.474 -20.154 19.309 1.00 95.06 416 LEU A C 1
ATOM 3336 O O . LEU A 1 416 ? -3.958 -19.651 18.314 1.00 95.06 416 LEU A O 1
ATOM 3340 N N . LEU A 1 417 ? -5.496 -19.608 19.958 1.00 95.81 417 LEU A N 1
ATOM 3341 C CA . LEU A 1 417 ? -5.973 -18.251 19.740 1.00 95.81 417 LEU A CA 1
ATOM 3342 C C . LEU A 1 417 ? -5.448 -17.372 20.876 1.00 95.81 417 LEU A C 1
ATOM 3344 O O . LEU A 1 417 ? -5.685 -17.665 22.044 1.00 95.81 417 LEU A O 1
ATOM 3348 N N . ILE A 1 418 ? -4.735 -16.304 20.538 1.00 96.06 418 ILE A N 1
ATOM 3349 C CA . ILE A 1 418 ? -4.277 -15.272 21.475 1.00 96.06 418 ILE A CA 1
ATOM 3350 C C . ILE A 1 418 ? -4.875 -13.925 21.086 1.00 96.06 418 ILE A C 1
ATOM 3352 O O . ILE A 1 418 ? -5.082 -13.671 19.903 1.00 96.06 418 ILE A O 1
ATOM 3356 N N . GLY A 1 419 ? -5.128 -13.061 22.065 1.00 95.44 419 GLY A N 1
ATOM 3357 C CA . GLY A 1 419 ? -5.563 -11.681 21.858 1.00 95.44 419 GLY A CA 1
ATOM 3358 C C . GLY A 1 419 ? -4.785 -10.735 22.760 1.00 95.44 419 GLY A C 1
ATOM 3359 O O . GLY A 1 419 ? -4.767 -10.923 23.978 1.00 95.44 419 GLY A O 1
ATOM 3360 N N . LEU A 1 420 ? -4.122 -9.748 22.159 1.00 94.88 420 LEU A N 1
ATOM 3361 C CA . LEU A 1 420 ? -3.291 -8.778 22.868 1.00 94.88 420 LEU A CA 1
ATOM 3362 C C . LEU A 1 420 ? -3.699 -7.341 22.533 1.00 94.88 420 LEU A C 1
ATOM 3364 O O . LEU A 1 420 ? -4.283 -7.087 21.485 1.00 94.88 420 LEU A O 1
ATOM 3368 N N . ASN A 1 421 ? -3.365 -6.383 23.392 1.00 91.81 421 ASN A N 1
ATOM 3369 C CA . ASN A 1 421 ? -3.575 -4.948 23.131 1.00 91.81 421 ASN A CA 1
ATOM 3370 C C . ASN A 1 421 ? -2.466 -4.307 22.259 1.00 91.81 421 ASN A C 1
ATOM 3372 O O . ASN A 1 421 ? -2.519 -3.116 21.968 1.00 91.81 421 ASN A O 1
ATOM 3376 N N . SER A 1 422 ? -1.484 -5.098 21.815 1.00 90.31 422 SER A N 1
ATOM 3377 C CA . SER A 1 422 ? -0.289 -4.652 21.095 1.00 90.31 422 SER A CA 1
ATOM 3378 C C . SER A 1 422 ? 0.014 -5.582 19.915 1.00 90.31 422 SER A C 1
ATOM 3380 O O . SER A 1 422 ? 0.146 -6.799 20.092 1.00 90.31 422 SER A O 1
ATOM 3382 N N . SER A 1 423 ? 0.130 -5.027 18.697 1.00 91.75 423 SER A N 1
ATOM 3383 C CA . SER A 1 423 ? 0.488 -5.798 17.494 1.00 91.75 423 SER A CA 1
ATOM 3384 C C . SER A 1 423 ? 1.869 -6.424 17.648 1.00 91.75 423 SER A C 1
ATOM 3386 O O . SER A 1 423 ? 2.024 -7.633 17.465 1.00 91.75 423 SER A O 1
ATOM 3388 N N . TYR A 1 424 ? 2.859 -5.633 18.059 1.00 91.12 424 TYR A N 1
ATOM 3389 C CA . TYR A 1 424 ? 4.206 -6.121 18.333 1.00 91.12 424 TYR A CA 1
ATOM 3390 C C . TYR A 1 424 ? 4.253 -7.183 19.438 1.00 91.12 424 TYR A C 1
ATOM 3392 O O . TYR A 1 424 ? 4.937 -8.201 19.284 1.00 91.12 424 TYR A O 1
ATOM 3400 N N . GLY A 1 425 ? 3.488 -6.993 20.516 1.00 92.06 425 GLY A N 1
ATOM 3401 C CA . GLY A 1 425 ? 3.341 -7.963 21.599 1.00 92.06 425 GLY A CA 1
ATOM 3402 C C . GLY A 1 425 ? 2.816 -9.303 21.098 1.00 92.06 425 GLY A C 1
ATOM 3403 O O . GLY A 1 425 ? 3.408 -10.348 21.380 1.00 92.06 425 GLY A O 1
ATOM 3404 N N . ALA A 1 426 ? 1.753 -9.276 20.286 1.00 94.25 426 ALA A N 1
ATOM 3405 C CA . ALA A 1 426 ? 1.149 -10.479 19.718 1.00 94.25 426 ALA A CA 1
ATOM 3406 C C . ALA A 1 426 ? 2.159 -11.282 18.889 1.00 94.25 426 ALA A C 1
ATOM 3408 O O . ALA A 1 426 ? 2.279 -12.501 19.045 1.00 94.25 426 ALA A O 1
ATOM 3409 N N . LEU A 1 427 ? 2.941 -10.588 18.058 1.00 93.25 427 LEU A N 1
ATOM 3410 C CA . LEU A 1 427 ? 3.976 -11.208 17.239 1.00 93.25 427 LEU A CA 1
ATOM 3411 C C . LEU A 1 427 ? 5.120 -11.770 18.094 1.00 93.25 427 LEU A C 1
ATOM 3413 O O . LEU A 1 427 ? 5.574 -12.892 17.862 1.00 93.25 427 LEU A O 1
ATOM 3417 N N . ARG A 1 428 ? 5.584 -11.020 19.101 1.00 93.12 428 ARG A N 1
ATOM 3418 C CA . ARG A 1 428 ? 6.637 -11.456 20.034 1.00 93.12 428 ARG A CA 1
ATOM 3419 C C . ARG A 1 428 ? 6.241 -12.720 20.792 1.00 93.12 428 ARG A C 1
ATOM 3421 O O . ARG A 1 428 ? 7.039 -13.659 20.850 1.00 93.12 428 ARG A O 1
ATOM 3428 N N . LEU A 1 429 ? 5.031 -12.756 21.351 1.00 95.06 429 LEU A N 1
ATOM 3429 C CA . LEU A 1 429 ? 4.524 -13.921 22.072 1.00 95.06 429 LEU A CA 1
ATOM 3430 C C . LEU A 1 429 ? 4.438 -15.133 21.139 1.00 95.06 429 LEU A C 1
ATOM 3432 O O . LEU A 1 429 ? 4.993 -16.189 21.443 1.00 95.06 429 LEU A O 1
ATOM 3436 N N . ALA A 1 430 ? 3.839 -14.964 19.959 1.00 94.81 430 ALA A N 1
ATOM 3437 C CA . ALA A 1 430 ? 3.760 -16.020 18.956 1.00 94.81 430 ALA A CA 1
ATOM 3438 C C . ALA A 1 430 ? 5.138 -16.581 18.571 1.00 94.81 430 ALA A C 1
ATOM 3440 O O . ALA A 1 430 ? 5.309 -17.798 18.510 1.00 94.81 430 ALA A O 1
ATOM 3441 N N . ARG A 1 431 ? 6.145 -15.721 18.364 1.00 92.75 431 ARG A N 1
ATOM 3442 C CA . ARG A 1 431 ? 7.515 -16.154 18.042 1.00 92.75 431 ARG A CA 1
ATOM 3443 C C . ARG A 1 431 ? 8.128 -17.014 19.142 1.00 92.75 431 ARG A C 1
ATOM 3445 O O . ARG A 1 431 ? 8.750 -18.027 18.829 1.00 92.75 431 ARG A O 1
ATOM 3452 N N . LYS A 1 432 ? 7.948 -16.637 20.410 1.00 94.44 432 LYS A N 1
ATOM 3453 C CA . LYS A 1 432 ? 8.432 -17.426 21.553 1.00 94.44 432 LYS A CA 1
ATOM 3454 C C . LYS A 1 432 ? 7.789 -18.814 21.579 1.00 94.44 432 LYS A C 1
ATOM 3456 O O . LYS A 1 432 ? 8.500 -19.810 21.667 1.00 94.44 432 LYS A O 1
ATOM 3461 N N . ILE A 1 433 ? 6.474 -18.881 21.378 1.00 94.38 433 ILE A N 1
ATOM 3462 C CA . ILE A 1 433 ? 5.716 -20.142 21.320 1.00 94.38 433 ILE A CA 1
ATOM 3463 C C . ILE A 1 433 ? 6.172 -21.013 20.137 1.00 94.38 433 ILE A C 1
ATOM 3465 O O . ILE A 1 433 ? 6.402 -22.211 20.297 1.00 94.38 433 ILE A O 1
ATOM 3469 N N . ILE A 1 434 ? 6.358 -20.421 18.953 1.00 94.06 434 ILE A N 1
ATOM 3470 C CA . ILE A 1 434 ? 6.866 -21.114 17.758 1.00 94.06 434 ILE A CA 1
ATOM 3471 C C . ILE A 1 434 ? 8.287 -21.647 17.986 1.00 94.06 434 ILE A C 1
ATOM 3473 O O . ILE A 1 434 ? 8.602 -22.759 17.562 1.00 94.06 434 ILE A O 1
ATOM 3477 N N . ASN A 1 435 ? 9.156 -20.877 18.642 1.00 93.69 435 ASN A N 1
ATOM 3478 C CA . ASN A 1 435 ? 10.514 -21.313 18.951 1.00 93.69 435 ASN A CA 1
ATOM 3479 C C . ASN A 1 435 ? 10.517 -22.506 19.916 1.00 93.69 435 ASN A C 1
ATOM 3481 O O . ASN A 1 435 ? 11.209 -23.492 19.676 1.00 93.69 435 ASN A O 1
ATOM 3485 N N . ASP A 1 436 ? 9.682 -22.463 20.952 1.00 92.12 436 ASP A N 1
ATOM 3486 C CA . ASP A 1 436 ? 9.482 -23.586 21.867 1.00 92.12 436 ASP A CA 1
ATOM 3487 C C . ASP A 1 436 ? 8.956 -24.835 21.151 1.00 92.12 436 ASP A C 1
ATOM 3489 O O . ASP A 1 436 ? 9.453 -25.939 21.385 1.00 92.12 436 ASP A O 1
ATOM 3493 N N . TYR A 1 437 ? 7.996 -24.671 20.234 1.00 91.19 437 TYR A N 1
ATOM 3494 C CA . TYR A 1 437 ? 7.515 -25.758 19.379 1.00 91.19 437 TYR A CA 1
ATOM 3495 C C . TYR A 1 437 ? 8.657 -26.383 18.568 1.00 91.19 437 TYR A C 1
ATOM 3497 O O . TYR A 1 437 ? 8.806 -27.609 18.569 1.00 91.19 437 TYR A O 1
ATOM 3505 N N . LYS A 1 438 ? 9.495 -25.555 17.929 1.00 92.00 438 LYS A N 1
ATOM 3506 C CA . LYS A 1 438 ? 10.660 -26.005 17.150 1.00 92.00 438 LYS A CA 1
ATOM 3507 C C . LYS A 1 438 ? 11.660 -26.766 18.012 1.00 92.00 438 LYS A C 1
ATOM 3509 O O . LYS A 1 438 ? 12.035 -27.877 17.652 1.00 92.00 438 LYS A O 1
ATOM 3514 N N . ILE A 1 439 ? 12.054 -26.206 19.156 1.00 91.38 439 ILE A N 1
ATOM 3515 C CA . ILE A 1 439 ? 13.005 -26.834 20.087 1.00 91.38 439 ILE A CA 1
ATOM 3516 C C . ILE A 1 439 ? 12.472 -28.183 20.568 1.00 91.38 439 ILE A C 1
ATOM 3518 O O . ILE A 1 439 ? 13.207 -29.166 20.619 1.00 91.38 439 ILE A O 1
ATOM 3522 N N . LYS A 1 440 ? 11.183 -28.242 20.910 1.00 88.25 440 LYS A N 1
ATOM 3523 C CA . LYS A 1 440 ? 10.583 -29.431 21.507 1.00 88.25 440 LYS A CA 1
ATOM 3524 C C . LYS A 1 440 ? 10.336 -30.555 20.504 1.00 88.25 440 LYS A C 1
ATOM 3526 O O . LYS A 1 440 ? 10.484 -31.724 20.850 1.00 88.25 440 LYS A O 1
ATOM 3531 N N . THR A 1 441 ? 9.898 -30.218 19.294 1.00 88.88 441 THR A N 1
ATOM 3532 C CA . THR A 1 441 ? 9.467 -31.211 18.296 1.00 88.88 441 THR A CA 1
ATOM 3533 C C . THR A 1 441 ? 10.512 -31.475 17.215 1.00 88.88 441 THR A C 1
ATOM 3535 O O . THR A 1 441 ? 10.423 -32.490 16.528 1.00 88.88 441 THR A O 1
ATOM 3538 N N . GLY A 1 442 ? 11.482 -30.574 17.037 1.00 90.94 442 GLY A N 1
ATOM 3539 C CA . GLY A 1 442 ? 12.397 -30.573 15.894 1.00 90.94 442 GLY A CA 1
ATOM 3540 C C . GLY A 1 442 ? 11.723 -30.199 14.568 1.00 90.94 442 GLY A C 1
ATOM 3541 O O . GLY A 1 442 ? 12.302 -30.434 13.510 1.00 90.94 442 GLY A O 1
ATOM 3542 N N . ARG A 1 443 ? 10.493 -29.663 14.599 1.00 89.81 443 ARG A N 1
ATOM 3543 C CA . ARG A 1 443 ? 9.675 -29.381 13.409 1.00 89.81 443 ARG A CA 1
ATOM 3544 C C . ARG A 1 443 ? 9.421 -27.894 13.227 1.00 89.81 443 ARG A C 1
ATOM 3546 O O . ARG A 1 443 ? 9.402 -27.132 14.188 1.00 89.81 443 ARG A O 1
ATOM 3553 N N . SER A 1 444 ? 9.157 -27.494 11.989 1.00 88.88 444 SER A N 1
ATOM 3554 C CA . SER A 1 444 ? 8.839 -26.114 11.615 1.00 88.88 444 SER A CA 1
ATOM 3555 C C . SER A 1 444 ? 7.471 -25.965 10.931 1.00 88.88 444 SER A C 1
ATOM 3557 O O . SER A 1 444 ? 7.078 -24.863 10.584 1.00 88.88 444 SER A O 1
ATOM 3559 N N . ASP A 1 445 ? 6.671 -27.024 10.835 1.00 91.06 445 ASP A N 1
ATOM 3560 C CA . ASP A 1 445 ? 5.372 -27.076 10.140 1.00 91.06 445 ASP A CA 1
ATOM 3561 C C . ASP A 1 445 ? 4.196 -26.359 10.842 1.00 91.06 445 ASP A C 1
ATOM 3563 O O . ASP A 1 445 ? 3.033 -26.708 10.632 1.00 91.06 445 ASP A O 1
ATOM 3567 N N . TYR A 1 446 ? 4.476 -25.334 11.651 1.00 92.50 446 TYR A N 1
ATOM 3568 C CA . TYR A 1 446 ? 3.448 -24.456 12.210 1.00 92.50 446 TYR A CA 1
ATOM 3569 C C . TYR A 1 446 ? 2.810 -23.598 11.115 1.00 92.50 446 TYR A C 1
ATOM 3571 O O . TYR A 1 446 ? 3.443 -23.271 10.108 1.00 92.50 446 TYR A O 1
ATOM 3579 N N . ARG A 1 447 ? 1.573 -23.167 11.351 1.00 92.62 447 ARG A N 1
ATOM 3580 C CA . ARG A 1 447 ? 0.887 -22.144 10.554 1.00 92.62 447 ARG A CA 1
ATOM 3581 C C . ARG A 1 447 ? 0.384 -21.049 11.474 1.00 92.62 447 ARG A C 1
ATOM 3583 O O . ARG A 1 447 ? 0.009 -21.329 12.610 1.00 92.62 447 ARG A O 1
ATOM 3590 N N . SER A 1 448 ? 0.372 -19.807 11.007 1.00 94.06 448 SER A N 1
ATOM 3591 C CA . SER A 1 448 ? -0.124 -18.697 11.821 1.00 94.06 448 SER A CA 1
ATOM 3592 C C . SER A 1 448 ? -0.750 -17.598 10.982 1.00 94.06 448 SER A C 1
ATOM 3594 O O . SER A 1 448 ? -0.268 -17.293 9.889 1.00 94.06 448 SER A O 1
ATOM 3596 N N . VAL A 1 449 ? -1.817 -17.012 11.520 1.00 93.94 449 VAL A N 1
ATOM 3597 C CA . VAL A 1 449 ? -2.499 -15.846 10.967 1.00 93.94 449 VAL A CA 1
ATOM 3598 C C . VAL A 1 449 ? -2.677 -14.804 12.068 1.00 93.94 449 VAL A C 1
ATOM 3600 O O . VAL A 1 449 ? -3.071 -15.159 13.176 1.00 93.94 449 VAL A O 1
ATOM 3603 N N . PHE A 1 450 ? -2.417 -13.534 11.767 1.00 95.31 450 PHE A N 1
ATOM 3604 C CA . PHE A 1 450 ? -2.611 -12.402 12.676 1.00 95.31 450 PHE A CA 1
ATOM 3605 C C . PHE A 1 450 ? -3.590 -11.371 12.104 1.00 95.31 450 PHE A C 1
ATOM 3607 O O . PHE A 1 450 ? -3.599 -11.108 10.899 1.00 95.31 450 PHE A O 1
ATOM 3614 N N . HIS A 1 451 ? -4.401 -10.764 12.965 1.00 94.19 451 HIS A N 1
ATOM 3615 C CA . HIS A 1 451 ? -5.417 -9.783 12.587 1.00 94.19 451 HIS A CA 1
ATOM 3616 C C . HIS A 1 451 ? -5.593 -8.728 13.690 1.00 94.19 451 HIS A C 1
ATOM 3618 O O . HIS A 1 451 ? -5.377 -9.018 14.863 1.00 94.19 451 HIS A O 1
ATOM 3624 N N . ALA A 1 452 ? -5.958 -7.501 13.322 1.00 93.12 452 ALA A N 1
ATOM 3625 C CA . ALA A 1 452 ? -6.422 -6.488 14.267 1.00 93.12 452 ALA A CA 1
ATOM 3626 C C . ALA A 1 452 ? -7.950 -6.482 14.203 1.00 93.12 452 ALA A C 1
ATOM 3628 O O . ALA A 1 452 ? -8.500 -6.146 13.161 1.00 93.12 452 ALA A O 1
ATOM 3629 N N . ALA A 1 453 ? -8.602 -6.901 15.282 1.00 88.75 453 ALA A N 1
ATOM 3630 C CA . ALA A 1 453 ? -10.007 -7.278 15.291 1.00 88.75 453 ALA A CA 1
ATOM 3631 C C . ALA A 1 453 ? -10.798 -6.437 16.295 1.00 88.75 453 ALA A C 1
ATOM 3633 O O . ALA A 1 453 ? -10.374 -6.285 17.442 1.00 88.75 453 ALA A O 1
ATOM 3634 N N . SER A 1 454 ? -11.967 -5.944 15.882 1.00 91.50 454 SER A N 1
ATOM 3635 C CA . SER A 1 454 ? -12.982 -5.447 16.814 1.00 91.50 454 SER A CA 1
ATOM 3636 C C . SER A 1 454 ? -13.694 -6.641 17.428 1.00 91.50 454 SER A C 1
ATOM 3638 O O . SER A 1 454 ? -14.293 -7.435 16.707 1.00 91.50 454 SER A O 1
ATOM 3640 N N . VAL A 1 455 ? -13.574 -6.818 18.740 1.00 91.00 455 VAL A N 1
ATOM 3641 C CA . VAL A 1 455 ? -14.044 -8.036 19.405 1.00 91.00 455 VAL A CA 1
ATOM 3642 C C . VAL A 1 455 ? -14.738 -7.728 20.713 1.00 91.00 455 VAL A C 1
ATOM 3644 O O . VAL A 1 455 ? -14.396 -6.777 21.420 1.00 91.00 455 VAL A O 1
ATOM 3647 N N . GLN A 1 456 ? -15.694 -8.586 21.049 1.00 90.75 456 GLN A N 1
ATOM 3648 C CA . GLN A 1 456 ? -16.372 -8.580 22.329 1.00 90.75 456 GLN A CA 1
ATOM 3649 C C . GLN A 1 456 ? -15.742 -9.623 23.251 1.00 90.75 456 GLN A C 1
ATOM 3651 O O . GLN A 1 456 ? -15.744 -10.820 22.949 1.00 90.75 456 GLN A O 1
ATOM 3656 N N . LEU A 1 457 ? -15.249 -9.185 24.408 1.00 86.75 457 LEU A N 1
ATOM 3657 C CA . LEU A 1 457 ? -14.777 -10.095 25.449 1.00 86.75 457 LEU A CA 1
ATOM 3658 C C . LEU A 1 457 ? -15.898 -10.315 26.469 1.00 86.75 457 LEU A C 1
ATOM 3660 O O . LEU A 1 457 ? -16.233 -9.418 27.239 1.00 86.75 457 LEU A O 1
ATOM 3664 N N . SER A 1 458 ? -16.490 -11.510 26.479 1.00 85.00 458 SER A N 1
ATOM 3665 C CA . SER A 1 458 ? -17.548 -11.869 27.431 1.00 85.00 458 SER A CA 1
ATOM 3666 C C . SER A 1 458 ? -17.341 -13.285 27.960 1.00 85.00 458 SER A C 1
ATOM 3668 O O . SER A 1 458 ? -17.011 -14.184 27.198 1.00 85.00 458 SER A O 1
ATOM 3670 N N . ASN A 1 459 ? -17.496 -13.496 29.272 1.00 81.12 459 ASN A N 1
ATOM 3671 C CA . ASN A 1 459 ? -17.349 -14.812 29.917 1.00 81.12 459 ASN A CA 1
ATOM 3672 C C . ASN A 1 459 ? -16.036 -15.556 29.574 1.00 81.12 459 ASN A C 1
ATOM 3674 O O . ASN A 1 459 ? -16.058 -16.765 29.352 1.00 81.12 459 ASN A O 1
ATOM 3678 N N . ASN A 1 460 ? -14.896 -14.852 29.507 1.00 80.00 460 ASN A N 1
ATOM 3679 C CA . ASN A 1 460 ? -13.616 -15.408 29.032 1.00 80.00 460 ASN A CA 1
ATOM 3680 C C . ASN A 1 460 ? -13.697 -16.043 27.631 1.00 80.00 460 ASN A C 1
ATOM 3682 O O . ASN A 1 460 ? -12.954 -16.970 27.325 1.00 80.00 460 ASN A O 1
ATOM 3686 N N . GLN A 1 461 ? -14.590 -15.549 26.778 1.00 85.12 461 GLN A N 1
ATOM 3687 C CA . GLN A 1 461 ? -14.686 -15.910 25.372 1.00 85.12 461 GLN A CA 1
ATOM 3688 C C . GLN A 1 461 ? -14.569 -14.654 24.521 1.00 85.12 461 GLN A C 1
ATOM 3690 O O . GLN A 1 461 ? -15.186 -13.619 24.795 1.00 85.12 461 GLN A O 1
ATOM 3695 N N . LEU A 1 462 ? -13.754 -14.766 23.483 1.00 89.00 462 LEU A N 1
ATOM 3696 C CA . LEU A 1 462 ? -13.519 -13.716 22.513 1.00 89.00 462 LEU A CA 1
ATOM 3697 C C . LEU A 1 462 ? -14.469 -13.966 21.336 1.00 89.00 462 LEU A C 1
ATOM 3699 O O . LEU A 1 462 ? -14.367 -14.986 20.658 1.00 89.00 462 LEU A O 1
ATOM 3703 N N . ASN A 1 463 ? -15.441 -13.072 21.165 1.00 88.69 463 ASN A N 1
ATOM 3704 C CA . ASN A 1 463 ? -16.522 -13.180 20.186 1.00 88.69 463 ASN A CA 1
ATOM 3705 C C . ASN A 1 463 ? -16.456 -12.016 19.187 1.00 88.69 463 ASN A C 1
ATOM 3707 O O . ASN A 1 463 ? -15.857 -10.977 19.472 1.00 88.69 463 ASN A O 1
ATOM 3711 N N . GLY A 1 464 ? -17.100 -12.189 18.037 1.00 87.06 464 GLY A N 1
ATOM 3712 C CA . GLY A 1 464 ? -17.144 -11.209 16.952 1.00 87.06 464 GLY A CA 1
ATOM 3713 C C . GLY A 1 464 ? -16.913 -11.881 15.603 1.00 87.06 464 GLY A C 1
ATOM 3714 O O . GLY A 1 464 ? -16.242 -12.914 15.519 1.00 87.06 464 GLY A O 1
ATOM 3715 N N . LEU A 1 465 ? -17.448 -11.279 14.548 1.00 87.75 465 LEU A N 1
ATOM 3716 C CA . LEU A 1 465 ? -17.309 -11.733 13.167 1.00 87.75 465 LEU A CA 1
ATOM 3717 C C . LEU A 1 465 ? -15.831 -11.863 12.765 1.00 87.75 465 LEU A C 1
ATOM 3719 O O . LEU A 1 465 ? -15.434 -12.809 12.087 1.00 87.75 465 LEU A O 1
ATOM 3723 N N . GLU A 1 466 ? -14.983 -10.967 13.266 1.00 88.94 466 GLU A N 1
ATOM 3724 C CA . GLU A 1 466 ? -13.547 -10.945 12.964 1.00 88.94 466 GLU A CA 1
ATOM 3725 C C . GLU A 1 466 ? -12.785 -12.165 13.518 1.00 88.94 466 GLU A C 1
ATOM 3727 O O . GLU A 1 466 ? -11.757 -12.574 12.968 1.00 88.94 466 GLU A O 1
ATOM 3732 N N . VAL A 1 467 ? -13.296 -12.791 14.584 1.00 89.81 467 VAL A N 1
ATOM 3733 C CA . VAL A 1 467 ? -12.730 -14.028 15.151 1.00 89.81 467 VAL A CA 1
ATOM 3734 C C . VAL A 1 467 ? -12.990 -15.205 14.220 1.00 89.81 467 VAL A C 1
ATOM 3736 O O . VAL A 1 467 ? -12.107 -16.025 13.969 1.00 89.81 467 VAL A O 1
ATOM 3739 N N . GLU A 1 468 ? -14.197 -15.279 13.667 1.00 89.12 468 GLU A N 1
ATOM 3740 C CA . GLU A 1 468 ? -14.558 -16.296 12.683 1.00 89.12 468 GLU A CA 1
ATOM 3741 C C . GLU A 1 468 ? -13.740 -16.108 11.399 1.00 89.12 468 GLU A C 1
ATOM 3743 O O . GLU A 1 468 ? -13.167 -17.072 10.880 1.00 89.12 468 GLU A O 1
ATOM 3748 N N . ASN A 1 469 ? -13.581 -14.854 10.959 1.00 87.00 469 ASN A N 1
ATOM 3749 C CA . ASN A 1 469 ? -12.796 -14.486 9.782 1.00 87.00 469 ASN A CA 1
ATOM 3750 C C . ASN A 1 469 ? -11.331 -14.938 9.889 1.00 87.00 469 ASN A C 1
ATOM 3752 O O . ASN A 1 469 ? -10.799 -15.527 8.941 1.00 87.00 469 ASN A O 1
ATOM 3756 N N . ILE A 1 470 ? -10.659 -14.715 11.029 1.00 88.44 470 ILE A N 1
ATOM 3757 C CA . ILE A 1 470 ? -9.257 -15.141 11.176 1.00 88.44 470 ILE A CA 1
ATOM 3758 C C . ILE A 1 470 ? -9.114 -16.668 11.224 1.00 88.44 470 ILE A C 1
ATOM 3760 O O . ILE A 1 470 ? -8.164 -17.226 10.664 1.00 88.44 470 ILE A O 1
ATOM 3764 N N . ILE A 1 471 ? -10.068 -17.363 11.850 1.00 90.00 471 ILE A N 1
ATOM 3765 C CA . ILE A 1 471 ? -10.082 -18.828 11.889 1.00 90.00 471 ILE A CA 1
ATOM 3766 C C . ILE A 1 471 ? -10.266 -19.373 10.471 1.00 90.00 471 ILE A C 1
ATOM 3768 O O . ILE A 1 471 ? -9.559 -20.300 10.068 1.00 90.00 471 ILE A O 1
ATOM 3772 N N . GLU A 1 472 ? -11.154 -18.772 9.674 1.00 85.56 472 GLU A N 1
ATOM 3773 C CA . GLU A 1 472 ? -11.325 -19.135 8.270 1.00 85.56 472 GLU A CA 1
ATOM 3774 C C . GLU A 1 472 ? -10.062 -18.840 7.445 1.00 85.56 472 GLU A C 1
ATOM 3776 O O . GLU A 1 472 ? -9.679 -19.658 6.601 1.00 85.56 472 GLU A O 1
ATOM 3781 N N . ALA A 1 473 ? -9.371 -17.726 7.707 1.00 84.31 473 ALA A N 1
ATOM 3782 C CA . ALA A 1 473 ? -8.144 -17.349 7.006 1.00 84.31 473 ALA A CA 1
ATOM 3783 C C . ALA A 1 473 ? -7.009 -18.381 7.169 1.00 84.31 473 ALA A C 1
ATOM 3785 O O . ALA A 1 473 ? -6.186 -18.539 6.263 1.00 84.31 473 ALA A O 1
ATOM 3786 N N . MET A 1 474 ? -7.001 -19.160 8.258 1.00 87.81 474 MET A N 1
ATOM 3787 C CA . MET A 1 474 ? -6.015 -20.224 8.505 1.00 87.81 474 MET A CA 1
ATOM 3788 C C . MET A 1 474 ? -5.943 -21.272 7.389 1.00 87.81 474 MET A C 1
ATOM 3790 O O . MET A 1 474 ? -4.885 -21.856 7.151 1.00 87.81 474 MET A O 1
ATOM 3794 N N . LYS A 1 475 ? -7.034 -21.507 6.648 1.00 83.50 475 LYS A N 1
ATOM 3795 C CA . LYS A 1 475 ? -7.024 -22.469 5.529 1.00 83.50 475 LYS A CA 1
ATOM 3796 C C . LYS A 1 475 ? -6.099 -22.060 4.381 1.00 83.50 475 LYS A C 1
ATOM 3798 O O . LYS A 1 475 ? -5.760 -22.897 3.549 1.00 83.50 475 LYS A O 1
ATOM 3803 N N . TYR A 1 476 ? -5.698 -20.792 4.343 1.00 78.62 476 TYR A N 1
ATOM 3804 C CA . TYR A 1 476 ? -4.770 -20.245 3.360 1.00 78.62 476 TYR A CA 1
ATOM 3805 C C . TYR A 1 476 ? -3.357 -20.048 3.917 1.00 78.62 476 TYR A C 1
ATOM 3807 O O . TYR A 1 476 ? -2.466 -19.639 3.173 1.00 78.62 476 TYR A O 1
ATOM 3815 N N . ALA A 1 477 ? -3.143 -20.340 5.204 1.00 82.88 477 ALA A N 1
ATOM 3816 C CA . ALA A 1 477 ? -1.849 -20.190 5.841 1.00 82.88 477 ALA A CA 1
ATOM 3817 C C . ALA A 1 477 ? -0.859 -21.253 5.355 1.00 82.88 477 ALA A C 1
ATOM 3819 O O . ALA A 1 477 ? -1.155 -22.454 5.363 1.00 82.88 477 ALA A O 1
ATOM 3820 N N . LEU A 1 478 ? 0.336 -20.812 4.962 1.00 79.50 478 LEU A N 1
ATOM 3821 C CA . LEU A 1 478 ? 1.423 -21.714 4.604 1.00 79.50 478 LEU A CA 1
ATOM 3822 C C . LEU A 1 478 ? 2.191 -22.197 5.845 1.00 79.50 478 LEU A C 1
ATOM 3824 O O . LEU A 1 478 ? 2.407 -21.407 6.768 1.00 79.50 478 LEU A O 1
ATOM 3828 N N . PRO A 1 479 ? 2.667 -23.458 5.859 1.00 84.31 479 PRO A N 1
ATOM 3829 C CA . PRO A 1 479 ? 3.617 -23.923 6.866 1.00 84.31 479 PRO A CA 1
ATOM 3830 C C . PRO A 1 479 ? 4.859 -23.030 6.922 1.00 84.31 479 PRO A C 1
ATOM 3832 O O . PRO A 1 479 ? 5.275 -22.503 5.891 1.00 84.31 479 PRO A O 1
ATOM 3835 N N . GLU A 1 480 ? 5.456 -22.879 8.103 1.00 85.31 480 GLU A N 1
ATOM 3836 C CA . GLU A 1 480 ? 6.663 -22.071 8.353 1.00 85.31 480 GLU A CA 1
ATOM 3837 C C . GLU A 1 480 ? 6.492 -20.553 8.157 1.00 85.31 480 GLU A C 1
ATOM 3839 O O . GLU A 1 480 ? 7.455 -19.807 8.324 1.00 85.31 480 GLU A O 1
ATOM 3844 N N . ASN A 1 481 ? 5.286 -20.068 7.843 1.00 79.19 481 ASN A N 1
ATOM 3845 C CA . ASN A 1 481 ? 5.043 -18.658 7.543 1.00 79.19 481 ASN A CA 1
ATOM 3846 C C . ASN A 1 481 ? 4.229 -17.959 8.639 1.00 79.19 481 ASN A C 1
ATOM 3848 O O . ASN A 1 481 ? 3.319 -18.527 9.254 1.00 79.19 481 ASN A O 1
ATOM 3852 N N . LEU A 1 482 ? 4.562 -16.688 8.851 1.00 88.88 482 LEU A N 1
ATOM 3853 C CA . LEU A 1 482 ? 3.773 -15.752 9.640 1.00 88.88 482 LEU A CA 1
ATOM 3854 C C . LEU A 1 482 ? 2.910 -14.960 8.661 1.00 88.88 482 LEU A C 1
ATOM 3856 O O . LEU A 1 482 ? 3.450 -14.208 7.857 1.00 88.88 482 LEU A O 1
ATOM 3860 N N . MET A 1 483 ? 1.594 -15.150 8.673 1.00 88.62 483 MET A N 1
ATOM 3861 C CA . MET A 1 483 ? 0.690 -14.404 7.794 1.00 88.62 483 MET A CA 1
ATOM 3862 C C . MET A 1 483 ? -0.147 -13.426 8.599 1.00 88.62 483 MET A C 1
ATOM 3864 O O . MET A 1 483 ? -0.504 -13.709 9.733 1.00 88.62 483 MET A O 1
ATOM 3868 N N . CYS A 1 484 ? -0.507 -12.286 8.034 1.00 91.31 484 CYS A N 1
ATOM 3869 C CA . CYS A 1 484 ? -1.392 -11.341 8.692 1.00 91.31 484 CYS A CA 1
ATOM 3870 C C . CYS A 1 484 ? -2.300 -10.624 7.701 1.00 91.31 484 CYS A C 1
ATOM 3872 O O . CYS A 1 484 ? -1.999 -10.559 6.511 1.00 91.31 484 CYS A O 1
ATOM 3874 N N . THR A 1 485 ? -3.403 -10.068 8.186 1.00 89.81 485 THR A N 1
ATOM 3875 C CA . THR A 1 485 ? -4.256 -9.205 7.363 1.00 89.81 485 THR A CA 1
ATOM 3876 C C . THR A 1 485 ? -3.606 -7.839 7.141 1.00 89.81 485 THR A C 1
ATOM 3878 O O . THR A 1 485 ? -2.659 -7.461 7.839 1.00 89.81 485 THR A O 1
ATOM 3881 N N . SER A 1 486 ? -4.157 -7.057 6.213 1.00 87.06 486 SER A N 1
ATOM 3882 C CA . SER A 1 486 ? -3.777 -5.659 6.004 1.00 87.06 486 SER A CA 1
ATOM 3883 C C . SER A 1 486 ? -3.864 -4.818 7.280 1.00 87.06 486 SER A C 1
ATOM 3885 O O . SER A 1 486 ? -2.865 -4.217 7.648 1.00 87.06 486 SER A O 1
ATOM 3887 N N . ALA A 1 487 ? -4.989 -4.843 8.001 1.00 88.38 487 ALA A N 1
ATOM 3888 C CA . ALA A 1 487 ? -5.175 -4.074 9.242 1.00 88.38 487 ALA A CA 1
ATOM 3889 C C . ALA A 1 487 ? -4.123 -4.383 10.333 1.00 88.38 487 ALA A C 1
ATOM 3891 O O . ALA A 1 487 ? -3.699 -3.503 11.090 1.00 88.38 487 ALA A O 1
ATOM 3892 N N . TYR A 1 488 ? -3.664 -5.637 10.407 1.00 92.75 488 TYR A N 1
ATOM 3893 C CA . TYR A 1 488 ? -2.572 -6.004 11.304 1.00 92.75 488 TYR A CA 1
ATOM 3894 C C . TYR A 1 488 ? -1.225 -5.508 10.772 1.00 92.75 488 TYR A C 1
ATOM 3896 O O . TYR A 1 488 ? -0.452 -4.922 11.526 1.00 92.75 488 TYR A O 1
ATOM 3904 N N . ALA A 1 489 ? -0.959 -5.687 9.473 1.00 91.00 489 ALA A N 1
ATOM 3905 C CA . ALA A 1 489 ? 0.277 -5.234 8.839 1.00 91.00 489 ALA A CA 1
ATOM 3906 C C . ALA A 1 489 ? 0.483 -3.721 8.985 1.00 91.00 489 ALA A C 1
ATOM 3908 O O . ALA A 1 489 ? 1.572 -3.269 9.333 1.00 91.00 489 ALA A O 1
ATOM 3909 N N . THR A 1 490 ? -0.578 -2.941 8.775 1.00 91.38 490 THR A N 1
ATOM 3910 C CA . THR A 1 490 ? -0.559 -1.483 8.909 1.00 91.38 490 THR A CA 1
ATOM 3911 C C . THR A 1 490 ? -0.333 -1.018 10.341 1.00 91.38 490 THR A C 1
ATOM 3913 O O . THR A 1 490 ? 0.214 0.058 10.546 1.00 91.38 490 THR A O 1
ATOM 3916 N N . SER A 1 491 ? -0.731 -1.809 11.334 1.00 90.00 491 SER A N 1
ATOM 3917 C CA . SER A 1 491 ? -0.429 -1.511 12.735 1.00 90.00 491 SER A CA 1
ATOM 3918 C C . SER A 1 491 ? 1.006 -1.896 13.083 1.00 90.00 491 SER A C 1
ATOM 3920 O O . SER A 1 491 ? 1.723 -1.108 13.689 1.00 90.00 491 SER A O 1
ATOM 3922 N N . LEU A 1 492 ? 1.454 -3.072 12.640 1.00 90.94 492 LEU A N 1
ATOM 3923 C CA . LEU A 1 492 ? 2.787 -3.586 12.934 1.00 90.94 492 LEU A CA 1
ATOM 3924 C C . LEU A 1 492 ? 3.902 -2.749 12.286 1.00 90.94 492 LEU A C 1
ATOM 3926 O O . LEU A 1 492 ? 4.946 -2.567 12.900 1.00 90.94 492 LEU A O 1
ATOM 3930 N N . ILE A 1 493 ? 3.701 -2.204 11.078 1.00 87.94 493 ILE A N 1
ATOM 3931 C CA . ILE A 1 493 ? 4.706 -1.343 10.420 1.00 87.94 493 ILE A CA 1
ATOM 3932 C C . ILE A 1 493 ? 4.995 -0.048 11.201 1.00 87.94 493 ILE A C 1
ATOM 3934 O O . ILE A 1 493 ? 6.025 0.583 10.981 1.00 87.94 493 ILE A O 1
ATOM 3938 N N . LEU A 1 494 ? 4.093 0.351 12.102 1.00 87.44 494 LEU A N 1
ATOM 3939 C CA . LEU A 1 494 ? 4.247 1.526 12.964 1.00 87.44 494 LEU A CA 1
ATOM 3940 C C . LEU A 1 494 ? 4.891 1.193 14.311 1.00 87.44 494 LEU A C 1
ATOM 3942 O O . LEU A 1 494 ? 5.223 2.105 15.067 1.00 87.44 494 LEU A O 1
ATOM 3946 N N . ASP A 1 495 ? 5.029 -0.090 14.634 1.00 84.88 495 ASP A N 1
ATOM 3947 C CA . ASP A 1 495 ? 5.579 -0.527 15.907 1.00 84.88 495 ASP A CA 1
ATOM 3948 C C . ASP A 1 495 ? 7.114 -0.586 15.865 1.00 84.88 495 ASP A C 1
ATOM 3950 O O . ASP A 1 495 ? 7.712 -0.793 14.805 1.00 84.88 495 ASP A O 1
ATOM 3954 N N . PRO A 1 496 ? 7.785 -0.431 17.021 1.00 69.50 496 PRO A N 1
ATOM 3955 C CA . PRO A 1 496 ? 9.234 -0.536 17.103 1.00 69.50 496 PRO A CA 1
ATOM 3956 C C . PRO A 1 496 ? 9.700 -1.940 16.704 1.00 69.50 496 PRO A C 1
ATOM 3958 O O . PRO A 1 496 ? 9.453 -2.929 17.392 1.00 69.50 496 PRO A O 1
ATOM 3961 N N . GLY A 1 497 ? 10.413 -2.015 15.587 1.00 70.94 497 GLY A N 1
ATOM 3962 C CA . GLY A 1 497 ? 11.002 -3.243 15.083 1.00 70.94 497 GLY A CA 1
ATOM 3963 C C . GLY A 1 497 ? 11.279 -3.150 13.593 1.00 70.94 497 GLY A C 1
ATOM 3964 O O . GLY A 1 497 ? 10.801 -2.257 12.895 1.00 70.94 497 GLY A O 1
ATOM 3965 N N . HIS A 1 498 ? 12.080 -4.086 13.103 1.00 72.69 498 HIS A N 1
ATOM 3966 C CA . HIS A 1 498 ? 12.344 -4.204 11.682 1.00 72.69 498 HIS A CA 1
ATOM 3967 C C . HIS A 1 498 ? 11.566 -5.391 11.133 1.00 72.69 498 HIS A C 1
ATOM 3969 O O . HIS A 1 498 ? 11.853 -6.557 11.415 1.00 72.69 498 HIS A O 1
ATOM 3975 N N . PHE A 1 499 ? 10.534 -5.055 10.370 1.00 79.50 499 PHE A N 1
ATOM 3976 C CA . PHE A 1 499 ? 9.636 -6.007 9.745 1.00 79.50 499 PHE A CA 1
ATOM 3977 C C . PHE A 1 499 ? 9.729 -5.840 8.240 1.00 79.50 499 PHE A C 1
ATOM 3979 O O . PHE A 1 499 ? 9.727 -4.721 7.722 1.00 79.50 499 PHE A O 1
ATOM 3986 N N . LYS A 1 500 ? 9.776 -6.966 7.539 1.00 74.50 500 LYS A N 1
ATOM 3987 C CA . LYS A 1 500 ? 9.625 -7.010 6.097 1.00 74.50 500 LYS A CA 1
ATOM 3988 C C . LYS A 1 500 ? 8.268 -7.618 5.778 1.00 74.50 500 LYS A C 1
ATOM 3990 O O . LYS A 1 500 ? 7.953 -8.741 6.177 1.00 74.50 500 LYS A O 1
ATOM 3995 N N . PHE A 1 501 ? 7.453 -6.832 5.089 1.00 75.81 501 PHE A N 1
ATOM 3996 C CA . PHE A 1 501 ? 6.124 -7.235 4.666 1.00 75.81 501 PHE A CA 1
ATOM 3997 C C . PHE A 1 501 ? 6.178 -7.719 3.239 1.00 75.81 501 PHE A C 1
ATOM 3999 O O . PHE A 1 501 ? 6.657 -7.017 2.351 1.00 75.81 501 PHE A O 1
ATOM 4006 N N . HIS A 1 502 ? 5.595 -8.888 3.031 1.00 70.50 502 HIS A N 1
ATOM 4007 C CA . HIS A 1 502 ? 5.480 -9.487 1.729 1.00 70.50 502 HIS A CA 1
ATOM 4008 C C . HIS A 1 502 ? 4.020 -9.748 1.375 1.00 70.50 502 HIS A C 1
ATOM 4010 O O . HIS A 1 502 ? 3.431 -10.724 1.819 1.00 70.50 502 HIS A O 1
ATOM 4016 N N . TYR A 1 503 ? 3.401 -8.884 0.572 1.00 68.44 503 TYR A N 1
ATOM 4017 C CA . TYR A 1 503 ? 2.011 -9.039 0.126 1.00 68.44 503 TYR A CA 1
ATOM 4018 C C . TYR A 1 503 ? 1.665 -10.430 -0.466 1.00 68.44 503 TYR A C 1
ATOM 4020 O O . TYR A 1 503 ? 2.109 -10.833 -1.536 1.00 68.44 503 TYR A O 1
ATOM 4028 N N . ALA A 1 504 ? 0.786 -11.173 0.195 1.00 62.31 504 ALA A N 1
ATOM 4029 C CA . ALA A 1 504 ? 0.370 -12.510 -0.224 1.00 62.31 504 ALA A CA 1
ATOM 4030 C C . ALA A 1 504 ? -0.883 -12.515 -1.126 1.00 62.31 504 ALA A C 1
ATOM 4032 O O . ALA A 1 504 ? -1.304 -13.583 -1.570 1.00 62.31 504 ALA A O 1
ATOM 4033 N N . GLY A 1 505 ? -1.461 -11.348 -1.436 1.00 64.62 505 GLY A N 1
ATOM 4034 C CA . GLY A 1 505 ? -2.660 -11.237 -2.272 1.00 64.62 505 GLY A CA 1
ATOM 4035 C C . GLY A 1 505 ? -3.948 -10.996 -1.488 1.00 64.62 505 GLY A C 1
ATOM 4036 O O . GLY A 1 505 ? -3.982 -11.046 -0.260 1.00 64.62 505 GLY A O 1
ATOM 4037 N N . SER A 1 506 ? -5.030 -10.755 -2.229 1.00 64.12 506 SER A N 1
ATOM 4038 C CA . SER A 1 506 ? -6.392 -10.782 -1.699 1.00 64.12 506 SER A CA 1
ATOM 4039 C C . SER A 1 506 ? -6.957 -12.196 -1.809 1.00 64.12 506 SER A C 1
ATOM 4041 O O . SER A 1 506 ? -6.840 -12.843 -2.854 1.00 64.12 506 SER A O 1
ATOM 4043 N N . ILE A 1 507 ? -7.566 -12.680 -0.733 1.00 60.56 507 ILE A N 1
ATOM 4044 C CA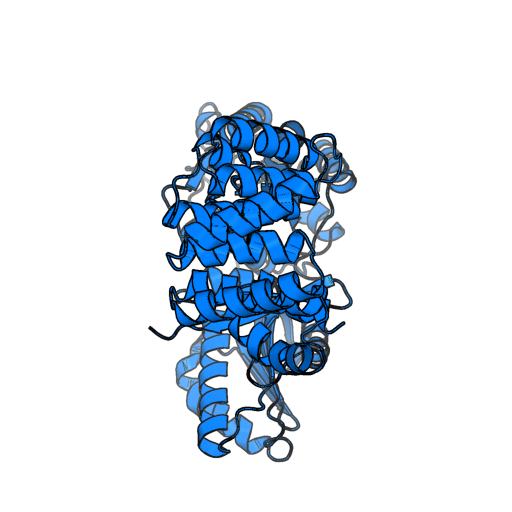 . ILE A 1 507 ? -8.214 -13.990 -0.665 1.00 60.56 507 ILE A CA 1
ATOM 4045 C C . ILE A 1 507 ? -9.739 -13.782 -0.584 1.00 60.56 507 ILE A C 1
ATOM 4047 O O . ILE A 1 507 ? -10.188 -12.662 -0.339 1.00 60.56 507 ILE A O 1
ATOM 4051 N N . ARG A 1 508 ? -10.547 -14.823 -0.880 1.00 49.44 508 ARG A N 1
ATOM 4052 C CA . ARG A 1 508 ? -12.033 -14.785 -0.881 1.00 49.44 508 ARG A CA 1
ATOM 4053 C C . ARG A 1 508 ? -12.575 -13.828 0.198 1.00 49.44 508 ARG A C 1
ATOM 4055 O O . ARG A 1 508 ? -12.134 -13.904 1.336 1.00 49.44 508 ARG A O 1
ATOM 4062 N N . ASN A 1 509 ? -13.530 -12.976 -0.189 1.00 50.09 509 ASN A N 1
ATOM 4063 C CA . ASN A 1 509 ? -14.096 -11.863 0.596 1.00 50.09 509 ASN A CA 1
ATOM 4064 C C . ASN A 1 509 ? -13.196 -10.620 0.749 1.00 50.09 509 ASN A C 1
ATOM 4066 O O . ASN A 1 509 ? -13.368 -9.852 1.682 1.00 50.09 509 ASN A O 1
ATOM 4070 N N . LYS A 1 510 ? -12.281 -10.367 -0.201 1.00 55.09 510 LYS A N 1
ATOM 4071 C CA . LYS A 1 510 ? -11.429 -9.157 -0.256 1.00 55.09 510 LYS A CA 1
ATOM 4072 C C . LYS A 1 510 ? -10.428 -9.016 0.903 1.00 55.09 510 LYS A C 1
ATOM 4074 O O . LYS A 1 510 ? -9.789 -7.973 1.011 1.00 55.09 510 LYS A O 1
ATOM 4079 N N . LEU A 1 511 ? -10.224 -10.059 1.709 1.00 64.19 511 LEU A N 1
ATOM 4080 C CA . LEU A 1 511 ? -9.233 -10.070 2.785 1.00 64.19 511 LEU A CA 1
ATOM 4081 C C . LEU A 1 511 ? -7.823 -10.025 2.191 1.00 64.19 511 LEU A C 1
ATOM 4083 O O . LEU A 1 511 ? -7.351 -10.984 1.578 1.00 64.19 511 LEU A O 1
ATOM 4087 N N . GLU A 1 512 ? -7.168 -8.877 2.330 1.00 73.44 512 GLU A N 1
ATOM 4088 C CA . GLU A 1 512 ? -5.782 -8.681 1.916 1.00 73.44 512 GLU A CA 1
ATOM 4089 C C . GLU A 1 512 ? -4.833 -9.268 2.953 1.00 73.44 512 GLU A C 1
ATOM 4091 O O . GLU A 1 512 ? -4.887 -8.909 4.131 1.00 73.44 512 GLU A O 1
ATOM 4096 N N . MET A 1 513 ? -3.949 -10.153 2.497 1.00 79.12 513 MET A N 1
ATOM 4097 C CA . MET A 1 513 ? -3.000 -10.864 3.339 1.00 79.12 513 MET A CA 1
ATOM 4098 C C . MET A 1 513 ? -1.567 -10.454 3.016 1.00 79.12 513 MET A C 1
ATOM 4100 O O . MET A 1 513 ? -1.200 -10.246 1.861 1.00 79.12 513 MET A O 1
ATOM 4104 N N . TYR A 1 514 ? -0.738 -10.410 4.049 1.00 79.69 514 TYR A N 1
ATOM 4105 C CA . TYR A 1 514 ? 0.701 -10.209 3.992 1.00 79.69 514 TYR A CA 1
ATOM 4106 C C . TYR A 1 514 ? 1.380 -11.404 4.658 1.00 79.69 514 TYR A C 1
ATOM 4108 O O . TYR A 1 514 ? 0.963 -11.865 5.715 1.00 79.69 514 TYR A O 1
ATOM 4116 N N . SER A 1 515 ? 2.424 -11.921 4.033 1.00 78.94 515 SER A N 1
ATOM 4117 C CA . SER A 1 515 ? 3.425 -12.753 4.681 1.00 78.94 515 SER A CA 1
ATOM 4118 C C . SER A 1 515 ? 4.437 -11.846 5.375 1.00 78.94 515 SER A C 1
ATOM 4120 O O . SER A 1 515 ? 4.819 -10.806 4.846 1.00 78.94 515 SER A O 1
ATOM 4122 N N . LEU A 1 516 ? 4.874 -12.234 6.562 1.00 79.94 516 LEU A N 1
ATOM 4123 C CA . LEU A 1 516 ? 5.776 -11.465 7.405 1.00 79.94 516 LEU A CA 1
ATOM 4124 C C . LEU A 1 516 ? 7.117 -12.177 7.500 1.00 79.94 516 LEU A C 1
ATOM 4126 O O . LEU A 1 516 ? 7.186 -13.359 7.840 1.00 79.94 516 LEU A O 1
ATOM 4130 N N . GLU A 1 517 ? 8.183 -11.429 7.260 1.00 72.88 517 GLU A N 1
ATOM 4131 C CA . GLU A 1 517 ? 9.540 -11.820 7.608 1.00 72.88 517 GLU A CA 1
ATOM 4132 C C . GLU A 1 517 ? 10.061 -10.821 8.641 1.00 72.88 517 GLU A C 1
ATOM 4134 O O . GLU A 1 517 ? 10.074 -9.611 8.421 1.00 72.88 517 GLU A O 1
ATOM 4139 N N . VAL A 1 518 ? 10.446 -11.320 9.812 1.00 65.25 518 VAL A N 1
ATOM 4140 C CA . VAL A 1 518 ? 11.016 -10.483 10.869 1.00 65.25 518 VAL A CA 1
ATOM 4141 C C . VAL A 1 518 ? 12.525 -10.558 10.723 1.00 65.25 518 VAL A C 1
ATOM 4143 O O . VAL A 1 518 ? 13.094 -11.634 10.898 1.00 65.25 518 VAL A O 1
ATOM 4146 N N . SER A 1 519 ? 13.174 -9.441 10.398 1.00 55.12 519 SER A N 1
ATOM 4147 C CA . SER A 1 519 ? 14.634 -9.387 10.406 1.00 55.12 519 SER A CA 1
ATOM 4148 C C . SER A 1 519 ? 15.106 -9.383 11.857 1.00 55.12 519 SER A C 1
ATOM 4150 O O . SER A 1 519 ? 14.802 -8.449 12.601 1.00 55.12 519 SER A O 1
ATOM 4152 N N . GLU A 1 520 ? 15.819 -10.428 12.272 1.00 43.44 520 GLU A N 1
ATOM 4153 C CA . GLU A 1 520 ? 16.647 -10.346 13.475 1.00 43.44 520 GLU A CA 1
ATOM 4154 C C . GLU A 1 520 ? 17.806 -9.393 13.167 1.00 43.44 520 GLU A C 1
ATOM 4156 O O . GLU A 1 520 ? 18.466 -9.546 12.139 1.00 43.44 520 GLU A O 1
ATOM 4161 N N . PHE A 1 521 ? 17.980 -8.371 14.006 1.00 30.84 521 PHE A N 1
ATOM 4162 C CA . PHE A 1 521 ? 19.174 -7.529 13.990 1.00 30.84 521 PHE A CA 1
ATOM 4163 C C . PHE A 1 521 ? 20.300 -8.212 14.752 1.00 30.84 521 PHE A C 1
ATOM 4165 O O . PHE A 1 521 ? 20.006 -8.738 15.853 1.00 30.84 521 PHE A O 1
#

Sequence (521 aa):
AYHLYALSLSKAEASGAAEKFFSPVYSATPANEENAGIMGGILKELFRYTQDQKYAIEARDIYANNFNQTESYYTGINAASMFALTGKSVTAKEIANKILAKLSIDTSDFWEIVTIAEAKLLLKKSQEAVEFYSRGRKLAGKDWGKINSVYKQLWMINHYFPVPSSVIKAFSPPKIGVFVGHMVDREGGNVRFPKSIVPQIKQAIDERLKSLDIQIGYCSLACGGDILFAEALTENNGDVNVYLPFPKEDFLKTSVSFAGQEWVDRFEKLEQKWPLHFLTDEQFHGNNDLFLLHGRSLIGFALLRAQMTHSEPYFITVLASSDTQRKEGGTRDLLKLWPKEEHHFNIDPGNFATNEIRKSSSTFIEQEQPWRVLYIGYLDFPHLALVDAELNKIVDRYRSEFEDELIFSESKSGKLLIGLNSSYGALRLARKIINDYKIKTGRSDYRSVFHAASVQLSNNQLNGLEVENIIEAMKYALPENLMCTSAYATSLILDPGHFKFHYAGSIRNKLEMYSLEVSEF